Protein AF-A0A7V1HY23-F1 (afdb_monomer_lite)

Radius of gyration: 35.01 Å; chains: 1; bounding box: 94×105×74 Å

pLDDT: mean 73.76, std 28.49, range [21.28, 98.88]

Structure (mmCIF, N/CA/C/O backbone):
data_AF-A0A7V1HY23-F1
#
_entry.id   AF-A0A7V1HY23-F1
#
loop_
_atom_site.group_PDB
_atom_site.id
_atom_site.type_symbol
_atom_site.label_atom_id
_atom_site.label_alt_id
_atom_site.label_comp_id
_atom_site.label_asym_id
_atom_site.label_entity_id
_atom_site.label_seq_id
_atom_site.pdbx_PDB_ins_code
_atom_site.Cartn_x
_atom_site.Cartn_y
_atom_site.Cartn_z
_atom_site.occupancy
_atom_site.B_iso_or_equiv
_atom_site.auth_seq_id
_atom_site.auth_comp_id
_atom_site.auth_asym_id
_atom_site.auth_atom_id
_atom_site.pdbx_PDB_model_num
ATOM 1 N N . MET A 1 1 ? 61.111 60.090 -22.827 1.00 33.88 1 MET A N 1
ATOM 2 C CA . MET A 1 1 ? 59.956 60.981 -22.603 1.00 33.88 1 MET A CA 1
ATOM 3 C C . MET A 1 1 ? 58.745 60.079 -22.424 1.00 33.88 1 MET A C 1
ATOM 5 O O . MET A 1 1 ? 58.474 59.301 -23.324 1.00 33.88 1 MET A O 1
ATOM 9 N N . ASN A 1 2 ? 58.127 60.158 -21.243 1.00 29.92 2 ASN A N 1
ATOM 10 C CA . ASN A 1 2 ? 56.964 59.428 -20.710 1.00 29.92 2 ASN A CA 1
ATOM 11 C C . ASN A 1 2 ? 57.101 57.931 -20.372 1.00 29.92 2 ASN A C 1
ATOM 13 O O . ASN A 1 2 ? 57.482 57.099 -21.185 1.00 29.92 2 ASN A O 1
ATOM 17 N N . ALA A 1 3 ? 56.789 57.660 -19.101 1.00 31.98 3 ALA A N 1
ATOM 18 C CA . ALA A 1 3 ? 56.940 56.422 -18.356 1.00 31.98 3 ALA A CA 1
ATOM 19 C C . ALA A 1 3 ? 55.608 55.662 -18.249 1.00 31.98 3 ALA A C 1
ATOM 21 O O . ALA A 1 3 ? 54.539 56.268 -18.181 1.00 31.98 3 ALA A O 1
ATOM 22 N N . PHE A 1 4 ? 55.709 54.335 -18.192 1.00 30.88 4 PHE A N 1
ATOM 23 C CA . PHE A 1 4 ? 54.634 53.401 -17.864 1.00 30.88 4 PHE A CA 1
ATOM 24 C C . PHE A 1 4 ? 54.333 53.446 -16.356 1.00 30.88 4 PHE A C 1
ATOM 26 O O . PHE A 1 4 ? 55.237 53.265 -15.543 1.00 30.88 4 PHE A O 1
ATOM 33 N N . ILE A 1 5 ? 53.065 53.646 -15.987 1.00 30.52 5 ILE A N 1
ATOM 34 C CA . ILE A 1 5 ? 52.534 53.366 -14.645 1.00 30.52 5 ILE A CA 1
ATOM 35 C C . ILE A 1 5 ? 51.402 52.353 -14.811 1.00 30.52 5 ILE A C 1
ATOM 37 O O . ILE A 1 5 ? 50.357 52.665 -15.381 1.00 30.52 5 ILE A O 1
ATOM 41 N N . THR A 1 6 ? 51.613 51.149 -14.290 1.00 29.28 6 THR A N 1
ATOM 42 C CA . THR A 1 6 ? 50.603 50.097 -14.151 1.00 29.28 6 THR A CA 1
ATOM 43 C C . THR A 1 6 ? 49.795 50.370 -12.879 1.00 29.28 6 THR A C 1
ATOM 45 O O . THR A 1 6 ? 50.362 50.428 -11.789 1.00 29.28 6 THR A O 1
ATOM 48 N N . LYS A 1 7 ? 48.476 50.573 -12.994 1.00 29.62 7 LYS A N 1
ATOM 49 C CA . LYS A 1 7 ? 47.559 50.675 -11.845 1.00 29.62 7 LYS A CA 1
ATOM 50 C C . LYS A 1 7 ? 46.985 49.295 -11.517 1.00 29.62 7 LYS A C 1
ATOM 52 O O . LYS A 1 7 ? 46.205 48.765 -12.300 1.00 29.62 7 LYS A O 1
ATOM 57 N N . PHE A 1 8 ? 47.313 48.773 -10.338 1.00 25.00 8 PHE A N 1
ATOM 58 C CA . PHE A 1 8 ? 46.504 47.770 -9.642 1.00 25.00 8 PHE A CA 1
ATOM 59 C C . PHE A 1 8 ? 45.200 48.432 -9.161 1.00 25.00 8 PHE A C 1
ATOM 61 O O . PHE A 1 8 ? 45.242 49.490 -8.529 1.00 25.00 8 PHE A O 1
ATOM 68 N N . ARG A 1 9 ? 44.042 47.832 -9.458 1.00 27.30 9 ARG A N 1
ATOM 69 C CA . ARG A 1 9 ? 42.769 48.140 -8.787 1.00 27.30 9 ARG A CA 1
ATOM 70 C C . ARG A 1 9 ? 42.494 47.024 -7.782 1.00 27.30 9 ARG A C 1
ATOM 72 O O . ARG A 1 9 ? 42.278 45.889 -8.183 1.00 27.30 9 ARG A O 1
ATOM 79 N N . ILE A 1 10 ? 42.507 47.366 -6.498 1.00 26.16 10 ILE A N 1
ATOM 80 C CA . ILE A 1 10 ? 41.903 46.557 -5.436 1.00 26.16 10 ILE A CA 1
ATOM 81 C C . ILE A 1 10 ? 40.392 46.787 -5.539 1.00 26.16 10 ILE A C 1
ATOM 83 O O . ILE A 1 10 ? 39.940 47.930 -5.450 1.00 26.16 10 ILE A O 1
ATOM 87 N N . VAL A 1 11 ? 39.624 45.726 -5.781 1.00 24.58 11 VAL A N 1
ATOM 88 C CA . VAL A 1 11 ? 38.163 45.740 -5.652 1.00 24.58 11 VAL A CA 1
ATOM 89 C C . VAL A 1 11 ? 37.852 45.315 -4.221 1.00 24.58 11 VAL A C 1
ATOM 91 O O . VAL A 1 11 ? 38.018 44.153 -3.869 1.00 24.58 11 VAL A O 1
ATOM 94 N N . SER A 1 12 ? 37.453 46.267 -3.380 1.00 25.22 12 SER A N 1
ATOM 95 C CA . SER A 1 12 ? 36.828 45.969 -2.091 1.00 25.22 12 SER A CA 1
ATOM 96 C C . SER A 1 12 ? 35.385 45.543 -2.355 1.00 25.22 12 SER A C 1
ATOM 98 O O . SER A 1 12 ? 34.588 46.348 -2.835 1.00 25.22 12 SER A O 1
ATOM 100 N N . VAL A 1 13 ? 35.048 44.291 -2.057 1.00 24.92 13 VAL A N 1
ATOM 101 C CA . VAL A 1 13 ? 33.657 43.829 -2.000 1.00 24.92 13 VAL A CA 1
ATOM 102 C C . VAL A 1 13 ? 33.102 44.240 -0.635 1.00 24.92 13 VAL A C 1
ATOM 104 O O . VAL A 1 13 ? 33.561 43.756 0.395 1.00 24.92 13 VAL A O 1
ATOM 107 N N . ILE A 1 14 ? 32.158 45.182 -0.624 1.00 26.56 14 ILE A N 1
ATOM 108 C CA . ILE A 1 14 ? 31.331 45.513 0.543 1.00 26.56 14 ILE A CA 1
ATOM 109 C C . ILE A 1 14 ? 29.994 44.806 0.316 1.00 26.56 14 ILE A C 1
ATOM 111 O O . ILE A 1 14 ? 29.267 45.167 -0.607 1.00 26.56 14 ILE A O 1
ATOM 115 N N . ILE A 1 15 ? 29.689 43.793 1.126 1.00 27.94 15 ILE A N 1
ATOM 116 C CA . ILE A 1 15 ? 28.393 43.104 1.112 1.00 27.94 15 ILE A CA 1
ATOM 117 C C . ILE A 1 15 ? 27.450 43.875 2.042 1.00 27.94 15 ILE A C 1
ATOM 119 O O . ILE A 1 15 ? 27.711 43.989 3.238 1.00 27.94 15 ILE A O 1
ATOM 123 N N . PHE A 1 16 ? 26.370 44.429 1.489 1.00 26.12 16 PHE A N 1
ATOM 124 C CA . PHE A 1 16 ? 25.236 44.947 2.258 1.00 26.12 16 PHE A CA 1
ATOM 125 C C . PHE A 1 16 ? 24.207 43.825 2.422 1.00 26.12 16 PHE A C 1
ATOM 127 O O . PHE A 1 16 ? 23.681 43.337 1.425 1.00 26.12 16 PHE A O 1
ATOM 134 N N . PHE A 1 17 ? 23.876 43.456 3.659 1.00 27.30 17 PHE A N 1
ATOM 135 C CA . PHE A 1 17 ? 22.679 42.668 3.950 1.00 27.30 17 PHE A CA 1
ATOM 136 C C . PHE A 1 17 ? 21.503 43.621 4.176 1.00 27.30 17 PHE A C 1
ATOM 138 O O . PHE A 1 17 ? 21.551 44.472 5.064 1.00 27.30 17 PHE A O 1
ATOM 145 N N . THR A 1 18 ? 20.450 43.483 3.369 1.00 26.89 18 THR A N 1
ATOM 146 C CA . THR A 1 18 ? 19.154 44.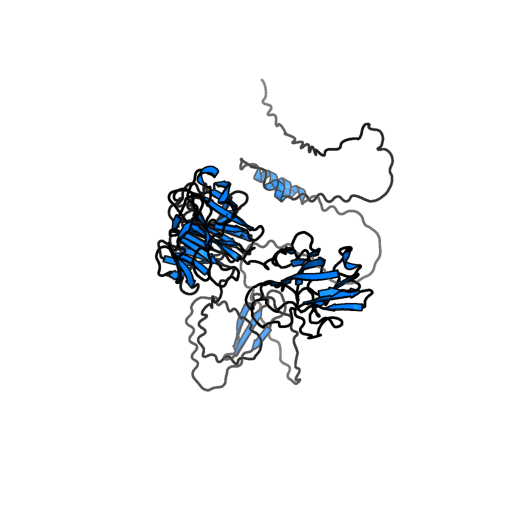120 3.632 1.00 26.89 18 THR A CA 1
ATOM 147 C C . THR A 1 18 ? 18.211 43.025 4.105 1.00 26.89 18 THR A C 1
ATOM 149 O O . THR A 1 18 ? 17.806 42.183 3.312 1.00 26.89 18 THR A O 1
ATOM 152 N N . VAL A 1 19 ? 17.889 43.015 5.397 1.00 27.89 19 VAL A N 1
ATOM 153 C CA . VAL A 1 19 ? 16.820 42.178 5.952 1.00 27.89 19 VAL A CA 1
ATOM 154 C C . VAL A 1 19 ? 15.517 42.963 5.809 1.00 27.89 19 VAL A C 1
ATOM 156 O O . VAL A 1 19 ? 15.363 44.025 6.412 1.00 27.89 19 VAL A O 1
ATOM 159 N N . LEU A 1 20 ? 14.596 42.475 4.978 1.00 31.16 20 LEU A N 1
ATOM 160 C CA . LEU A 1 20 ? 13.226 42.980 4.894 1.00 31.16 20 LEU A CA 1
ATOM 161 C C . LEU A 1 20 ? 12.360 42.190 5.882 1.00 31.16 20 LEU A C 1
ATOM 163 O O . LEU A 1 20 ? 12.022 41.042 5.626 1.00 31.16 20 LEU A O 1
ATOM 167 N N . LEU A 1 21 ? 11.985 42.821 6.995 1.00 31.86 21 LEU A N 1
ATOM 168 C CA . LEU A 1 21 ? 10.843 42.409 7.815 1.00 31.86 21 LEU A CA 1
ATOM 169 C C . LEU A 1 21 ? 9.755 43.488 7.706 1.00 31.86 21 LEU A C 1
ATOM 171 O O . LEU A 1 21 ? 10.090 44.679 7.701 1.00 31.86 21 LEU A O 1
ATOM 175 N N . PRO A 1 22 ? 8.460 43.131 7.647 1.00 32.59 22 PRO A N 1
ATOM 176 C CA . PRO A 1 22 ? 7.397 44.118 7.658 1.00 32.59 22 PRO A CA 1
ATOM 177 C C . PRO A 1 22 ? 7.158 44.577 9.102 1.00 32.59 22 PRO A C 1
ATOM 179 O O . PRO A 1 22 ? 6.553 43.874 9.903 1.00 32.59 22 PRO A O 1
ATOM 182 N N . LEU A 1 23 ? 7.622 45.779 9.441 1.00 32.34 23 LEU A N 1
ATOM 183 C CA . LEU A 1 23 ? 7.220 46.484 10.660 1.00 32.34 23 LEU A CA 1
ATOM 184 C C . LEU A 1 23 ? 6.351 47.677 10.271 1.00 32.34 23 LEU A C 1
ATOM 186 O O . LEU A 1 23 ? 6.834 48.760 9.935 1.00 32.34 23 LEU A O 1
ATOM 190 N N . SER A 1 24 ? 5.037 47.479 10.324 1.00 38.47 24 SER A N 1
ATOM 191 C CA . SER A 1 24 ? 4.089 48.582 10.383 1.00 38.47 24 SER A CA 1
ATOM 192 C C . SER A 1 24 ? 4.160 49.232 11.766 1.00 38.47 24 SER A C 1
ATOM 194 O O . SER A 1 24 ? 3.740 48.637 12.753 1.00 38.47 24 SER A O 1
ATOM 196 N N . GLY A 1 25 ? 4.633 50.480 11.812 1.00 45.66 25 GLY A N 1
ATOM 197 C CA . GLY A 1 25 ? 4.261 51.431 12.860 1.00 45.66 25 GLY A CA 1
ATOM 198 C C . GLY A 1 25 ? 5.294 51.701 13.950 1.00 45.66 25 GLY A C 1
ATOM 199 O O . GLY A 1 25 ? 5.048 51.369 15.099 1.00 45.66 25 GLY A O 1
ATOM 200 N N . ILE A 1 26 ? 6.371 52.430 13.630 1.00 35.03 26 ILE A N 1
ATOM 201 C CA . ILE A 1 26 ? 7.049 53.317 14.594 1.00 35.03 26 ILE A CA 1
ATOM 202 C C . ILE A 1 26 ? 7.473 54.593 13.856 1.00 35.03 26 ILE A C 1
ATOM 204 O O . ILE A 1 26 ? 8.339 54.579 12.984 1.00 35.03 26 ILE A O 1
ATOM 208 N N . THR A 1 27 ? 6.835 55.715 14.188 1.00 41.31 27 THR A N 1
ATOM 209 C CA . THR A 1 27 ? 7.150 57.042 13.651 1.00 41.31 27 THR A CA 1
ATOM 210 C C . THR A 1 27 ? 7.898 57.860 14.703 1.00 41.31 27 THR A C 1
ATOM 212 O O . THR A 1 27 ? 7.304 58.256 15.703 1.00 41.31 27 THR A O 1
ATOM 215 N N . SER A 1 28 ? 9.160 58.188 14.410 1.00 47.53 28 SER A N 1
ATOM 216 C CA . SER A 1 28 ? 10.050 59.165 15.075 1.00 47.53 28 SER A CA 1
ATOM 217 C C . SER A 1 28 ? 11.141 58.627 16.018 1.00 47.53 28 SER A C 1
ATOM 219 O O . SER A 1 28 ? 11.011 57.601 16.673 1.00 47.53 28 SER A O 1
ATOM 221 N N . SER A 1 29 ? 12.274 59.337 16.003 1.00 34.22 29 SER A N 1
ATOM 222 C CA . SER A 1 29 ? 13.630 58.854 16.288 1.00 34.22 29 SER A CA 1
ATOM 223 C C . SER A 1 29 ? 14.192 59.280 17.653 1.00 34.22 29 SER A C 1
ATOM 225 O O . SER A 1 29 ? 15.340 59.723 17.711 1.00 34.22 29 SER A O 1
ATOM 227 N N . ASN A 1 30 ? 13.413 59.211 18.738 1.00 41.94 30 ASN A N 1
ATOM 228 C CA . ASN A 1 30 ? 13.829 59.816 20.016 1.00 41.94 30 ASN A CA 1
ATOM 229 C C . ASN A 1 30 ? 13.883 58.923 21.269 1.00 41.94 30 ASN A C 1
ATOM 231 O O . ASN A 1 30 ? 14.260 59.451 22.308 1.00 41.94 30 ASN A O 1
ATOM 235 N N . ASP A 1 31 ? 13.676 57.604 21.199 1.00 37.88 31 ASP A N 1
ATOM 236 C CA . ASP A 1 31 ? 13.651 56.756 22.411 1.00 37.88 31 ASP A CA 1
ATOM 237 C C . ASP A 1 31 ? 14.710 55.637 22.455 1.00 37.88 31 ASP A C 1
ATOM 239 O O . ASP A 1 31 ? 14.407 54.497 22.783 1.00 37.88 31 ASP A O 1
ATOM 243 N N . ILE A 1 32 ? 15.987 55.939 22.177 1.00 37.16 32 ILE A N 1
ATOM 244 C CA . ILE A 1 32 ? 17.098 55.032 22.551 1.00 37.16 32 ILE A CA 1
ATOM 245 C C . ILE A 1 32 ? 18.258 55.828 23.156 1.00 37.16 32 ILE A C 1
ATOM 247 O O . ILE A 1 32 ? 19.352 55.935 22.605 1.00 37.16 32 ILE A O 1
ATOM 251 N N . LYS A 1 33 ? 18.004 56.425 24.320 1.00 36.59 33 LYS A N 1
ATOM 252 C CA . LYS A 1 33 ? 19.027 56.771 25.314 1.00 36.59 33 LYS A CA 1
ATOM 253 C C . LYS A 1 33 ? 18.396 56.609 26.687 1.00 36.59 33 LYS A C 1
ATOM 255 O O . LYS A 1 33 ? 17.800 57.563 27.171 1.00 36.59 33 LYS A O 1
ATOM 260 N N . ASN A 1 34 ? 18.472 55.394 27.235 1.00 37.41 34 ASN A N 1
ATOM 261 C CA . ASN A 1 34 ? 18.522 55.049 28.666 1.00 37.41 34 ASN A CA 1
ATOM 262 C C . ASN A 1 34 ? 17.956 53.637 28.888 1.00 37.41 34 ASN A C 1
ATOM 264 O O . ASN A 1 34 ? 16.755 53.481 29.071 1.00 37.41 34 ASN A O 1
ATOM 268 N N . SER A 1 35 ? 18.824 52.628 28.962 1.00 28.91 35 SER A N 1
ATOM 269 C CA . SER A 1 35 ? 18.580 51.475 29.836 1.00 28.91 35 SER A CA 1
ATOM 270 C C . SER A 1 35 ? 19.906 50.789 30.169 1.00 28.91 35 SER A C 1
ATOM 272 O O . SER A 1 35 ? 20.405 49.941 29.433 1.00 28.91 35 SER A O 1
ATOM 274 N N . GLU A 1 36 ? 20.495 51.189 31.293 1.00 36.50 36 GLU A N 1
ATOM 275 C CA . GLU A 1 36 ? 21.367 50.314 32.069 1.00 36.50 36 GLU A CA 1
ATOM 276 C C . GLU A 1 36 ? 20.462 49.277 32.745 1.00 36.50 36 GLU A C 1
ATOM 278 O O . GLU A 1 36 ? 19.667 49.648 33.608 1.00 36.50 36 GLU A O 1
ATOM 283 N N . ASN A 1 37 ? 20.515 48.018 32.296 1.00 32.28 37 ASN A N 1
ATOM 284 C CA . ASN A 1 37 ? 20.492 46.793 33.110 1.00 32.28 37 ASN A CA 1
ATOM 285 C C . ASN A 1 37 ? 20.010 45.558 32.327 1.00 32.28 37 ASN A C 1
ATOM 287 O O . ASN A 1 37 ? 19.070 45.614 31.541 1.00 32.28 37 ASN A O 1
ATOM 291 N N . SER A 1 38 ? 20.643 44.438 32.695 1.00 30.75 38 SER A N 1
ATOM 292 C CA . SER A 1 38 ? 20.228 43.029 32.600 1.00 30.75 38 SER A CA 1
ATOM 293 C C . SER A 1 38 ? 20.190 42.323 31.237 1.00 30.75 38 SER A C 1
ATOM 295 O O . SER A 1 38 ? 19.263 42.475 30.456 1.00 30.75 38 SER A O 1
ATOM 297 N N . ASN A 1 39 ? 21.178 41.435 31.058 1.00 37.41 39 ASN A N 1
ATOM 298 C CA . ASN A 1 39 ? 21.031 40.017 30.701 1.00 37.41 39 ASN A CA 1
ATOM 299 C C . ASN A 1 39 ? 19.771 39.621 29.918 1.00 37.41 39 ASN A C 1
ATOM 301 O O . ASN A 1 39 ? 18.800 39.160 30.513 1.00 37.41 39 ASN A O 1
ATOM 305 N N . THR A 1 40 ? 19.827 39.685 28.591 1.00 31.36 40 THR A N 1
ATOM 306 C CA . THR A 1 40 ? 19.200 38.712 27.675 1.00 31.36 40 THR A CA 1
ATOM 307 C C . THR A 1 40 ? 19.701 38.985 26.254 1.00 31.36 40 THR A C 1
ATOM 309 O O . THR A 1 40 ? 19.999 40.132 25.936 1.00 31.36 40 THR A O 1
ATOM 312 N N . LEU A 1 41 ? 19.769 37.938 25.420 1.00 26.47 41 LEU A N 1
ATOM 313 C CA . LEU A 1 41 ? 20.223 37.889 24.013 1.00 26.47 41 LEU A CA 1
ATOM 314 C C . LEU A 1 41 ? 21.690 37.490 23.795 1.00 26.47 41 LEU A C 1
ATOM 316 O O . LEU A 1 41 ? 22.493 38.216 23.212 1.00 26.47 41 LEU A O 1
ATOM 320 N N . LEU A 1 42 ? 22.000 36.250 24.177 1.00 26.33 42 LEU A N 1
ATOM 321 C CA . LEU A 1 42 ? 22.947 35.434 23.424 1.00 26.33 42 LEU A CA 1
ATOM 322 C C . LEU A 1 42 ? 22.179 34.838 22.228 1.00 26.33 42 LEU A C 1
ATOM 324 O O . LEU A 1 42 ? 21.662 33.731 22.317 1.00 26.33 42 LEU A O 1
ATOM 328 N N . ASN A 1 43 ? 22.034 35.591 21.133 1.00 26.14 43 ASN A N 1
ATOM 329 C CA . ASN A 1 43 ? 21.581 35.001 19.872 1.00 26.14 43 ASN A CA 1
ATOM 330 C C . ASN A 1 43 ? 22.788 34.337 19.211 1.00 26.14 43 ASN A C 1
ATOM 332 O O . ASN A 1 43 ? 23.668 35.008 18.670 1.00 26.14 43 ASN A O 1
ATOM 336 N N . ILE A 1 44 ? 22.821 33.011 19.298 1.00 26.70 44 ILE A N 1
ATOM 337 C CA . ILE A 1 44 ? 23.657 32.159 18.464 1.00 26.70 44 ILE A CA 1
ATOM 338 C C . ILE A 1 44 ? 23.144 32.333 17.032 1.00 26.70 44 ILE A C 1
ATOM 340 O O . ILE A 1 44 ? 22.041 31.912 16.698 1.00 26.70 44 ILE A O 1
ATOM 344 N N . VAL A 1 45 ? 23.928 33.004 16.192 1.00 25.34 45 VAL A N 1
ATOM 345 C CA . VAL A 1 45 ? 23.803 32.850 14.744 1.00 25.34 45 VAL A CA 1
ATOM 346 C C . VAL A 1 45 ? 24.587 31.588 14.409 1.00 25.34 45 VAL A C 1
ATOM 348 O O . VAL A 1 45 ? 25.811 31.634 14.288 1.00 25.34 45 VAL A O 1
ATOM 351 N N . THR A 1 46 ? 23.898 30.456 14.308 1.00 27.80 46 THR A N 1
ATOM 352 C CA . THR A 1 46 ? 24.456 29.284 13.634 1.00 27.80 46 THR A CA 1
ATOM 353 C C . THR A 1 46 ? 24.443 29.618 12.148 1.00 27.80 46 THR A C 1
ATOM 355 O O . THR A 1 46 ? 23.389 29.651 11.520 1.00 27.80 46 THR A O 1
ATOM 358 N N . ILE A 1 47 ? 25.599 29.990 11.601 1.00 32.56 47 ILE A N 1
ATOM 359 C CA . ILE A 1 47 ? 25.770 30.063 10.151 1.00 32.56 47 ILE A CA 1
ATOM 360 C C . ILE A 1 47 ? 25.963 28.624 9.701 1.00 32.56 47 ILE A C 1
ATOM 362 O O . ILE A 1 47 ? 27.027 28.050 9.931 1.00 32.56 47 ILE A O 1
ATOM 366 N N . ASP A 1 48 ? 24.932 28.053 9.092 1.00 32.28 48 ASP A N 1
ATOM 367 C CA . ASP A 1 48 ? 25.083 26.820 8.342 1.00 32.28 48 ASP A CA 1
ATOM 368 C C . ASP A 1 48 ? 25.965 27.109 7.117 1.00 32.28 48 ASP A C 1
ATOM 370 O O . ASP A 1 48 ? 25.595 27.848 6.199 1.00 32.28 48 ASP A O 1
ATOM 374 N N . LEU A 1 49 ? 27.197 26.607 7.159 1.00 33.44 49 LEU A N 1
ATOM 375 C CA . LEU A 1 49 ? 28.187 26.786 6.100 1.00 33.44 49 LEU A CA 1
ATOM 376 C C . LEU A 1 49 ? 27.847 25.964 4.849 1.00 33.44 49 LEU A C 1
ATOM 378 O O . LEU A 1 49 ? 28.372 26.287 3.780 1.00 33.44 49 LEU A O 1
ATOM 382 N N . ASN A 1 50 ? 26.946 24.980 4.945 1.00 35.28 50 ASN A N 1
ATOM 383 C CA . ASN A 1 50 ? 26.537 24.166 3.801 1.00 35.28 50 ASN A CA 1
ATOM 384 C C . ASN A 1 50 ? 25.663 24.977 2.829 1.00 35.28 50 ASN A C 1
ATOM 386 O O . ASN A 1 50 ? 25.901 24.956 1.621 1.00 35.28 50 ASN A O 1
ATOM 390 N N . TYR A 1 51 ? 24.789 25.851 3.343 1.00 36.44 51 TYR A N 1
ATOM 391 C CA . TYR A 1 51 ? 23.903 26.684 2.514 1.00 36.44 51 TYR A CA 1
ATOM 392 C C . TYR A 1 51 ? 24.648 27.690 1.607 1.00 36.44 51 TYR A C 1
ATOM 394 O O . TYR A 1 51 ? 24.168 28.080 0.538 1.00 36.44 51 TYR A O 1
ATOM 402 N N . VAL A 1 52 ? 25.845 28.131 2.017 1.00 35.62 52 VAL A N 1
ATOM 403 C CA . VAL A 1 52 ? 26.668 29.081 1.241 1.00 35.62 52 VAL A CA 1
ATOM 404 C C . VAL A 1 52 ? 27.441 28.383 0.117 1.00 35.62 52 VAL A C 1
ATOM 406 O O . VAL A 1 52 ? 27.778 29.030 -0.877 1.00 35.62 52 VAL A O 1
ATOM 409 N N . LEU A 1 53 ? 27.707 27.080 0.236 1.00 38.81 53 LEU A N 1
ATOM 410 C CA . LEU A 1 53 ? 28.437 26.320 -0.780 1.00 38.81 53 LEU A CA 1
ATOM 411 C C . LEU A 1 53 ? 27.537 25.860 -1.935 1.00 38.81 53 LEU A C 1
ATOM 413 O O . LEU A 1 53 ? 28.011 25.794 -3.067 1.00 38.81 53 LEU A O 1
ATOM 417 N N . GLU A 1 54 ? 26.245 25.646 -1.690 1.00 37.62 54 GLU A N 1
ATOM 418 C CA . GLU A 1 54 ? 25.313 25.119 -2.700 1.00 37.62 54 GLU A CA 1
ATOM 419 C C . GLU A 1 54 ? 24.796 26.168 -3.699 1.00 37.62 54 GLU A C 1
ATOM 421 O O . GLU A 1 54 ? 24.360 25.824 -4.793 1.00 37.62 54 GLU A O 1
ATOM 426 N N . ASN A 1 55 ? 24.909 27.466 -3.393 1.00 34.97 55 ASN A N 1
ATOM 427 C CA . ASN A 1 55 ? 24.290 28.527 -4.204 1.00 34.97 55 ASN A CA 1
ATOM 428 C C . ASN A 1 55 ? 25.274 29.420 -4.982 1.00 34.97 55 ASN A C 1
ATOM 430 O O . ASN A 1 55 ? 24.882 30.459 -5.523 1.00 34.97 55 ASN A O 1
ATOM 434 N N . VAL A 1 56 ? 26.556 29.044 -5.081 1.00 36.47 56 VAL A N 1
ATOM 435 C CA . VAL A 1 56 ? 27.550 29.809 -5.854 1.00 36.47 56 VAL A CA 1
ATOM 436 C C . VAL A 1 56 ? 28.124 28.974 -6.999 1.00 36.47 56 VAL A C 1
ATOM 438 O O . VAL A 1 56 ? 29.084 28.227 -6.847 1.00 36.47 56 VAL A O 1
ATOM 441 N N . SER A 1 57 ? 27.574 29.167 -8.200 1.00 37.66 57 SER A N 1
ATOM 442 C CA . SER A 1 57 ? 28.148 28.646 -9.448 1.00 37.66 57 SER A CA 1
ATOM 443 C C . SER A 1 57 ? 29.491 29.333 -9.751 1.00 37.66 57 SER A C 1
ATOM 445 O O . SER A 1 57 ? 29.525 30.458 -10.264 1.00 37.66 57 SER A O 1
ATOM 447 N N . PHE A 1 58 ? 30.611 28.649 -9.510 1.00 44.06 58 PHE A N 1
ATOM 448 C CA . PHE A 1 58 ? 31.941 29.117 -9.915 1.00 44.06 58 PHE A CA 1
ATOM 449 C C . PHE A 1 58 ? 32.304 28.607 -11.316 1.00 44.06 58 PHE A C 1
ATOM 451 O O . PHE A 1 58 ? 32.667 27.450 -11.498 1.00 44.06 58 PHE A O 1
ATOM 458 N N . LYS A 1 59 ? 32.262 29.495 -12.318 1.00 36.94 59 LYS A N 1
ATOM 459 C CA . LYS A 1 59 ? 32.619 29.177 -13.715 1.00 36.94 59 LYS A CA 1
ATOM 460 C C . LYS A 1 59 ? 34.107 29.325 -14.074 1.00 36.94 59 LYS A C 1
ATOM 462 O O . LYS A 1 59 ? 34.430 29.237 -15.250 1.00 36.94 59 LYS A O 1
ATOM 467 N N . ASP A 1 60 ? 35.023 29.509 -13.117 1.00 37.62 60 ASP A N 1
ATOM 468 C CA . ASP A 1 60 ? 36.455 29.669 -13.430 1.00 37.62 60 ASP A CA 1
ATOM 469 C C . ASP A 1 60 ? 37.403 29.032 -12.394 1.00 37.62 60 ASP A C 1
ATOM 471 O O . ASP A 1 60 ? 37.421 29.386 -11.215 1.00 37.62 60 ASP A O 1
ATOM 475 N N . HIS A 1 61 ? 38.267 28.128 -12.871 1.00 40.97 61 HIS A N 1
ATOM 476 C CA . HIS A 1 61 ? 39.179 27.265 -12.097 1.00 40.97 61 HIS A CA 1
ATOM 477 C C . HIS A 1 61 ? 40.347 27.968 -11.363 1.00 40.97 61 HIS A C 1
ATOM 479 O O . HIS A 1 61 ? 41.133 27.307 -10.690 1.00 40.97 61 HIS A O 1
ATOM 485 N N . ASN A 1 62 ? 40.483 29.297 -11.431 1.00 42.06 62 ASN A N 1
ATOM 486 C CA . ASN A 1 62 ? 41.651 30.014 -10.883 1.00 42.06 62 ASN A CA 1
ATOM 487 C C . ASN A 1 62 ? 41.428 30.701 -9.518 1.00 42.06 62 ASN A C 1
ATOM 489 O O . ASN A 1 62 ? 42.299 31.434 -9.053 1.00 42.06 62 ASN A O 1
ATOM 493 N N . ILE A 1 63 ? 40.289 30.477 -8.851 1.00 45.00 63 ILE A N 1
ATOM 494 C CA . ILE A 1 63 ? 39.961 31.124 -7.560 1.00 45.00 63 ILE A CA 1
ATOM 495 C C . ILE A 1 63 ? 40.225 30.203 -6.348 1.00 45.00 63 ILE A C 1
ATOM 497 O O . ILE A 1 63 ? 40.406 30.685 -5.228 1.00 45.00 63 ILE A O 1
ATOM 501 N N . TYR A 1 64 ? 40.376 28.892 -6.565 1.00 42.31 64 TYR A N 1
ATOM 502 C CA . TYR A 1 64 ? 40.475 27.891 -5.492 1.00 42.31 64 TYR A CA 1
ATOM 503 C C . TYR A 1 64 ? 41.753 28.005 -4.632 1.00 42.31 64 TYR A C 1
ATOM 505 O O . TYR A 1 64 ? 41.723 27.749 -3.429 1.00 42.31 64 TYR A O 1
ATOM 513 N N . SER A 1 65 ? 42.881 28.454 -5.201 1.00 41.09 65 SER A N 1
ATOM 514 C CA . SER A 1 65 ? 44.137 28.592 -4.442 1.00 41.09 65 SER A CA 1
ATOM 515 C C . SER A 1 65 ? 44.107 29.751 -3.441 1.00 41.09 65 SER A C 1
ATOM 517 O O . SER A 1 65 ? 44.678 29.646 -2.362 1.00 41.09 65 SER A O 1
ATOM 519 N N . SER A 1 66 ? 43.394 30.833 -3.761 1.00 46.12 66 SER A N 1
ATOM 520 C CA . SER A 1 66 ? 43.349 32.045 -2.929 1.00 46.12 66 SER A CA 1
ATOM 521 C C . SER A 1 66 ? 42.455 31.886 -1.693 1.00 46.12 66 SER A C 1
ATOM 523 O O . SER A 1 66 ? 42.659 32.567 -0.690 1.00 46.12 66 SER A O 1
ATOM 525 N N . PHE A 1 67 ? 41.480 30.972 -1.739 1.00 43.28 67 PHE A N 1
ATOM 526 C CA . PHE A 1 67 ? 40.588 30.685 -0.610 1.00 43.28 67 PHE A CA 1
ATOM 527 C C . PHE A 1 67 ? 41.239 29.760 0.427 1.00 43.28 67 PHE A C 1
ATOM 529 O O . PHE A 1 67 ? 41.069 29.955 1.631 1.00 43.28 67 PHE A O 1
ATOM 536 N N . LYS A 1 68 ? 42.071 28.816 -0.032 1.00 43.06 68 LYS A N 1
ATOM 537 C CA . LYS A 1 68 ? 42.859 27.925 0.834 1.00 43.06 68 LYS A CA 1
ATOM 538 C C . LYS A 1 68 ? 43.860 28.698 1.703 1.00 43.06 68 LYS A C 1
ATOM 540 O O . LYS A 1 68 ? 44.060 28.360 2.868 1.00 43.06 68 LYS A O 1
ATOM 545 N N . ASP A 1 69 ? 44.419 29.782 1.169 1.00 42.47 69 ASP A N 1
ATOM 546 C CA . ASP A 1 69 ? 45.329 30.662 1.909 1.00 42.47 69 ASP A CA 1
ATOM 547 C C . ASP A 1 69 ? 44.595 31.551 2.932 1.00 42.47 69 ASP A C 1
ATOM 549 O O . ASP A 1 69 ? 45.147 31.857 3.991 1.00 42.47 69 ASP A O 1
ATOM 553 N N . LEU A 1 70 ? 43.329 31.910 2.675 1.00 41.88 70 LEU A N 1
ATOM 554 C CA . LEU A 1 70 ? 42.497 32.667 3.620 1.00 41.88 70 LEU A CA 1
ATOM 555 C C . LEU A 1 70 ? 42.016 31.796 4.795 1.00 41.88 70 LEU A C 1
ATOM 557 O O . LEU A 1 70 ? 42.012 32.250 5.939 1.00 41.88 70 LEU A O 1
ATOM 561 N N . TYR A 1 71 ? 41.671 30.536 4.518 1.00 42.00 71 TYR A N 1
ATOM 562 C CA . TYR A 1 71 ? 41.262 29.549 5.522 1.00 42.00 71 TYR A CA 1
ATOM 563 C C . TYR A 1 71 ? 42.400 29.236 6.511 1.00 42.00 71 TYR A C 1
ATOM 565 O O . TYR A 1 71 ? 42.206 29.254 7.727 1.00 42.00 71 TYR A O 1
ATOM 573 N N . ASN A 1 72 ? 43.631 29.085 6.009 1.00 39.81 72 ASN A N 1
ATOM 574 C CA . ASN A 1 72 ? 44.810 28.854 6.852 1.00 39.81 72 ASN A CA 1
ATOM 575 C C . ASN A 1 72 ? 45.209 30.081 7.697 1.00 39.81 72 ASN A C 1
ATOM 577 O O . ASN A 1 72 ? 45.790 29.928 8.771 1.00 39.81 72 ASN A O 1
ATOM 581 N N . ALA A 1 73 ? 44.880 31.301 7.256 1.00 39.09 73 ALA A N 1
ATOM 582 C CA . ALA A 1 73 ? 45.152 32.523 8.015 1.00 39.09 73 ALA A CA 1
ATOM 583 C C . ALA A 1 73 ? 44.169 32.750 9.182 1.00 39.09 73 ALA A C 1
ATOM 585 O O . ALA A 1 73 ? 44.514 33.452 10.137 1.00 39.09 73 ALA A O 1
ATOM 586 N N . PHE A 1 74 ? 42.971 32.155 9.134 1.00 33.75 74 PHE A N 1
ATOM 587 C CA . PHE A 1 74 ? 41.947 32.325 10.170 1.00 33.75 74 PHE A CA 1
ATOM 588 C C . PHE A 1 74 ? 42.184 31.418 11.391 1.00 33.75 74 PHE A C 1
ATOM 590 O O . PHE A 1 74 ? 41.961 31.843 12.522 1.00 33.75 74 PHE A O 1
ATOM 597 N N . ILE A 1 75 ? 42.747 30.220 11.189 1.00 38.53 75 ILE A N 1
ATOM 598 C CA . ILE A 1 75 ? 43.027 29.259 12.274 1.00 38.53 75 ILE A CA 1
ATOM 599 C C . ILE A 1 75 ? 44.236 29.667 13.144 1.00 38.53 75 ILE A C 1
ATOM 601 O O . ILE A 1 75 ? 44.326 29.279 14.305 1.00 38.53 75 ILE A O 1
ATOM 605 N N . ILE A 1 76 ? 45.141 30.521 12.655 1.00 36.41 76 ILE A N 1
ATOM 606 C CA . ILE A 1 76 ? 46.370 30.887 13.392 1.00 36.41 76 ILE A CA 1
ATOM 607 C C . ILE A 1 76 ? 46.170 32.066 14.373 1.00 36.41 76 ILE A C 1
ATOM 609 O O . ILE A 1 76 ? 47.073 32.385 15.144 1.00 36.41 76 ILE A O 1
ATOM 613 N N . LYS A 1 77 ? 44.994 32.713 14.420 1.00 30.78 77 LYS A N 1
ATOM 614 C CA . LYS A 1 77 ? 44.802 33.948 15.211 1.00 30.78 77 LYS A CA 1
ATOM 615 C C . LYS A 1 77 ? 43.866 33.866 16.423 1.00 30.78 77 LYS A C 1
ATOM 617 O O . LYS A 1 77 ? 43.654 34.898 17.053 1.00 30.78 77 LYS A O 1
ATOM 622 N N . SER A 1 78 ? 43.342 32.692 16.784 1.00 32.00 78 SER A N 1
ATOM 623 C CA . SER A 1 78 ? 42.403 32.545 17.915 1.00 32.00 78 SER A CA 1
ATOM 624 C C . SER A 1 78 ? 42.986 31.900 19.181 1.00 32.00 78 SER A C 1
ATOM 626 O O . SER A 1 78 ? 42.236 31.589 20.101 1.00 32.00 78 SER A O 1
ATOM 628 N N . LEU A 1 79 ? 44.307 31.742 19.278 1.00 34.19 79 LEU A N 1
ATOM 629 C CA . LEU A 1 79 ? 44.981 31.340 20.517 1.00 34.19 79 LEU A CA 1
ATOM 630 C C . LEU A 1 79 ? 45.972 32.430 20.935 1.00 34.19 79 LEU A C 1
ATOM 632 O O . LEU A 1 79 ? 47.164 32.335 20.657 1.00 34.19 79 LEU A O 1
ATOM 636 N N . ASP A 1 80 ? 45.465 33.476 21.592 1.00 30.00 80 ASP A N 1
ATOM 637 C CA . ASP A 1 80 ? 46.293 34.379 22.395 1.00 30.00 80 ASP A CA 1
ATOM 638 C C . ASP A 1 80 ? 45.837 34.318 23.856 1.00 30.00 80 ASP A C 1
ATOM 640 O O . ASP A 1 80 ? 44.668 34.509 24.195 1.00 30.00 80 ASP A O 1
ATOM 644 N N . GLN A 1 81 ? 46.798 33.968 24.700 1.00 35.19 81 GLN A N 1
ATOM 645 C CA . GLN A 1 81 ? 46.666 33.596 26.093 1.00 35.19 81 GLN A CA 1
ATOM 646 C C . GLN A 1 81 ? 47.202 34.772 26.910 1.00 35.19 81 GLN A C 1
ATOM 648 O O . GLN A 1 81 ? 48.412 34.973 27.004 1.00 35.19 81 GLN A O 1
ATOM 653 N N . SER A 1 82 ? 46.326 35.561 27.533 1.00 30.53 82 SER A N 1
ATOM 654 C CA . SER A 1 82 ? 46.774 36.467 28.590 1.00 30.53 82 SER A CA 1
ATOM 655 C C . SER A 1 82 ? 45.680 36.735 29.618 1.00 30.53 82 SER A C 1
ATOM 657 O O . SER A 1 82 ? 44.537 37.015 29.270 1.00 30.53 82 SER A O 1
ATOM 659 N N . SER A 1 83 ? 46.101 36.694 30.885 1.00 31.16 83 SER A N 1
ATOM 660 C CA . SER A 1 83 ? 45.414 37.083 32.124 1.00 31.16 83 SER A CA 1
ATOM 661 C C . SER A 1 83 ? 44.630 36.001 32.880 1.00 31.16 83 SER A C 1
ATOM 663 O O . SER A 1 83 ? 43.422 35.899 32.762 1.00 31.16 83 SER A O 1
ATOM 665 N N . PHE A 1 84 ? 45.327 35.267 33.759 1.00 28.23 84 PHE A N 1
ATOM 666 C CA . PHE A 1 84 ? 44.901 35.068 35.153 1.00 28.23 84 PHE A CA 1
ATOM 667 C C . PHE A 1 84 ? 46.106 34.632 36.005 1.00 28.23 84 PHE A C 1
ATOM 669 O O . PHE A 1 84 ? 46.566 33.498 35.931 1.00 28.23 84 PHE A O 1
ATOM 676 N N . ASP A 1 85 ? 46.616 35.563 36.814 1.00 31.86 85 ASP A N 1
ATOM 677 C CA . ASP A 1 85 ? 47.534 35.310 37.927 1.00 31.86 85 ASP A CA 1
ATOM 678 C C . ASP A 1 85 ? 46.742 35.501 39.230 1.00 31.86 85 ASP A C 1
ATOM 680 O O . ASP A 1 85 ? 46.227 36.600 39.462 1.00 31.86 85 ASP A O 1
ATOM 684 N N . LYS A 1 86 ? 46.661 34.459 40.076 1.00 31.11 86 LYS A N 1
ATOM 685 C CA . LYS A 1 86 ? 46.845 34.528 41.546 1.00 31.11 86 LYS A CA 1
ATOM 686 C C . LYS A 1 86 ? 46.611 33.178 42.248 1.00 31.11 86 LYS A C 1
ATOM 688 O O . LYS A 1 86 ? 45.500 32.675 42.308 1.00 31.11 86 LYS A O 1
ATOM 693 N N . GLU A 1 87 ? 47.708 32.677 42.820 1.00 31.92 87 GLU A N 1
ATOM 694 C CA . GLU A 1 87 ? 47.872 31.920 44.076 1.00 31.92 87 GLU A CA 1
ATOM 695 C C . GLU A 1 87 ? 46.773 30.942 44.551 1.00 31.92 87 GLU A C 1
ATOM 697 O O . GLU A 1 87 ? 45.760 31.341 45.112 1.00 31.92 87 GLU A O 1
ATOM 702 N N . SER A 1 88 ? 47.099 29.645 44.613 1.00 29.72 88 SER A N 1
ATOM 703 C CA . SER A 1 88 ? 47.512 29.005 45.878 1.00 29.72 88 SER A CA 1
ATOM 704 C C . SER A 1 88 ? 48.049 27.582 45.648 1.00 29.72 88 SER A C 1
ATOM 706 O O . SER A 1 88 ? 47.644 26.866 44.741 1.00 29.72 88 SER A O 1
ATOM 708 N N . LYS A 1 89 ? 49.054 27.218 46.449 1.00 33.66 89 LYS A N 1
ATOM 709 C CA . LYS A 1 89 ? 49.836 25.976 46.390 1.00 33.66 89 LYS A CA 1
ATOM 710 C C . LYS A 1 89 ? 49.052 24.788 46.954 1.00 33.66 89 LYS A C 1
ATOM 712 O O . LYS A 1 89 ? 48.583 24.880 48.084 1.00 33.66 89 LYS A O 1
ATOM 717 N N . THR A 1 90 ? 49.084 23.638 46.283 1.00 29.45 90 THR A N 1
ATOM 718 C CA . THR A 1 90 ? 49.253 22.319 46.929 1.00 29.45 90 THR A CA 1
ATOM 719 C C . THR A 1 90 ? 49.638 21.251 45.900 1.00 29.45 90 THR A C 1
ATOM 721 O O . THR A 1 90 ? 49.272 21.319 44.734 1.00 29.45 90 THR A O 1
ATOM 724 N N . THR A 1 91 ? 50.481 20.328 46.346 1.00 30.47 91 THR A N 1
ATOM 725 C CA . THR A 1 91 ? 51.281 19.364 45.583 1.00 30.47 91 THR A CA 1
ATOM 726 C C . THR A 1 91 ? 50.512 18.069 45.310 1.00 30.47 91 THR A C 1
ATOM 728 O O . THR A 1 91 ? 50.089 17.468 46.289 1.00 30.47 91 THR A O 1
ATOM 731 N N . VAL A 1 92 ? 50.449 17.577 44.062 1.00 29.11 92 VAL A N 1
ATOM 732 C CA . VAL A 1 92 ? 50.378 16.132 43.727 1.00 29.11 92 VAL A CA 1
ATOM 733 C C . VAL A 1 92 ? 51.078 15.879 42.380 1.00 29.11 92 VAL A C 1
ATOM 735 O O . VAL A 1 92 ? 51.023 16.711 41.478 1.00 29.11 92 VAL A O 1
ATOM 738 N N . GLN A 1 93 ? 51.801 14.760 42.315 1.00 29.47 93 GLN A N 1
ATOM 739 C CA . GLN A 1 93 ? 52.588 14.247 41.195 1.00 29.47 93 GLN A CA 1
ATOM 740 C C . GLN A 1 93 ? 51.749 13.660 40.041 1.00 29.47 93 GLN A C 1
ATOM 742 O O . GLN A 1 93 ? 50.649 13.168 40.252 1.00 29.47 93 GLN A O 1
ATOM 747 N N . ASP A 1 94 ? 52.417 13.619 38.884 1.00 30.23 94 ASP A N 1
ATOM 748 C CA . ASP A 1 94 ? 52.310 12.677 37.758 1.00 30.23 94 ASP A CA 1
ATOM 749 C C . ASP A 1 94 ? 51.314 12.916 36.596 1.00 30.23 94 ASP A C 1
ATOM 751 O O . ASP A 1 94 ? 50.103 12.767 36.680 1.00 30.23 94 ASP A O 1
ATOM 755 N N . SER A 1 95 ? 51.953 13.236 35.457 1.00 30.09 95 SER A N 1
ATOM 756 C CA . SER A 1 95 ? 51.694 12.825 34.067 1.00 30.09 95 SER A CA 1
ATOM 757 C C . SER A 1 95 ? 50.290 12.967 33.469 1.00 30.09 95 SER A C 1
ATOM 759 O O . SER A 1 95 ? 49.526 12.010 33.415 1.00 30.09 95 SER A O 1
ATOM 761 N N . VAL A 1 96 ? 50.059 14.100 32.798 1.00 26.12 96 VAL A N 1
ATOM 762 C CA . VAL A 1 96 ? 49.111 14.204 31.677 1.00 26.12 96 VAL A CA 1
ATOM 763 C C . VAL A 1 96 ? 49.913 14.502 30.407 1.00 26.12 96 VAL A C 1
ATOM 765 O O . VAL A 1 96 ? 50.575 15.537 30.308 1.00 26.12 96 VAL A O 1
ATOM 768 N N . LYS A 1 97 ? 49.906 13.568 29.450 1.00 32.16 97 LYS A N 1
ATOM 769 C CA . LYS A 1 97 ? 50.351 13.809 28.066 1.00 32.16 97 LYS A CA 1
ATOM 770 C C . LYS A 1 97 ? 49.194 14.459 27.285 1.00 32.16 97 LYS A C 1
ATOM 772 O O . LYS A 1 97 ? 48.052 14.072 27.513 1.00 32.16 97 LYS A O 1
ATOM 777 N N . PRO A 1 98 ? 49.457 15.413 26.374 1.00 29.58 98 PRO A N 1
ATOM 778 C CA . PRO A 1 98 ? 48.417 16.019 25.543 1.00 29.58 98 PRO A CA 1
ATOM 779 C C . PRO A 1 98 ? 47.954 15.052 24.434 1.00 29.58 98 PRO A C 1
ATOM 781 O O . PRO A 1 98 ? 48.741 14.190 24.026 1.00 29.58 98 PRO A O 1
ATOM 784 N N . PRO A 1 99 ? 46.718 15.193 23.918 1.00 32.72 99 PRO A N 1
ATOM 785 C CA . PRO A 1 99 ? 46.227 14.359 22.829 1.00 32.72 99 PRO A CA 1
ATOM 786 C C . PRO A 1 99 ? 46.950 14.714 21.524 1.00 32.72 99 PRO A C 1
ATOM 788 O O . PRO A 1 99 ? 47.073 15.884 21.155 1.00 32.72 99 PRO A O 1
ATOM 791 N N . TYR A 1 100 ? 47.435 13.692 20.820 1.00 27.91 100 TYR A N 1
ATOM 792 C CA . TYR A 1 100 ? 47.867 13.826 19.434 1.00 27.91 100 TYR A CA 1
ATOM 793 C C . TYR A 1 100 ? 46.631 13.813 18.533 1.00 27.91 100 TYR A C 1
ATOM 795 O O . TYR A 1 100 ? 45.874 12.848 18.537 1.00 27.91 100 TYR A O 1
ATOM 803 N N . LEU A 1 101 ? 46.465 14.860 17.721 1.00 24.86 101 LEU A N 1
ATOM 804 C CA . LEU A 1 101 ? 45.700 14.768 16.480 1.00 24.86 101 LEU A CA 1
ATOM 805 C C . LEU A 1 101 ? 46.471 13.849 15.525 1.00 24.86 101 LEU A C 1
ATOM 807 O O . LEU A 1 101 ? 47.575 14.197 15.097 1.00 24.86 101 LEU A O 1
ATOM 811 N N . VAL A 1 102 ? 45.891 12.703 15.175 1.00 23.72 102 VAL A N 1
ATOM 812 C CA . VAL A 1 102 ? 46.375 11.865 14.075 1.00 23.72 102 VAL A CA 1
ATOM 813 C C . VAL A 1 102 ? 45.393 11.972 12.920 1.00 23.72 102 VAL A C 1
ATOM 815 O O . VAL A 1 102 ? 44.202 11.718 13.050 1.00 23.72 102 VAL A O 1
ATOM 818 N N . LYS A 1 103 ? 45.942 12.383 11.782 1.00 25.77 103 LYS A N 1
ATOM 819 C CA . LYS A 1 103 ? 45.313 12.378 10.469 1.00 25.77 103 LYS A CA 1
ATOM 820 C C . LYS A 1 103 ? 45.410 10.945 9.934 1.00 25.77 103 LYS A C 1
ATOM 822 O O . LYS A 1 103 ? 46.526 10.459 9.754 1.00 25.77 103 LYS A O 1
ATOM 827 N N . LEU A 1 104 ? 44.281 10.270 9.742 1.00 24.27 104 LEU A N 1
ATOM 828 C CA . LEU A 1 104 ? 44.235 8.929 9.160 1.00 24.27 104 LEU A CA 1
ATOM 829 C C . LEU A 1 104 ? 44.326 9.040 7.633 1.00 24.27 104 LEU A C 1
ATOM 831 O O . LEU A 1 104 ? 43.385 9.477 6.983 1.00 24.27 104 LEU A O 1
ATOM 835 N N . ASP A 1 105 ? 45.482 8.659 7.093 1.00 28.56 105 ASP A N 1
ATOM 836 C CA . ASP A 1 105 ? 45.652 8.224 5.706 1.00 28.56 105 ASP A CA 1
ATOM 837 C C . ASP A 1 105 ? 46.108 6.757 5.756 1.00 28.56 105 ASP A C 1
ATOM 839 O O . ASP A 1 105 ? 46.971 6.380 6.553 1.00 28.56 105 ASP A O 1
ATOM 843 N N . GLN A 1 106 ? 45.483 5.928 4.926 1.00 33.72 106 GLN A N 1
ATOM 844 C CA . GLN A 1 106 ? 45.629 4.475 4.871 1.00 33.72 106 GLN A CA 1
ATOM 845 C C . GLN A 1 106 ? 47.094 4.012 4.723 1.00 33.72 106 GLN A C 1
ATOM 847 O O . GLN A 1 106 ? 47.747 4.335 3.733 1.00 33.72 106 GLN A O 1
ATOM 852 N N . ALA A 1 107 ? 47.586 3.167 5.642 1.00 25.77 107 ALA A N 1
ATOM 853 C CA . ALA A 1 107 ? 48.661 2.201 5.368 1.00 25.77 107 ALA A CA 1
ATOM 854 C C . ALA A 1 107 ? 48.786 1.125 6.466 1.00 25.77 107 ALA A C 1
ATOM 856 O O . ALA A 1 107 ? 49.063 1.418 7.627 1.00 25.77 107 ALA A O 1
ATOM 857 N N . LYS A 1 108 ? 48.654 -0.141 6.048 1.00 27.95 108 LYS A N 1
ATOM 858 C CA . LYS A 1 108 ? 48.972 -1.373 6.789 1.00 27.95 108 LYS A CA 1
ATOM 859 C C . LYS A 1 108 ? 50.380 -1.344 7.396 1.00 27.95 108 LYS A C 1
ATOM 861 O O . LYS A 1 108 ? 51.326 -1.253 6.622 1.00 27.95 108 LYS A O 1
ATOM 866 N N . TYR A 1 109 ? 50.525 -1.603 8.700 1.00 24.80 109 TYR A N 1
ATOM 867 C CA . TYR A 1 109 ? 51.708 -2.277 9.261 1.00 24.80 109 TYR A CA 1
ATOM 868 C C . TYR A 1 109 ? 51.350 -3.124 10.491 1.00 24.80 109 TYR A C 1
ATOM 870 O O . TYR A 1 109 ? 50.708 -2.661 11.425 1.00 24.80 109 TYR A O 1
ATOM 878 N N . MET A 1 110 ? 51.813 -4.373 10.458 1.00 22.17 110 MET A N 1
ATOM 879 C CA . MET A 1 110 ? 51.751 -5.382 11.513 1.00 22.17 110 MET A CA 1
ATOM 880 C C . MET A 1 110 ? 52.968 -5.197 12.435 1.00 22.17 110 MET A C 1
ATOM 882 O O . MET A 1 110 ? 54.100 -5.180 11.947 1.00 22.17 110 MET A O 1
ATOM 886 N N . ILE A 1 111 ? 52.756 -5.043 13.745 1.00 24.45 111 ILE A N 1
ATOM 887 C CA . ILE A 1 111 ? 53.830 -5.012 14.751 1.00 24.45 111 ILE A CA 1
ATOM 888 C C . ILE A 1 111 ? 53.852 -6.369 15.460 1.00 24.45 111 ILE A C 1
ATOM 890 O O . ILE A 1 111 ? 52.922 -6.712 16.180 1.00 24.45 111 ILE A O 1
ATOM 894 N N . LEU A 1 112 ? 54.928 -7.133 15.263 1.00 25.52 112 LEU A N 1
ATOM 895 C CA . LEU A 1 112 ? 55.273 -8.294 16.086 1.00 25.52 112 LEU A CA 1
ATOM 896 C C . LEU A 1 112 ? 55.959 -7.802 17.366 1.00 25.52 112 LEU A C 1
ATOM 898 O O . LEU A 1 112 ? 57.002 -7.153 17.275 1.00 25.52 112 LEU A O 1
ATOM 902 N N . ASN A 1 113 ? 55.418 -8.145 18.537 1.00 26.53 113 ASN A N 1
ATOM 903 C CA . ASN A 1 113 ? 56.121 -8.004 19.814 1.00 26.53 113 ASN A CA 1
ATOM 904 C C . ASN A 1 113 ? 56.501 -9.381 20.377 1.00 26.53 113 ASN A C 1
ATOM 906 O O . ASN A 1 113 ? 55.689 -10.300 20.446 1.00 26.53 113 ASN A O 1
ATOM 910 N N . GLU A 1 114 ? 57.772 -9.498 20.761 1.00 25.88 114 GLU A N 1
ATOM 911 C CA . GLU A 1 114 ? 58.407 -10.683 21.336 1.00 25.88 114 GLU A CA 1
ATOM 912 C C . GLU A 1 114 ? 57.878 -10.996 22.748 1.00 25.88 114 GLU A C 1
ATOM 914 O O . GLU A 1 114 ? 57.850 -10.132 23.626 1.00 25.88 114 GLU A O 1
ATOM 919 N N . PHE A 1 115 ? 57.538 -12.263 23.004 1.00 27.61 115 PHE A N 1
ATOM 920 C CA . PHE A 1 115 ? 57.261 -12.774 24.348 1.00 27.61 115 PHE A CA 1
ATOM 921 C C . PHE A 1 115 ? 58.557 -13.016 25.137 1.00 27.61 115 PHE A C 1
ATOM 923 O O . PHE A 1 115 ? 59.456 -13.729 24.687 1.00 27.61 115 PHE A O 1
ATOM 930 N N . SER A 1 116 ? 58.604 -12.519 26.378 1.00 27.77 116 SER A N 1
ATOM 931 C CA . SER A 1 116 ? 59.554 -12.977 27.399 1.00 27.77 116 SER A CA 1
ATOM 932 C C . SER A 1 116 ? 58.851 -13.949 28.355 1.00 27.77 116 SER A C 1
ATOM 934 O O . SER A 1 116 ? 57.841 -13.616 28.970 1.00 27.77 116 SER A O 1
ATOM 936 N N . THR A 1 117 ? 59.385 -15.163 28.473 1.00 35.06 117 THR A N 1
ATOM 937 C CA . THR A 1 117 ? 58.864 -16.248 29.317 1.00 35.06 117 THR A CA 1
ATOM 938 C C . THR A 1 117 ? 59.186 -16.048 30.801 1.00 35.06 117 THR A C 1
ATOM 940 O O . THR A 1 117 ? 60.350 -15.825 31.147 1.00 35.06 117 THR A O 1
ATOM 943 N N . GLY A 1 118 ? 58.209 -16.263 31.693 1.00 26.27 118 GLY A N 1
ATOM 944 C CA . GLY A 1 118 ? 58.434 -16.199 33.141 1.00 26.27 118 GLY A CA 1
ATOM 945 C C . GLY A 1 118 ? 57.407 -16.909 34.038 1.00 26.27 118 GLY A C 1
ATOM 946 O O . GLY A 1 118 ? 56.547 -16.257 34.600 1.00 26.27 118 GLY A O 1
ATOM 947 N N . LYS A 1 119 ? 57.639 -18.212 34.267 1.00 28.22 119 LYS A N 1
ATOM 948 C CA . LYS A 1 119 ? 57.434 -19.018 35.502 1.00 28.22 119 LYS A CA 1
ATOM 949 C C . LYS A 1 119 ? 56.036 -19.271 36.124 1.00 28.22 119 LYS A C 1
ATOM 951 O O . LYS A 1 119 ? 55.358 -18.389 36.625 1.00 28.22 119 LYS A O 1
ATOM 956 N N . ASN A 1 120 ? 55.800 -20.581 36.279 1.00 32.25 120 ASN A N 1
ATOM 957 C CA . ASN A 1 120 ? 54.818 -21.329 37.079 1.00 32.25 120 ASN A CA 1
ATOM 958 C C . ASN A 1 120 ? 54.607 -20.894 38.543 1.00 32.25 120 ASN A C 1
ATOM 960 O O . ASN A 1 120 ? 55.588 -20.658 39.251 1.00 32.25 120 ASN A O 1
ATOM 964 N N . LEU A 1 121 ? 53.370 -21.076 39.032 1.00 25.95 121 LEU A N 1
ATOM 965 C CA . LEU A 1 121 ? 53.033 -21.548 40.388 1.00 25.95 121 LEU A CA 1
ATOM 966 C C . LEU A 1 121 ? 51.739 -22.397 40.355 1.00 25.95 121 LEU A C 1
ATOM 968 O O . LEU A 1 121 ? 50.822 -22.119 39.593 1.00 25.95 121 LEU A O 1
ATOM 972 N N . LEU A 1 122 ? 51.712 -23.468 41.156 1.00 26.31 122 LEU A N 1
ATOM 973 C CA . LEU A 1 122 ? 50.697 -24.532 41.202 1.00 26.31 122 LEU A CA 1
ATOM 974 C C . LEU A 1 122 ? 49.600 -24.288 42.266 1.00 26.31 122 LEU A C 1
ATOM 976 O O . LEU A 1 122 ? 49.946 -24.138 43.435 1.00 26.31 122 LEU A O 1
ATOM 980 N N . SER A 1 123 ? 48.329 -24.500 41.868 1.00 25.97 123 SER A N 1
ATOM 981 C CA . SER A 1 123 ? 47.176 -25.097 42.612 1.00 25.97 123 SER A CA 1
ATOM 982 C C . SER A 1 123 ? 46.555 -24.352 43.825 1.00 25.97 123 SER A C 1
ATOM 984 O O . SER A 1 123 ? 47.255 -23.551 44.437 1.00 25.97 123 SER A O 1
ATOM 986 N N . PRO A 1 124 ? 45.348 -24.725 44.339 1.00 36.88 124 PRO A N 1
ATOM 987 C CA . PRO A 1 124 ? 44.139 -25.335 43.734 1.00 36.88 124 PRO A CA 1
ATOM 988 C C . PRO A 1 124 ? 42.789 -24.666 44.162 1.00 36.88 124 PRO A C 1
ATOM 990 O O . PRO A 1 124 ? 42.749 -23.906 45.121 1.00 36.88 124 PRO A O 1
ATOM 993 N N . LEU A 1 125 ? 41.680 -25.111 43.537 1.00 27.36 125 LEU A N 1
ATOM 994 C CA . LEU A 1 125 ? 40.268 -25.095 44.003 1.00 27.36 125 LEU A CA 1
ATOM 995 C C . LEU A 1 125 ? 39.527 -23.746 44.141 1.00 27.36 125 LEU A C 1
ATOM 997 O O . LEU A 1 125 ? 39.812 -22.970 45.042 1.00 27.36 125 LEU A O 1
ATOM 1001 N N . CYS A 1 126 ? 38.446 -23.585 43.362 1.00 23.25 126 CYS A N 1
ATOM 1002 C CA . CYS A 1 126 ? 37.069 -23.425 43.863 1.00 23.25 126 CYS A CA 1
ATOM 1003 C C . CYS A 1 126 ? 36.060 -23.515 42.703 1.00 23.25 126 CYS A C 1
ATOM 1005 O O . CYS A 1 126 ? 36.262 -22.912 41.656 1.00 23.25 126 CYS A O 1
ATOM 1007 N N . TYR A 1 127 ? 34.983 -24.278 42.912 1.00 29.20 127 TYR A N 1
ATOM 1008 C CA . TYR A 1 127 ? 33.750 -24.172 42.131 1.00 29.20 127 TYR A CA 1
ATOM 1009 C C . TYR A 1 127 ? 33.148 -22.784 42.376 1.00 29.20 127 TYR A C 1
ATOM 1011 O O . TYR A 1 127 ? 32.958 -22.401 43.532 1.00 29.20 127 TYR A O 1
ATOM 1019 N N . GLY A 1 128 ? 32.835 -22.071 41.304 1.00 22.56 128 GLY A N 1
ATOM 1020 C CA . GLY A 1 128 ? 32.022 -20.865 41.321 1.00 22.56 128 GLY A CA 1
ATOM 1021 C C . GLY A 1 128 ? 31.291 -20.780 39.993 1.00 22.56 128 GLY A C 1
ATOM 1022 O O . GLY A 1 128 ? 31.926 -20.634 38.956 1.00 22.56 128 GLY A O 1
ATOM 1023 N N . THR A 1 129 ? 29.975 -20.948 40.029 1.00 24.36 129 THR A N 1
ATOM 1024 C CA . THR A 1 129 ? 29.073 -20.451 38.992 1.00 24.36 129 THR A CA 1
ATOM 1025 C C . THR A 1 129 ? 29.173 -18.930 38.991 1.00 24.36 129 THR A C 1
ATOM 1027 O O . THR A 1 129 ? 28.990 -18.303 40.036 1.00 24.36 129 THR A O 1
ATOM 1030 N N . VAL A 1 130 ? 29.511 -18.360 37.840 1.00 21.28 130 VAL A N 1
ATOM 1031 C CA . VAL A 1 130 ? 29.328 -16.941 37.549 1.00 21.28 130 VAL A CA 1
ATOM 1032 C C . VAL A 1 130 ? 28.120 -16.888 36.627 1.00 21.28 130 VAL A C 1
ATOM 1034 O O . VAL A 1 130 ? 28.205 -17.361 35.498 1.00 21.28 130 VAL A O 1
ATOM 1037 N N . ASP A 1 131 ? 26.998 -16.390 37.144 1.00 26.36 131 ASP A N 1
ATOM 1038 C CA . ASP A 1 131 ? 25.948 -15.831 36.296 1.00 26.36 131 ASP A CA 1
ATOM 1039 C C . ASP A 1 131 ? 26.544 -14.563 35.681 1.00 26.36 131 ASP A C 1
ATOM 1041 O O . ASP A 1 131 ? 26.881 -13.620 36.405 1.00 26.36 131 ASP A O 1
ATOM 1045 N N . VAL A 1 132 ? 26.755 -14.582 34.368 1.00 26.19 132 VAL A N 1
ATOM 1046 C CA . VAL A 1 132 ? 26.994 -13.362 33.600 1.00 26.19 132 VAL A CA 1
ATOM 1047 C C . VAL A 1 132 ? 25.619 -12.887 33.156 1.00 26.19 132 VAL A C 1
ATOM 1049 O O . VAL A 1 132 ? 24.823 -13.679 32.658 1.00 26.19 132 VAL A O 1
ATOM 1052 N N . ALA A 1 133 ? 25.336 -11.627 33.463 1.00 23.78 133 ALA A N 1
ATOM 1053 C CA . ALA A 1 133 ? 24.079 -10.961 33.186 1.00 23.78 133 ALA A CA 1
ATOM 1054 C C . ALA A 1 133 ? 23.696 -11.058 31.701 1.00 23.78 133 ALA A C 1
ATOM 1056 O O . ALA A 1 133 ? 24.555 -10.941 30.828 1.00 23.78 133 ALA A O 1
ATOM 1057 N N . GLU A 1 134 ? 22.397 -11.241 31.460 1.00 33.91 134 GLU A N 1
ATOM 1058 C CA . GLU A 1 134 ? 21.706 -10.773 30.258 1.00 33.91 134 GLU A CA 1
ATOM 1059 C C . GLU A 1 134 ? 22.028 -9.285 30.089 1.00 33.91 134 GLU A C 1
ATOM 1061 O O . GLU A 1 134 ? 21.601 -8.490 30.919 1.00 33.91 134 GLU A O 1
ATOM 1066 N N . ASP A 1 135 ? 22.876 -8.941 29.120 1.00 31.02 135 ASP A N 1
ATOM 1067 C CA . ASP A 1 135 ? 22.955 -7.616 28.480 1.00 31.02 135 ASP A CA 1
ATOM 1068 C C . ASP A 1 135 ? 24.141 -7.604 27.501 1.00 31.02 135 ASP A C 1
ATOM 1070 O O . ASP A 1 135 ? 25.170 -6.989 27.766 1.00 31.02 135 ASP A O 1
ATOM 1074 N N . VAL A 1 136 ? 24.016 -8.308 26.370 1.00 31.12 136 VAL A N 1
ATOM 1075 C CA . VAL A 1 136 ? 24.710 -7.947 25.120 1.00 31.12 136 VAL A CA 1
ATOM 1076 C C . VAL A 1 136 ? 23.829 -8.409 23.953 1.00 31.12 136 VAL A C 1
ATOM 1078 O O . VAL A 1 136 ? 23.871 -9.566 23.547 1.00 31.12 136 VAL A O 1
ATOM 1081 N N . CYS A 1 137 ? 22.992 -7.511 23.440 1.00 30.22 137 CYS A N 1
ATOM 1082 C CA . CYS A 1 137 ? 22.316 -7.649 22.148 1.00 30.22 137 CYS A CA 1
ATOM 1083 C C . CYS A 1 137 ? 22.682 -6.429 21.301 1.00 30.22 137 CYS A C 1
ATOM 1085 O O . CYS A 1 137 ? 21.848 -5.575 21.039 1.00 30.22 137 CYS A O 1
ATOM 1087 N N . GLU A 1 138 ? 23.952 -6.330 20.921 1.00 33.12 138 GLU A N 1
ATOM 1088 C CA . GLU A 1 138 ? 24.386 -5.514 19.787 1.00 33.12 138 GLU A CA 1
ATOM 1089 C C . GLU A 1 138 ? 25.385 -6.354 18.985 1.00 33.12 138 GLU A C 1
ATOM 1091 O O . GLU A 1 138 ? 26.319 -6.947 19.532 1.00 33.12 138 GLU A O 1
ATOM 1096 N N . THR A 1 139 ? 25.131 -6.482 17.686 1.00 39.06 139 THR A N 1
ATOM 1097 C CA . THR A 1 139 ? 25.941 -7.248 16.737 1.00 39.06 139 THR A CA 1
ATOM 1098 C C . THR A 1 139 ? 27.234 -6.499 16.426 1.00 39.06 139 THR A C 1
ATOM 1100 O O . THR A 1 139 ? 27.364 -5.865 15.378 1.00 39.06 139 THR A O 1
ATOM 1103 N N . ASP A 1 140 ? 28.211 -6.568 17.325 1.00 38.69 140 ASP A N 1
ATOM 1104 C CA . ASP A 1 140 ? 29.562 -6.116 17.014 1.00 38.69 140 ASP A CA 1
ATOM 1105 C C . ASP A 1 140 ? 30.342 -7.207 16.265 1.00 38.69 140 ASP A C 1
ATOM 1107 O O . ASP A 1 140 ? 30.323 -8.392 16.601 1.00 38.69 140 ASP A O 1
ATOM 1111 N N . ASN A 1 141 ? 31.048 -6.791 15.209 1.00 43.34 141 ASN A N 1
ATOM 1112 C CA . ASN A 1 141 ? 31.898 -7.642 14.374 1.00 43.34 141 ASN A CA 1
ATOM 1113 C C . ASN A 1 141 ? 33.083 -8.212 15.185 1.00 43.34 141 ASN A C 1
ATOM 1115 O O . ASN A 1 141 ? 34.197 -7.678 15.141 1.00 43.34 141 ASN A O 1
ATOM 1119 N N . ILE A 1 142 ? 32.870 -9.315 15.905 1.00 46.50 142 ILE A N 1
ATOM 1120 C CA . ILE A 1 142 ? 33.934 -10.038 16.611 1.00 46.50 142 ILE A CA 1
ATOM 1121 C C . ILE A 1 142 ? 34.858 -10.695 15.582 1.00 46.50 142 ILE A C 1
ATOM 1123 O O . ILE A 1 142 ? 34.433 -11.451 14.708 1.00 46.50 142 ILE A O 1
ATOM 1127 N N . THR A 1 143 ? 36.163 -10.448 15.701 1.00 50.56 143 THR A N 1
ATOM 1128 C CA . THR A 1 143 ? 37.173 -11.080 14.838 1.00 50.56 143 THR A CA 1
ATOM 1129 C C . THR A 1 143 ? 38.019 -12.068 15.632 1.00 50.56 143 THR A C 1
ATOM 1131 O O . THR A 1 143 ? 38.449 -11.784 16.745 1.00 50.56 143 THR A O 1
ATOM 1134 N N . GLY A 1 144 ? 38.266 -13.257 15.078 1.00 69.50 144 GLY A N 1
ATOM 1135 C CA . GLY A 1 144 ? 39.012 -14.322 15.754 1.00 69.50 144 GLY A CA 1
ATOM 1136 C C . GLY A 1 144 ? 40.324 -14.683 15.060 1.00 69.50 144 GLY A C 1
ATOM 1137 O O . GLY A 1 144 ? 40.423 -14.654 13.833 1.00 69.50 144 GLY A O 1
ATOM 1138 N N . THR A 1 145 ? 41.333 -15.091 15.835 1.00 61.16 145 THR A N 1
ATOM 1139 C CA . THR A 1 145 ? 42.539 -15.748 15.298 1.00 61.16 145 THR A CA 1
ATOM 1140 C C . THR A 1 145 ? 42.799 -17.082 15.992 1.00 61.16 145 THR A C 1
ATOM 1142 O O . THR A 1 145 ? 42.583 -17.230 17.195 1.00 61.16 145 THR A O 1
ATOM 1145 N N . TYR A 1 146 ? 43.263 -18.068 15.221 1.00 60.12 146 TYR A N 1
ATOM 1146 C CA . TYR A 1 146 ? 43.668 -19.372 15.743 1.00 60.12 146 TYR A CA 1
ATOM 1147 C C . TYR A 1 146 ? 45.179 -19.415 15.942 1.00 60.12 146 TYR A C 1
ATOM 1149 O O . TYR A 1 146 ? 45.947 -19.219 14.996 1.00 60.12 146 TYR A O 1
ATOM 1157 N N . GLU A 1 147 ? 45.610 -19.764 17.149 1.00 70.06 147 GLU A N 1
ATOM 1158 C CA . GLU A 1 147 ? 47.015 -19.984 17.470 1.00 70.06 147 GLU A CA 1
ATOM 1159 C C . GLU A 1 147 ? 47.260 -21.434 17.897 1.00 70.06 147 GLU A C 1
ATOM 1161 O O . GLU A 1 147 ? 46.578 -21.995 18.758 1.00 70.06 147 GLU A O 1
ATOM 1166 N N . ALA A 1 148 ? 48.279 -22.060 17.309 1.00 59.00 148 ALA A N 1
ATOM 1167 C CA . ALA A 1 148 ? 48.751 -23.361 17.761 1.00 59.00 148 ALA A CA 1
ATOM 1168 C C . ALA A 1 148 ? 49.581 -23.181 19.042 1.00 59.00 148 ALA A C 1
ATOM 1170 O O . ALA A 1 148 ? 50.708 -22.687 18.999 1.00 59.00 148 ALA A O 1
ATOM 1171 N N . ILE A 1 149 ? 49.052 -23.623 20.182 1.00 71.69 149 ILE A N 1
ATOM 1172 C CA . ILE A 1 149 ? 49.738 -23.538 21.487 1.00 71.69 149 ILE A CA 1
ATOM 1173 C C . ILE A 1 149 ? 50.500 -24.823 21.848 1.00 71.69 149 ILE A C 1
ATOM 1175 O O . ILE A 1 149 ? 51.120 -24.932 22.906 1.00 71.69 149 ILE A O 1
ATOM 1179 N N . GLY A 1 150 ? 50.498 -25.804 20.946 1.00 69.31 150 GLY A N 1
ATOM 1180 C CA . GLY A 1 150 ? 51.289 -27.023 21.036 1.00 69.31 150 GLY A CA 1
ATOM 1181 C C . GLY A 1 150 ? 51.034 -27.948 19.846 1.00 69.31 150 GLY A C 1
ATOM 1182 O O . GLY A 1 150 ? 50.166 -27.671 19.025 1.00 69.31 150 GLY A O 1
ATOM 1183 N N . PRO A 1 151 ? 51.745 -29.086 19.752 1.00 56.47 151 PRO A N 1
ATOM 1184 C CA . PRO A 1 151 ? 51.593 -30.038 18.647 1.00 56.47 151 PRO A CA 1
ATOM 1185 C C . PRO A 1 151 ? 50.204 -30.700 18.567 1.00 56.47 151 PRO A C 1
ATOM 1187 O O . PRO A 1 151 ? 49.958 -31.485 17.654 1.00 56.47 151 PRO A O 1
ATOM 1190 N N . SER A 1 152 ? 49.314 -30.441 19.529 1.00 55.22 152 SER A N 1
ATOM 1191 C CA . SER A 1 152 ? 47.983 -31.056 19.601 1.00 55.22 152 SER A CA 1
ATOM 1192 C C . SER A 1 152 ? 46.919 -30.161 20.247 1.00 55.22 152 SER A C 1
ATOM 1194 O O . SER A 1 152 ? 45.846 -30.660 20.554 1.00 55.22 152 SER A O 1
ATOM 1196 N N . ASN A 1 153 ? 47.200 -28.869 20.460 1.00 60.16 153 ASN A N 1
ATOM 1197 C CA . ASN A 1 153 ? 46.273 -27.941 21.115 1.00 60.16 153 ASN A CA 1
ATOM 1198 C C . ASN A 1 153 ? 46.164 -26.648 20.304 1.00 60.16 153 ASN A C 1
ATOM 1200 O O . ASN A 1 153 ? 47.185 -26.096 19.875 1.00 60.16 153 ASN A O 1
ATOM 1204 N N . TRP A 1 154 ? 44.937 -26.157 20.167 1.00 66.38 154 TRP A N 1
ATOM 1205 C CA . TRP A 1 154 ? 44.624 -24.895 19.511 1.00 66.38 154 TRP A CA 1
ATOM 1206 C C . TRP A 1 154 ? 43.978 -23.944 20.504 1.00 66.38 154 TRP A C 1
ATOM 1208 O O . TRP A 1 154 ? 43.238 -24.362 21.397 1.00 66.38 154 TRP A O 1
ATOM 1218 N N . ARG A 1 155 ? 44.282 -22.667 20.322 1.00 69.31 155 ARG A N 1
ATOM 1219 C CA . ARG A 1 155 ? 43.711 -21.559 21.063 1.00 69.31 155 ARG A CA 1
ATOM 1220 C C . ARG A 1 155 ? 42.968 -20.674 20.080 1.00 69.31 155 ARG A C 1
ATOM 1222 O O . ARG A 1 155 ? 43.565 -20.238 19.096 1.00 69.31 155 ARG A O 1
ATOM 1229 N N . LEU A 1 156 ? 41.689 -20.441 20.340 1.00 74.12 156 LEU A N 1
ATOM 1230 C CA . LEU A 1 156 ? 40.920 -19.410 19.657 1.00 74.12 156 LEU A CA 1
ATOM 1231 C C . LEU A 1 156 ? 40.963 -18.154 20.526 1.00 74.12 156 LEU A C 1
ATOM 1233 O O . LEU A 1 156 ? 40.628 -18.213 21.710 1.00 74.12 156 LEU A O 1
ATOM 1237 N N . VAL A 1 157 ? 41.434 -17.058 19.941 1.00 75.06 157 VAL A N 1
ATOM 1238 C CA . VAL A 1 157 ? 41.470 -15.738 20.571 1.00 75.06 157 VAL A CA 1
ATOM 1239 C C . VAL A 1 157 ? 40.456 -14.866 19.849 1.00 75.06 157 VAL A C 1
ATOM 1241 O O . VAL A 1 157 ? 40.603 -14.657 18.641 1.00 75.06 157 VAL A O 1
ATOM 1244 N N . LEU A 1 158 ? 39.435 -14.411 20.571 1.00 72.94 158 LEU A N 1
ATOM 1245 C CA . LEU A 1 158 ? 38.400 -13.520 20.053 1.00 72.94 158 LEU A CA 1
ATOM 1246 C C . LEU A 1 158 ? 38.733 -12.077 20.436 1.00 72.94 158 LEU A C 1
ATOM 1248 O O . LEU A 1 158 ? 39.161 -11.808 21.559 1.00 72.94 158 LEU A O 1
ATOM 1252 N N . TYR A 1 159 ? 38.568 -11.171 19.478 1.00 60.75 159 TYR A N 1
ATOM 1253 C CA . TYR A 1 159 ? 38.783 -9.742 19.643 1.00 60.75 159 TYR A CA 1
ATOM 1254 C C . TYR A 1 159 ? 37.477 -9.004 19.399 1.00 60.75 159 TYR A C 1
ATOM 1256 O O . TYR A 1 159 ? 36.931 -9.050 18.292 1.00 60.75 159 TYR A O 1
ATOM 1264 N N . ASP A 1 160 ? 37.042 -8.292 20.428 1.00 70.31 160 ASP A N 1
ATOM 1265 C CA . ASP A 1 160 ? 35.990 -7.295 20.351 1.00 70.31 160 ASP A CA 1
ATOM 1266 C C . ASP A 1 160 ? 36.639 -5.915 20.100 1.00 70.31 160 ASP A C 1
ATOM 1268 O O . ASP A 1 160 ? 37.496 -5.488 20.881 1.00 70.31 160 ASP A O 1
ATOM 1272 N N . PRO A 1 161 ? 36.311 -5.213 19.000 1.00 46.56 161 PRO A N 1
ATOM 1273 C CA . PRO A 1 161 ? 36.889 -3.906 18.702 1.00 46.56 161 PRO A CA 1
ATOM 1274 C C . PRO A 1 161 ? 36.450 -2.761 19.643 1.00 46.56 161 PRO A C 1
ATOM 1276 O O . PRO A 1 161 ? 36.984 -1.655 19.501 1.00 46.56 161 PRO A O 1
ATOM 1279 N N . GLY A 1 162 ? 35.554 -2.994 20.608 1.00 55.75 162 GLY A N 1
ATOM 1280 C CA . GLY A 1 162 ? 35.087 -2.000 21.584 1.00 55.75 162 GLY A CA 1
ATOM 1281 C C . GLY A 1 162 ? 35.661 -2.135 23.002 1.00 55.75 162 GLY A C 1
ATOM 1282 O O . GLY A 1 162 ? 35.650 -1.157 23.757 1.00 55.75 162 GLY A O 1
ATOM 1283 N N . PHE A 1 163 ? 36.214 -3.297 23.364 1.00 53.69 163 PHE A N 1
ATOM 1284 C CA . PHE A 1 163 ? 36.644 -3.608 24.733 1.00 53.69 163 PHE A CA 1
ATOM 1285 C C . PHE A 1 163 ? 38.108 -4.083 24.798 1.00 53.69 163 PHE A C 1
ATOM 1287 O O . PHE A 1 163 ? 38.604 -4.785 23.925 1.00 53.69 163 PHE A O 1
ATOM 1294 N N . ASP A 1 164 ? 38.825 -3.734 25.876 1.00 47.66 164 ASP A N 1
ATOM 1295 C CA . ASP A 1 164 ? 40.193 -4.227 26.157 1.00 47.66 164 ASP A CA 1
ATOM 1296 C C . ASP A 1 164 ? 40.211 -5.716 26.598 1.00 47.66 164 ASP A C 1
ATOM 1298 O O . ASP A 1 164 ? 41.241 -6.225 27.058 1.00 47.66 164 ASP A O 1
ATOM 1302 N N . GLU A 1 165 ? 39.077 -6.417 26.514 1.00 47.78 165 GLU A N 1
ATOM 1303 C CA . GLU A 1 165 ? 38.910 -7.782 27.007 1.00 47.78 165 GLU A CA 1
ATOM 1304 C C . GLU A 1 165 ? 39.065 -8.799 25.870 1.00 47.78 165 GLU A C 1
ATOM 1306 O O . GLU A 1 165 ? 38.546 -8.643 24.769 1.00 47.78 165 GLU A O 1
ATOM 1311 N N . VAL A 1 166 ? 39.866 -9.830 26.135 1.00 58.19 166 VAL A N 1
ATOM 1312 C CA . VAL A 1 166 ? 40.213 -10.880 25.177 1.00 58.19 166 VAL A CA 1
ATOM 1313 C C . VAL A 1 166 ? 39.705 -12.188 25.746 1.00 58.19 166 VAL A C 1
ATOM 1315 O O . VAL A 1 166 ? 40.258 -12.674 26.739 1.00 58.19 166 VAL A O 1
ATOM 1318 N N . ASP A 1 167 ? 38.706 -12.777 25.098 1.00 70.38 167 ASP A N 1
ATOM 1319 C CA . ASP A 1 167 ? 38.244 -14.107 25.466 1.00 70.38 167 ASP A CA 1
ATOM 1320 C C . ASP A 1 167 ? 39.101 -15.185 24.798 1.00 70.38 167 ASP A C 1
ATOM 1322 O O . ASP A 1 167 ? 39.405 -15.153 23.599 1.00 70.38 167 ASP A O 1
ATOM 1326 N N . VAL A 1 168 ? 39.541 -16.144 25.616 1.00 69.19 168 VAL A N 1
ATOM 1327 C CA . VAL A 1 168 ? 40.481 -17.191 25.209 1.00 69.19 168 VAL A CA 1
ATOM 1328 C C . VAL A 1 168 ? 39.891 -18.556 25.513 1.00 69.19 168 VAL A C 1
ATOM 1330 O O . VAL A 1 168 ? 39.769 -18.952 26.673 1.00 69.19 168 VAL A O 1
ATOM 1333 N N . ILE A 1 169 ? 39.608 -19.315 24.455 1.00 77.25 169 ILE A N 1
ATOM 1334 C CA . ILE A 1 169 ? 39.088 -20.679 24.562 1.00 77.25 169 ILE A CA 1
ATOM 1335 C C . ILE A 1 169 ? 40.188 -21.662 24.145 1.00 77.25 169 ILE A C 1
ATOM 1337 O O . ILE A 1 169 ? 40.603 -21.714 22.983 1.00 77.25 169 ILE A O 1
ATOM 1341 N N . ASP A 1 170 ? 40.663 -22.460 25.105 1.00 69.44 170 ASP A N 1
ATOM 1342 C CA . ASP A 1 170 ? 41.596 -23.563 24.857 1.00 69.44 170 ASP A CA 1
ATOM 1343 C C . ASP A 1 170 ? 40.796 -24.839 24.526 1.00 69.44 170 ASP A C 1
ATOM 1345 O O . ASP A 1 170 ? 40.076 -25.370 25.375 1.00 69.44 170 ASP A O 1
ATOM 1349 N N . LEU A 1 171 ? 40.927 -25.352 23.297 1.00 63.69 171 LEU A N 1
ATOM 1350 C CA . LEU A 1 171 ? 40.191 -26.535 22.833 1.00 63.69 171 LEU A CA 1
ATOM 1351 C C . LEU A 1 171 ? 41.025 -27.818 23.039 1.00 63.69 171 LEU A C 1
ATOM 1353 O O . LEU A 1 171 ? 42.089 -27.957 22.421 1.00 63.69 171 LEU A O 1
ATOM 1357 N N . PRO A 1 172 ? 40.584 -28.777 23.881 1.00 46.94 172 PRO A N 1
ATOM 1358 C CA . PRO A 1 172 ? 41.285 -30.045 24.054 1.00 46.94 172 PRO A CA 1
ATOM 1359 C C . PRO A 1 172 ? 40.995 -31.019 22.901 1.00 46.94 172 PRO A C 1
ATOM 1361 O O . PRO A 1 172 ? 39.853 -31.198 22.486 1.00 46.94 172 PRO A O 1
ATOM 1364 N N . TYR A 1 173 ? 42.038 -31.699 22.416 1.00 52.94 173 TYR A N 1
ATOM 1365 C CA . TYR A 1 173 ? 41.911 -32.783 21.439 1.00 52.94 173 TYR A CA 1
ATOM 1366 C C . TYR A 1 173 ? 41.158 -33.982 22.045 1.00 52.94 173 TYR A C 1
ATOM 1368 O O . TYR A 1 173 ? 41.514 -34.460 23.127 1.00 52.94 173 TYR A O 1
ATOM 1376 N N . GLY A 1 174 ? 40.124 -34.456 21.342 1.00 41.41 174 GLY A N 1
ATOM 1377 C CA . GLY A 1 174 ? 39.339 -35.642 21.696 1.00 41.41 174 GLY A CA 1
ATOM 1378 C C . GLY A 1 174 ? 40.178 -36.922 21.737 1.00 41.41 174 GLY A C 1
ATOM 1379 O O . GLY A 1 174 ? 41.233 -37.026 21.110 1.00 41.41 174 GLY A O 1
ATOM 1380 N N . ASP A 1 175 ? 39.734 -37.890 22.534 1.00 36.59 175 ASP A N 1
ATOM 1381 C CA . ASP A 1 175 ? 40.478 -39.113 22.802 1.00 36.59 175 ASP A CA 1
ATOM 1382 C C . ASP A 1 175 ? 40.629 -40.045 21.582 1.00 36.59 175 ASP A C 1
ATOM 1384 O O . ASP A 1 175 ? 39.984 -39.950 20.541 1.00 36.59 175 ASP A O 1
ATOM 1388 N N . SER A 1 176 ? 41.617 -40.922 21.701 1.00 41.69 176 SER A N 1
ATOM 1389 C CA . SER A 1 176 ? 42.249 -41.658 20.616 1.00 41.69 176 SER A CA 1
ATOM 1390 C C . SER A 1 176 ? 41.433 -42.854 20.113 1.00 41.69 176 SER A C 1
ATOM 1392 O O . SER A 1 176 ? 41.787 -43.989 20.433 1.00 41.69 176 SER A O 1
ATOM 1394 N N . ASN A 1 177 ? 40.405 -42.636 19.290 1.00 37.94 177 ASN A N 1
ATOM 1395 C CA . ASN A 1 177 ? 39.851 -43.676 18.412 1.00 37.94 177 ASN A CA 1
ATOM 1396 C C . ASN A 1 177 ? 39.209 -43.089 17.140 1.00 37.94 177 ASN A C 1
ATOM 1398 O O . ASN A 1 177 ? 38.026 -42.771 17.136 1.00 37.94 177 ASN A O 1
ATOM 1402 N N . GLY A 1 178 ? 39.962 -43.076 16.035 1.00 34.31 178 GLY A N 1
ATOM 1403 C CA . GLY A 1 178 ? 39.407 -42.995 14.675 1.00 34.31 178 GLY A CA 1
ATOM 1404 C C . GLY A 1 178 ? 39.938 -41.833 13.837 1.00 34.31 178 GLY A C 1
ATOM 1405 O O . GLY A 1 178 ? 39.989 -40.704 14.299 1.00 34.31 178 GLY A O 1
ATOM 1406 N N . ASP A 1 179 ? 40.370 -42.159 12.619 1.00 41.06 179 ASP A N 1
ATOM 1407 C CA . ASP A 1 179 ? 41.002 -41.320 11.592 1.00 41.06 179 ASP A CA 1
ATOM 1408 C C . ASP A 1 179 ? 40.562 -39.843 11.520 1.00 41.06 179 ASP A C 1
ATOM 1410 O O . ASP A 1 179 ? 39.482 -39.522 11.038 1.00 41.06 179 ASP A O 1
ATOM 1414 N N . PHE A 1 180 ? 41.492 -38.938 11.836 1.00 30.73 180 PHE A N 1
ATOM 1415 C CA . PHE A 1 180 ? 41.477 -37.555 11.357 1.00 30.73 180 PHE A CA 1
ATOM 1416 C C . PHE A 1 180 ? 42.771 -37.286 10.585 1.00 30.73 180 PHE A C 1
ATOM 1418 O O . PHE A 1 180 ? 43.842 -37.129 11.173 1.00 30.73 180 PHE A O 1
ATOM 1425 N N . SER A 1 181 ? 42.690 -37.214 9.256 1.00 29.19 181 SER A N 1
ATOM 1426 C CA . SER A 1 181 ? 43.751 -36.634 8.430 1.00 29.19 181 SER A CA 1
ATOM 1427 C C . SER A 1 181 ? 43.330 -35.235 7.985 1.00 29.19 181 SER A C 1
ATOM 1429 O O . SER A 1 181 ? 42.581 -35.088 7.023 1.00 29.19 181 SER A O 1
ATOM 1431 N N . PHE A 1 182 ? 43.828 -34.203 8.666 1.00 29.55 182 PHE A N 1
ATOM 1432 C CA . PHE A 1 182 ? 43.781 -32.832 8.160 1.00 29.55 182 PHE A CA 1
ATOM 1433 C C . PHE A 1 182 ? 44.826 -32.700 7.045 1.00 29.55 182 PHE A C 1
ATOM 1435 O O . PHE A 1 182 ? 46.028 -32.750 7.307 1.00 29.55 182 PHE A O 1
ATOM 1442 N N . ASN A 1 183 ? 44.387 -32.557 5.795 1.00 28.72 183 ASN A N 1
ATOM 1443 C CA . ASN A 1 183 ? 45.261 -32.196 4.679 1.00 28.72 183 ASN A CA 1
ATOM 1444 C C . ASN A 1 183 ? 44.805 -30.843 4.116 1.00 28.72 183 ASN A C 1
ATOM 1446 O O . ASN A 1 183 ? 43.961 -30.821 3.220 1.00 28.72 183 ASN A O 1
ATOM 1450 N N . PRO A 1 184 ? 45.307 -29.712 4.640 1.00 32.53 184 PRO A N 1
ATOM 1451 C CA . PRO A 1 184 ? 44.943 -28.412 4.107 1.00 32.53 184 PRO A CA 1
ATOM 1452 C C . PRO A 1 184 ? 45.633 -28.224 2.751 1.00 32.53 184 PRO A C 1
ATOM 1454 O O . PRO A 1 184 ? 46.857 -28.116 2.664 1.00 32.53 184 PRO A O 1
ATOM 1457 N N . GLN A 1 185 ? 44.848 -28.193 1.674 1.00 29.14 185 GLN A N 1
ATOM 1458 C CA . GLN A 1 185 ? 45.281 -27.536 0.444 1.00 29.14 185 GLN A CA 1
ATOM 1459 C C . GLN A 1 185 ? 45.081 -26.023 0.625 1.00 29.14 185 GLN A C 1
ATOM 1461 O O . GLN A 1 185 ? 44.037 -25.614 1.133 1.00 29.14 185 GLN A O 1
ATOM 1466 N N . PRO A 1 186 ? 46.051 -25.179 0.242 1.00 31.09 186 PRO A N 1
ATOM 1467 C CA . PRO A 1 186 ? 45.928 -23.740 0.405 1.00 31.09 186 PRO A CA 1
ATOM 1468 C C . PRO A 1 186 ? 44.975 -23.180 -0.656 1.00 31.09 186 PRO A C 1
ATOM 1470 O O . PRO A 1 186 ? 45.322 -23.124 -1.835 1.00 31.09 186 PRO A O 1
ATOM 1473 N N . ILE A 1 187 ? 43.792 -22.736 -0.235 1.00 33.62 187 ILE A N 1
ATOM 1474 C CA . ILE A 1 187 ? 42.929 -21.852 -1.022 1.00 33.62 187 ILE A CA 1
ATOM 1475 C C . ILE A 1 187 ? 42.557 -20.666 -0.127 1.00 33.62 187 ILE A C 1
ATOM 1477 O O . ILE A 1 187 ? 42.020 -20.873 0.951 1.00 33.62 187 ILE A O 1
ATOM 1481 N N . GLY A 1 188 ? 42.910 -19.460 -0.589 1.00 32.56 188 GLY A N 1
ATOM 1482 C CA . GLY A 1 188 ? 42.279 -18.165 -0.289 1.00 32.56 188 GLY A CA 1
ATOM 1483 C C . GLY A 1 188 ? 41.992 -17.796 1.168 1.00 32.56 188 GLY A C 1
ATOM 1484 O O . GLY A 1 188 ? 41.074 -18.313 1.785 1.00 32.56 188 GLY A O 1
ATOM 1485 N N . ASN A 1 189 ? 42.717 -16.803 1.683 1.00 33.88 189 ASN A N 1
ATOM 1486 C CA . ASN A 1 189 ? 42.445 -16.188 2.981 1.00 33.88 189 ASN A CA 1
ATOM 1487 C C . ASN A 1 189 ? 41.160 -15.347 2.919 1.00 33.88 189 ASN A C 1
ATOM 1489 O O . ASN A 1 189 ? 41.166 -14.327 2.230 1.00 33.88 189 ASN A O 1
ATOM 1493 N N . ASN A 1 190 ? 40.110 -15.791 3.616 1.00 28.80 190 ASN A N 1
ATOM 1494 C CA . ASN A 1 190 ? 39.173 -15.031 4.464 1.00 28.80 190 ASN A CA 1
ATOM 1495 C C . ASN A 1 190 ? 37.877 -15.849 4.601 1.00 28.80 190 ASN A C 1
ATOM 1497 O O . ASN A 1 190 ? 37.216 -16.113 3.603 1.00 28.80 190 ASN A O 1
ATOM 1501 N N . TYR A 1 191 ? 37.525 -16.243 5.824 1.00 32.88 191 TYR A N 1
ATOM 1502 C CA . TYR A 1 191 ? 36.212 -16.802 6.146 1.00 32.88 191 TYR A CA 1
ATOM 1503 C C . TYR A 1 191 ? 35.466 -15.761 6.981 1.00 32.88 191 TYR A C 1
ATOM 1505 O O . TYR A 1 191 ? 36.036 -15.239 7.939 1.00 32.88 191 TYR A O 1
ATOM 1513 N N . HIS A 1 192 ? 34.232 -15.449 6.592 1.00 32.19 192 HIS A N 1
ATOM 1514 C CA . HIS A 1 192 ? 33.264 -14.739 7.422 1.00 32.19 192 HIS A CA 1
ATOM 1515 C C . HIS A 1 192 ? 32.422 -15.814 8.122 1.00 32.19 192 HIS A C 1
ATOM 1517 O O . HIS A 1 192 ? 32.010 -16.776 7.472 1.00 32.19 192 HIS A O 1
ATOM 1523 N N . VAL A 1 193 ? 32.258 -15.714 9.438 1.00 30.89 193 VAL A N 1
ATOM 1524 C CA . VAL A 1 193 ? 31.404 -16.612 10.222 1.00 30.89 193 VAL A CA 1
ATOM 1525 C C . VAL A 1 193 ? 30.450 -15.715 10.985 1.00 30.89 193 VAL A C 1
ATOM 1527 O O . VAL A 1 193 ? 30.884 -14.993 11.876 1.00 30.89 193 VAL A O 1
ATOM 1530 N N . GLU A 1 194 ? 29.182 -15.761 10.607 1.00 32.84 194 GLU A N 1
ATOM 1531 C CA . GLU A 1 194 ? 28.091 -15.119 11.325 1.00 32.84 194 GLU A CA 1
ATOM 1532 C C . GLU A 1 194 ? 27.437 -16.179 12.218 1.00 32.84 194 GLU A C 1
ATOM 1534 O O . GLU A 1 194 ? 27.171 -17.300 11.775 1.00 32.84 194 GLU A O 1
ATOM 1539 N N . LEU A 1 195 ? 27.263 -15.868 13.500 1.00 32.81 195 LEU A N 1
ATOM 1540 C CA . LEU A 1 195 ? 26.565 -16.726 14.450 1.00 32.81 195 LEU A CA 1
ATOM 1541 C C . LEU A 1 195 ? 25.247 -16.037 14.790 1.00 32.81 195 LEU A C 1
ATOM 1543 O O . LEU A 1 195 ? 25.250 -15.081 15.558 1.00 32.81 195 LEU A O 1
ATOM 1547 N N . GLN A 1 196 ? 24.137 -16.523 14.236 1.00 30.77 196 GLN A N 1
ATOM 1548 C CA . GLN A 1 196 ? 22.813 -16.173 14.746 1.00 30.77 196 GLN A CA 1
ATOM 1549 C C . GLN A 1 196 ? 22.547 -16.963 16.028 1.00 30.77 196 GLN A C 1
ATOM 1551 O O . GLN A 1 196 ? 22.735 -18.185 16.072 1.00 30.77 196 GLN A O 1
ATOM 1556 N N . SER A 1 197 ? 22.162 -16.257 17.089 1.00 34.03 197 SER A N 1
ATOM 1557 C CA . SER A 1 197 ? 21.684 -16.868 18.323 1.00 34.03 197 SER A CA 1
ATOM 1558 C C . SER A 1 197 ? 20.164 -16.917 18.307 1.00 34.03 197 SER A C 1
ATOM 1560 O O . SER A 1 197 ? 19.524 -15.882 18.473 1.00 34.03 197 SER A O 1
ATOM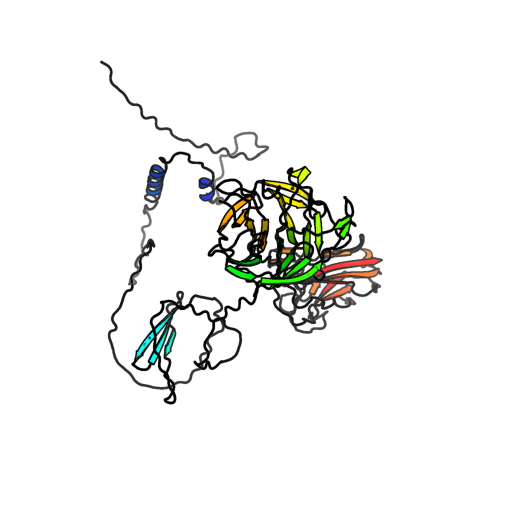 1562 N N . ASP A 1 198 ? 19.612 -18.119 18.196 1.00 34.94 198 ASP A N 1
ATOM 1563 C CA . ASP A 1 198 ? 18.209 -18.359 18.514 1.00 34.94 198 ASP A CA 1
ATOM 1564 C C . ASP A 1 198 ? 18.114 -18.941 19.929 1.00 34.94 198 ASP A C 1
ATOM 1566 O O . ASP A 1 198 ? 18.964 -19.727 20.371 1.00 34.94 198 ASP A O 1
ATOM 1570 N N . ASP A 1 199 ? 17.076 -18.524 20.642 1.00 41.03 199 ASP A N 1
ATOM 1571 C CA . ASP A 1 199 ? 16.864 -18.767 22.060 1.00 41.03 199 ASP A CA 1
ATOM 1572 C C . ASP A 1 199 ? 16.896 -20.251 22.487 1.00 41.03 199 ASP A C 1
ATOM 1574 O O . ASP A 1 199 ? 16.261 -21.135 21.915 1.00 41.03 199 ASP A O 1
ATOM 1578 N N . ILE A 1 200 ? 17.581 -20.472 23.617 1.00 38.97 200 ILE A N 1
ATOM 1579 C CA . ILE A 1 200 ? 17.476 -21.601 24.557 1.00 38.97 200 ILE A CA 1
ATOM 1580 C C . ILE A 1 200 ? 17.860 -23.000 24.024 1.00 38.97 200 ILE A C 1
ATOM 1582 O O . ILE A 1 200 ? 17.048 -23.788 23.543 1.00 38.97 200 ILE A O 1
ATOM 1586 N N . GLY A 1 201 ? 19.078 -23.424 24.388 1.00 36.19 201 GLY A N 1
ATOM 1587 C CA . GLY A 1 201 ? 19.355 -24.823 24.740 1.00 36.19 201 GLY A CA 1
ATOM 1588 C C . GLY A 1 201 ? 20.585 -25.437 24.075 1.00 36.19 201 GLY A C 1
ATOM 1589 O O . GLY A 1 201 ? 20.624 -25.663 22.875 1.00 36.19 201 GLY A O 1
ATOM 1590 N N . CYS A 1 202 ? 21.576 -25.778 24.902 1.00 31.42 202 CYS A N 1
ATOM 1591 C CA . CYS A 1 202 ? 22.844 -26.417 24.553 1.00 31.42 202 CYS A CA 1
ATOM 1592 C C . CYS A 1 202 ? 22.772 -27.466 23.423 1.00 31.42 202 CYS A C 1
ATOM 1594 O O . CYS A 1 202 ? 22.250 -28.567 23.627 1.00 31.42 202 CYS A O 1
ATOM 1596 N N . TRP A 1 203 ? 23.462 -27.206 22.310 1.00 30.17 203 TRP A N 1
ATOM 1597 C CA . TRP A 1 203 ? 23.792 -28.229 21.316 1.00 30.17 203 TRP A CA 1
ATOM 1598 C C . TRP A 1 203 ? 25.258 -28.660 21.432 1.00 30.17 203 TRP A C 1
ATOM 1600 O O . TRP A 1 203 ? 26.181 -27.850 21.408 1.00 30.17 203 TRP A O 1
ATOM 1610 N N . ASN A 1 204 ? 25.481 -29.974 21.534 1.00 33.75 204 ASN A N 1
ATOM 1611 C CA . ASN A 1 204 ? 26.787 -30.578 21.274 1.00 33.75 204 ASN A CA 1
ATOM 1612 C C . ASN A 1 204 ? 26.967 -30.685 19.754 1.00 33.75 204 ASN A C 1
ATOM 1614 O O . ASN A 1 204 ? 26.434 -31.613 19.143 1.00 33.75 204 ASN A O 1
ATOM 1618 N N . LEU A 1 205 ? 27.729 -29.772 19.153 1.00 31.08 205 LEU A N 1
ATOM 1619 C CA . LEU A 1 205 ? 28.175 -29.893 17.764 1.00 31.08 205 LEU A CA 1
ATOM 1620 C C . LEU A 1 205 ? 29.140 -31.083 17.627 1.00 31.08 205 LEU A C 1
ATOM 1622 O O . LEU A 1 205 ? 30.196 -31.128 18.262 1.00 31.08 205 LEU A O 1
ATOM 1626 N N . LYS A 1 206 ? 28.782 -32.065 16.792 1.00 32.28 206 LYS A N 1
ATOM 1627 C CA . LYS A 1 206 ? 29.715 -33.092 16.309 1.00 32.28 206 LYS A CA 1
ATOM 1628 C C . LYS A 1 206 ? 30.329 -32.599 15.000 1.00 32.28 206 LYS A C 1
ATOM 1630 O O . LYS A 1 206 ? 29.610 -32.233 14.084 1.00 32.28 206 LYS A O 1
ATOM 1635 N N . ALA A 1 207 ? 31.656 -32.617 14.909 1.00 39.53 207 ALA A N 1
ATOM 1636 C CA . ALA A 1 207 ? 32.442 -32.043 13.811 1.00 39.53 207 ALA A CA 1
ATOM 1637 C C . ALA A 1 207 ? 32.397 -32.832 12.476 1.00 39.53 207 ALA A C 1
ATOM 1639 O O . ALA A 1 207 ? 33.383 -32.844 11.742 1.00 39.53 207 ALA A O 1
ATOM 1640 N N . GLU A 1 208 ? 31.292 -33.514 12.166 1.00 37.75 208 GLU A N 1
ATOM 1641 C CA . GLU A 1 208 ? 31.134 -34.297 10.927 1.00 37.75 208 GLU A CA 1
ATOM 1642 C C . GLU A 1 208 ? 30.108 -33.697 9.953 1.00 37.75 208 GLU A C 1
ATOM 1644 O O . GLU A 1 208 ? 30.025 -34.144 8.808 1.00 37.75 208 GLU A O 1
ATOM 1649 N N . ASP A 1 209 ? 29.381 -32.652 10.351 1.00 36.88 209 ASP A N 1
ATOM 1650 C CA . ASP A 1 209 ? 28.420 -32.001 9.468 1.00 36.88 209 ASP A CA 1
ATOM 1651 C C . ASP A 1 209 ? 29.140 -30.973 8.587 1.00 36.88 209 ASP A C 1
ATOM 1653 O O . ASP A 1 209 ? 29.613 -29.929 9.040 1.00 36.88 209 ASP A O 1
ATOM 1657 N N . TYR A 1 210 ? 29.255 -31.298 7.298 1.00 34.84 210 TYR A N 1
ATOM 1658 C CA . TYR A 1 210 ? 29.565 -30.329 6.254 1.00 34.84 210 TYR A CA 1
ATOM 1659 C C . TYR A 1 210 ? 28.512 -29.217 6.313 1.00 34.84 210 TYR A C 1
ATOM 1661 O O . TYR A 1 210 ? 27.386 -29.392 5.850 1.00 34.84 210 TYR A O 1
ATOM 1669 N N . PHE A 1 211 ? 28.888 -28.083 6.898 1.00 38.56 211 PHE A N 1
ATOM 1670 C CA . PHE A 1 211 ? 28.079 -26.874 6.936 1.00 38.56 211 PHE A CA 1
ATOM 1671 C C . PHE A 1 211 ? 28.060 -26.283 5.521 1.00 38.56 211 PHE A C 1
ATOM 1673 O O . PHE A 1 211 ? 28.910 -25.478 5.143 1.00 38.56 211 PHE A O 1
ATOM 1680 N N . ASN A 1 212 ? 27.128 -26.744 4.686 1.00 30.53 212 ASN A N 1
ATOM 1681 C CA . ASN A 1 212 ? 26.682 -25.913 3.581 1.00 30.53 212 ASN A CA 1
ATOM 1682 C C . ASN A 1 212 ? 25.978 -24.731 4.242 1.00 30.53 212 ASN A C 1
ATOM 1684 O O . ASN A 1 212 ? 24.869 -24.891 4.746 1.00 30.53 212 ASN A O 1
ATOM 1688 N N . ILE A 1 213 ? 26.635 -23.570 4.255 1.00 38.34 213 ILE A N 1
ATOM 1689 C CA . ILE A 1 213 ? 25.947 -22.290 4.406 1.00 38.34 213 ILE A CA 1
ATOM 1690 C C . ILE A 1 213 ? 25.083 -22.168 3.150 1.00 38.34 213 ILE A C 1
ATOM 1692 O O . ILE A 1 213 ? 25.492 -21.623 2.128 1.00 38.34 213 ILE A O 1
ATOM 1696 N N . VAL A 1 214 ? 23.921 -22.812 3.182 1.00 36.88 214 VAL A N 1
ATOM 1697 C CA . VAL A 1 214 ? 22.796 -22.373 2.378 1.00 36.88 214 VAL A CA 1
ATOM 1698 C C . VAL A 1 214 ? 22.426 -21.061 3.044 1.00 36.88 214 VAL A C 1
ATOM 1700 O O . VAL A 1 214 ? 21.954 -21.067 4.176 1.00 36.88 214 VAL A O 1
ATOM 1703 N N . SER A 1 215 ? 22.786 -19.948 2.405 1.00 43.66 215 SER A N 1
ATOM 1704 C CA . SER A 1 215 ? 22.217 -18.651 2.744 1.00 43.66 215 SER A CA 1
ATOM 1705 C C . SER A 1 215 ? 20.709 -18.833 2.630 1.00 43.66 215 SER A C 1
ATOM 1707 O O . SER A 1 215 ? 20.165 -19.006 1.541 1.00 43.66 215 SER A O 1
ATOM 1709 N N . CYS A 1 216 ? 20.065 -18.963 3.781 1.00 39.22 216 CYS A N 1
ATOM 1710 C CA . CYS A 1 216 ? 18.627 -18.970 3.894 1.00 39.22 216 CYS A CA 1
ATOM 1711 C C . CYS A 1 216 ? 18.185 -17.524 3.676 1.00 39.22 216 CYS A C 1
ATOM 1713 O O . CYS A 1 216 ? 17.942 -16.817 4.648 1.00 39.22 216 CYS A O 1
ATOM 1715 N N . ILE A 1 217 ? 18.100 -17.073 2.422 1.00 46.94 217 ILE A N 1
ATOM 1716 C CA . ILE A 1 217 ? 17.276 -15.905 2.081 1.00 46.94 217 ILE A CA 1
ATOM 1717 C C . ILE A 1 217 ? 15.823 -16.375 2.246 1.00 46.94 217 ILE A C 1
ATOM 1719 O O . ILE A 1 217 ? 15.141 -16.717 1.290 1.00 46.94 217 ILE A O 1
ATOM 1723 N N . ASN A 1 218 ? 15.392 -16.574 3.493 1.00 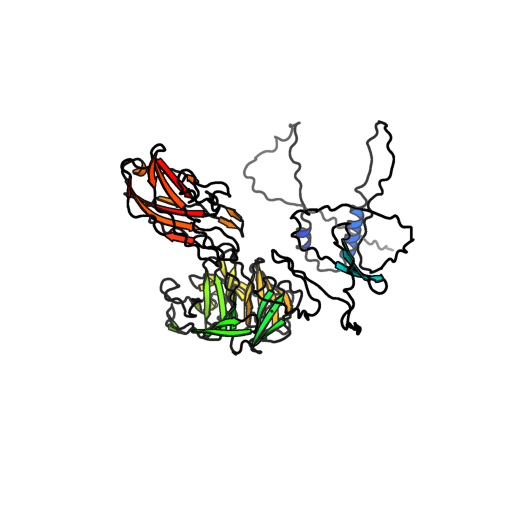50.59 218 ASN A N 1
ATOM 1724 C CA . ASN A 1 218 ? 14.080 -17.145 3.810 1.00 50.59 218 ASN A CA 1
ATOM 1725 C C . ASN A 1 218 ? 12.994 -16.070 3.944 1.00 50.59 218 ASN A C 1
ATOM 1727 O O . ASN A 1 218 ? 11.838 -16.419 4.172 1.00 50.59 218 ASN A O 1
ATOM 1731 N N . HIS A 1 219 ? 13.346 -14.798 3.776 1.00 54.28 219 HIS A N 1
ATOM 1732 C CA . HIS A 1 219 ? 12.422 -13.675 3.753 1.00 54.28 219 HIS A CA 1
ATOM 1733 C C . HIS A 1 219 ? 12.922 -12.657 2.726 1.00 54.28 219 HIS A C 1
ATOM 1735 O O . HIS A 1 219 ? 14.141 -12.588 2.524 1.00 54.28 219 HIS A O 1
ATOM 1741 N N . PRO A 1 220 ? 12.042 -11.882 2.072 1.00 64.44 220 PRO A N 1
ATOM 1742 C CA . PRO A 1 220 ? 12.488 -10.665 1.434 1.00 64.44 220 PRO A CA 1
ATOM 1743 C C . PRO A 1 220 ? 13.095 -9.780 2.507 1.00 64.44 220 PRO A C 1
ATOM 1745 O O . PRO A 1 220 ? 12.470 -9.413 3.500 1.00 64.44 220 PRO A O 1
ATOM 1748 N N . ASP A 1 221 ? 14.383 -9.578 2.348 1.00 75.56 221 ASP A N 1
ATOM 1749 C CA . ASP A 1 221 ? 15.159 -8.765 3.245 1.00 75.56 221 ASP A CA 1
ATOM 1750 C C . ASP A 1 221 ? 15.039 -7.339 2.716 1.00 75.56 221 ASP A C 1
ATOM 1752 O O . ASP A 1 221 ? 15.336 -7.068 1.549 1.00 75.56 221 ASP A O 1
ATOM 1756 N N . CYS A 1 222 ? 14.542 -6.452 3.570 1.00 84.50 222 CYS A N 1
ATOM 1757 C CA . CYS A 1 222 ? 14.331 -5.050 3.247 1.00 84.50 222 CYS A CA 1
ATOM 1758 C C . CYS A 1 222 ? 15.654 -4.274 3.096 1.00 84.50 222 CYS A C 1
ATOM 1760 O O . CYS A 1 222 ? 15.670 -3.061 2.914 1.00 84.50 222 CYS A O 1
ATOM 1762 N N . ASP A 1 223 ? 16.789 -4.972 3.083 1.00 90.38 223 ASP A N 1
ATOM 1763 C CA . ASP A 1 223 ? 18.054 -4.481 2.547 1.00 90.38 223 ASP A CA 1
ATOM 1764 C C . ASP A 1 223 ? 18.168 -4.593 1.011 1.00 90.38 223 ASP A C 1
ATOM 1766 O O . ASP A 1 223 ? 19.146 -4.106 0.424 1.00 90.38 223 ASP A O 1
ATOM 1770 N N . TYR A 1 224 ? 17.186 -5.190 0.325 1.00 94.31 224 TYR A N 1
ATOM 1771 C CA . TYR A 1 224 ? 17.224 -5.417 -1.121 1.00 94.31 224 TYR A CA 1
ATOM 1772 C C . TYR A 1 224 ? 16.033 -4.835 -1.887 1.00 94.31 224 TYR A C 1
ATOM 1774 O O . TYR A 1 224 ? 14.907 -4.749 -1.410 1.00 94.31 224 TYR A O 1
ATOM 1782 N N . LEU A 1 225 ? 16.311 -4.507 -3.147 1.00 97.06 225 LEU A N 1
ATOM 1783 C CA . LEU A 1 225 ? 15.333 -4.247 -4.195 1.00 97.06 225 LEU A CA 1
ATOM 1784 C C . LEU A 1 225 ? 15.184 -5.505 -5.046 1.00 97.06 225 LEU A C 1
ATOM 1786 O O . LEU A 1 225 ? 16.186 -6.148 -5.370 1.00 97.06 225 LEU A O 1
ATOM 1790 N N . TYR A 1 226 ? 13.962 -5.816 -5.457 1.00 97.56 226 TYR A N 1
ATOM 1791 C CA . TYR A 1 226 ? 13.650 -6.896 -6.389 1.00 97.56 226 TYR A CA 1
ATOM 1792 C C . TYR A 1 226 ? 13.304 -6.312 -7.747 1.00 97.56 226 TYR A C 1
ATOM 1794 O O . TYR A 1 226 ? 12.713 -5.243 -7.825 1.00 97.56 226 TYR A O 1
ATOM 1802 N N . THR A 1 227 ? 13.690 -6.993 -8.818 1.00 97.81 227 THR A N 1
ATOM 1803 C CA . THR A 1 227 ? 13.437 -6.535 -10.188 1.00 97.81 227 THR A CA 1
ATOM 1804 C C . THR A 1 227 ? 13.272 -7.724 -11.117 1.00 97.81 227 THR A C 1
ATOM 1806 O O . THR A 1 227 ? 13.831 -8.798 -10.866 1.00 97.81 227 THR A O 1
ATOM 1809 N N . VAL A 1 228 ? 12.511 -7.540 -12.185 1.00 98.19 228 VAL A N 1
ATOM 1810 C CA . VAL A 1 228 ? 12.337 -8.531 -13.247 1.00 98.19 228 VAL A CA 1
ATOM 1811 C C . VAL A 1 228 ? 13.015 -8.049 -14.515 1.00 98.19 228 VAL A C 1
ATOM 1813 O O . VAL A 1 228 ? 13.108 -6.852 -14.754 1.00 98.19 228 VAL A O 1
ATOM 1816 N N . SER A 1 229 ? 13.537 -8.991 -15.288 1.00 97.62 229 SER A N 1
ATOM 1817 C CA . SER A 1 229 ? 14.013 -8.751 -16.643 1.00 97.62 229 SER A CA 1
ATOM 1818 C C . SER A 1 229 ? 13.145 -9.552 -17.599 1.00 97.62 229 SER A C 1
ATOM 1820 O O . SER A 1 229 ? 13.152 -10.788 -17.519 1.00 97.62 229 SER A O 1
ATOM 1822 N N . ASP A 1 230 ? 12.425 -8.852 -18.469 1.00 93.19 230 ASP A N 1
ATOM 1823 C CA . ASP A 1 230 ? 11.466 -9.440 -19.403 1.00 93.19 230 ASP A CA 1
ATOM 1824 C C . ASP A 1 230 ? 12.180 -10.157 -20.551 1.00 93.19 230 ASP A C 1
ATOM 1826 O O . ASP A 1 230 ? 12.036 -11.360 -20.758 1.00 93.19 230 ASP A O 1
ATOM 1830 N N . SER A 1 231 ? 13.142 -9.488 -21.190 1.00 92.81 231 SER A N 1
ATOM 1831 C CA . SER A 1 231 ? 13.899 -10.079 -22.306 1.00 92.81 231 SER A CA 1
ATOM 1832 C C . SER A 1 231 ? 14.611 -11.412 -21.977 1.00 92.81 231 SER A C 1
ATOM 1834 O O . SER A 1 231 ? 14.965 -12.163 -22.897 1.00 92.81 231 SER A O 1
ATOM 1836 N N . ASP A 1 232 ? 14.839 -11.721 -20.695 1.00 96.94 232 ASP A N 1
ATOM 1837 C CA . ASP A 1 232 ? 15.470 -12.958 -20.225 1.00 96.94 232 ASP A CA 1
ATOM 1838 C C . ASP A 1 232 ? 14.574 -13.831 -19.311 1.00 96.94 232 ASP A C 1
ATOM 1840 O O . ASP A 1 232 ? 14.969 -14.963 -18.981 1.00 96.94 232 ASP A O 1
ATOM 1844 N N . ASN A 1 233 ? 13.384 -13.356 -18.927 1.00 97.44 233 ASN A N 1
ATOM 1845 C CA . ASN A 1 233 ? 12.422 -14.028 -18.042 1.00 97.44 233 ASN A CA 1
ATOM 1846 C C . ASN A 1 233 ? 13.013 -14.404 -16.684 1.00 97.44 233 ASN A C 1
ATOM 1848 O O . ASN A 1 233 ? 13.030 -15.580 -16.272 1.00 97.44 233 ASN A O 1
ATOM 1852 N N . LYS A 1 234 ? 13.579 -13.396 -16.006 1.00 98.06 234 LYS A N 1
ATOM 1853 C CA . LYS A 1 234 ? 14.354 -13.550 -14.767 1.00 98.06 234 LYS A CA 1
ATOM 1854 C C . LYS A 1 234 ? 13.855 -12.659 -13.649 1.00 98.06 234 LYS A C 1
ATOM 1856 O O . LYS A 1 234 ? 13.670 -11.470 -13.847 1.00 98.06 234 LYS A O 1
ATOM 1861 N N . LEU A 1 235 ? 13.782 -13.231 -12.449 1.00 98.12 235 LEU A N 1
ATOM 1862 C CA . LEU A 1 235 ? 13.712 -12.478 -11.203 1.00 98.12 235 LEU A CA 1
ATOM 1863 C C . LEU A 1 235 ? 15.129 -12.267 -10.655 1.00 98.12 235 LEU A C 1
ATOM 1865 O O . LEU A 1 235 ? 15.952 -13.194 -10.625 1.00 98.12 235 LEU A O 1
ATOM 1869 N N . LEU A 1 236 ? 15.401 -11.051 -10.197 1.00 97.81 236 LEU A N 1
ATOM 1870 C CA . LEU A 1 236 ? 16.664 -10.629 -9.614 1.00 97.81 236 LEU A CA 1
ATOM 1871 C C . LEU A 1 236 ? 16.435 -9.849 -8.319 1.00 97.81 236 LEU A C 1
ATOM 1873 O O . LEU A 1 236 ? 15.333 -9.390 -8.029 1.00 97.81 236 LEU A O 1
ATOM 1877 N N . TYR A 1 237 ? 17.518 -9.663 -7.572 1.00 96.69 237 TYR A N 1
ATOM 1878 C CA . TYR 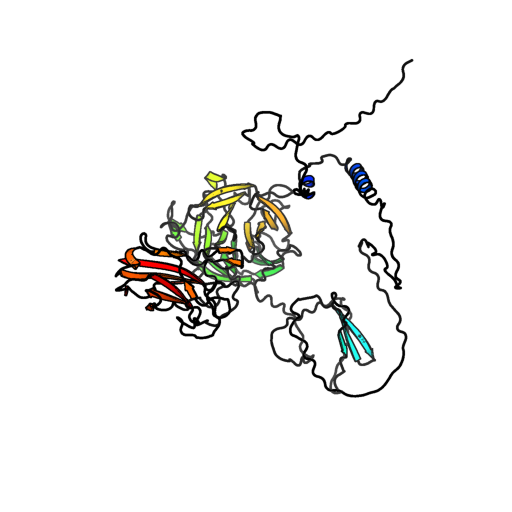A 1 237 ? 17.575 -8.759 -6.431 1.00 96.69 237 TYR A CA 1
ATOM 1879 C C . TYR A 1 237 ? 18.882 -7.957 -6.424 1.00 96.69 237 TYR A C 1
ATOM 1881 O O . TYR A 1 237 ? 19.882 -8.392 -7.000 1.00 96.69 237 TYR A O 1
ATOM 1889 N N . MET A 1 238 ? 18.907 -6.797 -5.773 1.00 96.69 238 MET A N 1
ATOM 1890 C CA . MET A 1 238 ? 20.116 -5.991 -5.580 1.00 96.69 238 MET A CA 1
ATOM 1891 C C . MET A 1 238 ? 20.094 -5.241 -4.246 1.00 96.69 238 MET A C 1
ATOM 1893 O O . MET A 1 238 ? 19.013 -4.857 -3.810 1.00 96.69 238 MET A O 1
ATOM 1897 N N . PRO A 1 239 ? 21.244 -4.999 -3.589 1.00 96.25 239 PRO A N 1
ATOM 1898 C CA . PRO A 1 239 ? 21.273 -4.195 -2.369 1.00 96.25 239 PRO A CA 1
ATOM 1899 C C . PRO A 1 239 ? 20.731 -2.786 -2.622 1.00 96.25 239 PRO A C 1
ATOM 1901 O O . PRO A 1 239 ? 21.180 -2.109 -3.557 1.00 96.25 239 PRO A O 1
ATOM 1904 N N . LYS A 1 240 ? 19.807 -2.322 -1.777 1.00 95.19 240 LYS A N 1
ATOM 1905 C CA . LYS A 1 240 ? 19.193 -0.990 -1.918 1.00 95.19 240 LYS A CA 1
ATOM 1906 C C . LYS A 1 240 ? 20.188 0.156 -1.725 1.00 95.19 240 LYS A C 1
ATOM 1908 O O . LYS A 1 240 ? 20.008 1.240 -2.269 1.00 95.19 240 LYS A O 1
ATOM 1913 N N . ASP A 1 241 ? 21.291 -0.103 -1.022 1.00 94.50 241 ASP A N 1
ATOM 1914 C CA . ASP A 1 241 ? 22.393 0.844 -0.828 1.00 94.50 241 ASP A CA 1
ATOM 1915 C C . ASP A 1 241 ? 23.319 0.977 -2.057 1.00 94.50 241 ASP A C 1
ATOM 1917 O O . ASP A 1 241 ? 24.235 1.807 -2.073 1.00 94.50 241 ASP A O 1
ATOM 1921 N N . GLY A 1 242 ? 23.102 0.158 -3.094 1.00 95.19 242 GLY A N 1
ATOM 1922 C CA . GLY A 1 242 ? 23.890 0.155 -4.324 1.00 95.19 242 GLY A CA 1
ATOM 1923 C C . GLY A 1 242 ? 25.313 -0.379 -4.150 1.00 95.19 242 GLY A C 1
ATOM 1924 O O . GLY A 1 242 ? 26.162 -0.153 -5.022 1.00 95.19 242 GLY A O 1
ATOM 1925 N N . SER A 1 243 ? 25.607 -1.083 -3.053 1.00 94.81 243 SER A N 1
ATOM 1926 C CA . SER A 1 243 ? 26.925 -1.673 -2.781 1.00 94.81 243 SER A CA 1
ATOM 1927 C C . SER A 1 243 ? 27.332 -2.749 -3.795 1.00 94.81 243 SER A C 1
ATOM 1929 O O . SER A 1 243 ? 28.529 -2.954 -4.031 1.00 94.81 243 SER A O 1
ATOM 1931 N N . ALA A 1 244 ? 26.356 -3.389 -4.441 1.00 94.88 244 ALA A N 1
ATOM 1932 C CA . ALA A 1 244 ? 26.550 -4.348 -5.519 1.00 94.88 244 ALA A CA 1
ATOM 1933 C C . ALA A 1 244 ? 25.477 -4.199 -6.612 1.00 94.88 244 ALA A C 1
ATOM 1935 O O . ALA A 1 244 ? 24.447 -3.559 -6.412 1.00 94.88 244 ALA A O 1
ATOM 1936 N N . GLY A 1 245 ? 25.745 -4.790 -7.778 1.00 92.62 245 GLY A N 1
ATOM 1937 C CA . GLY A 1 245 ? 24.758 -4.906 -8.850 1.00 92.62 245 GLY A CA 1
ATOM 1938 C C . GLY A 1 245 ? 23.747 -6.018 -8.586 1.00 92.62 245 GLY A C 1
ATOM 1939 O O . GLY A 1 245 ? 23.836 -6.731 -7.585 1.00 92.62 245 GLY A O 1
ATOM 1940 N N . ALA A 1 246 ? 22.813 -6.177 -9.522 1.00 95.69 246 ALA A N 1
ATOM 1941 C CA . ALA A 1 246 ? 21.800 -7.222 -9.458 1.00 95.69 246 ALA A CA 1
ATOM 1942 C C . ALA A 1 246 ? 22.410 -8.628 -9.374 1.00 95.69 246 ALA A C 1
ATOM 1944 O O . ALA A 1 246 ? 23.511 -8.877 -9.860 1.00 95.69 246 ALA A O 1
ATOM 1945 N N . SER A 1 247 ? 21.679 -9.541 -8.750 1.00 96.38 247 SER A N 1
ATOM 1946 C CA . SER A 1 247 ? 21.974 -10.965 -8.633 1.00 96.38 247 SER A CA 1
ATOM 1947 C C . SER A 1 247 ? 20.735 -11.756 -9.038 1.00 96.38 247 SER A C 1
ATOM 1949 O O . SER A 1 247 ? 19.620 -11.411 -8.659 1.00 96.38 247 SER A O 1
ATOM 1951 N N . GLU A 1 248 ? 20.922 -12.803 -9.838 1.00 97.19 248 GLU A N 1
ATOM 1952 C CA . GLU A 1 248 ? 19.818 -13.651 -10.296 1.00 97.19 248 GLU A CA 1
ATOM 1953 C C . GLU A 1 248 ? 19.271 -14.512 -9.154 1.00 97.19 248 GLU A C 1
ATOM 1955 O O . GLU A 1 248 ? 20.038 -15.157 -8.436 1.00 97.19 248 GLU A O 1
ATOM 1960 N N . ILE A 1 249 ? 17.943 -14.571 -9.056 1.00 96.69 249 ILE A N 1
ATOM 1961 C CA . ILE A 1 249 ? 17.211 -15.540 -8.235 1.00 96.69 249 ILE A CA 1
ATOM 1962 C C . ILE A 1 249 ? 16.888 -16.773 -9.080 1.00 96.69 249 ILE A C 1
ATOM 1964 O O . ILE A 1 249 ? 17.242 -17.899 -8.728 1.00 96.69 249 ILE A O 1
ATOM 1968 N N . GLY A 1 250 ? 16.243 -16.563 -10.227 1.00 97.75 250 GLY A N 1
ATOM 1969 C CA . GLY A 1 250 ? 15.898 -17.639 -11.144 1.00 97.75 250 GLY A CA 1
ATOM 1970 C C . GLY A 1 250 ? 14.926 -17.199 -12.229 1.00 97.75 250 GLY A C 1
ATOM 1971 O O . GLY A 1 250 ? 14.740 -16.009 -12.464 1.00 97.75 250 GLY A O 1
ATOM 1972 N N . SER A 1 251 ? 14.358 -18.169 -12.943 1.00 98.06 251 SER A N 1
ATOM 1973 C CA . SER A 1 251 ? 13.454 -17.892 -14.063 1.00 98.06 251 SER A CA 1
ATOM 1974 C C . SER A 1 251 ? 12.017 -17.723 -13.590 1.00 98.06 251 SER A C 1
ATOM 1976 O O . SER A 1 251 ? 11.568 -18.509 -12.759 1.00 98.06 251 SER A O 1
ATOM 1978 N N . THR A 1 252 ? 11.308 -16.756 -14.171 1.00 98.44 252 THR A N 1
ATOM 1979 C CA . THR A 1 252 ? 9.869 -16.527 -13.962 1.00 98.44 252 THR A CA 1
ATOM 1980 C C . THR A 1 252 ? 9.029 -17.673 -14.519 1.00 98.44 252 THR A C 1
ATOM 1982 O O . THR A 1 252 ? 8.018 -18.049 -13.934 1.00 98.44 252 THR A O 1
ATOM 1985 N N . GLY A 1 253 ? 9.480 -18.305 -15.607 1.00 98.00 253 GLY A N 1
ATOM 1986 C CA . GLY A 1 253 ? 8.752 -19.386 -16.280 1.00 98.00 253 GLY A CA 1
ATOM 1987 C C . GLY A 1 253 ? 7.600 -18.908 -17.172 1.00 98.00 253 GLY A C 1
ATOM 1988 O O . GLY A 1 253 ? 6.928 -19.749 -17.773 1.00 98.00 253 GLY A O 1
ATOM 1989 N N . VAL A 1 254 ? 7.422 -17.593 -17.269 1.00 98.06 254 VAL A N 1
ATOM 1990 C CA . VAL A 1 254 ? 6.495 -16.862 -18.140 1.00 98.06 254 VAL A CA 1
ATOM 1991 C C . VAL A 1 254 ? 7.260 -15.736 -18.837 1.00 98.06 254 VAL A C 1
ATOM 1993 O O . VAL A 1 254 ? 8.398 -15.467 -18.443 1.00 98.06 254 VAL A O 1
ATOM 1996 N N . ASP A 1 255 ? 6.678 -15.170 -19.891 1.00 96.25 255 ASP A N 1
ATOM 1997 C CA . ASP A 1 255 ? 7.401 -14.363 -20.878 1.00 96.25 255 ASP A CA 1
ATOM 1998 C C . ASP A 1 255 ? 7.023 -12.875 -20.892 1.00 96.25 255 ASP A C 1
ATOM 2000 O O . ASP A 1 255 ? 7.640 -12.174 -21.675 1.00 96.25 255 ASP A O 1
ATOM 2004 N N . ASP A 1 256 ? 6.026 -12.429 -20.114 1.00 96.00 256 ASP A N 1
ATOM 2005 C CA . ASP A 1 256 ? 5.455 -11.079 -20.241 1.00 96.00 256 ASP A CA 1
ATOM 2006 C C . ASP A 1 256 ? 5.194 -10.455 -18.842 1.00 96.00 256 ASP A C 1
ATOM 2008 O O . ASP A 1 256 ? 4.103 -9.949 -18.559 1.00 96.00 256 ASP A O 1
ATOM 2012 N N . ILE A 1 257 ? 6.166 -10.557 -17.914 1.00 98.12 257 ILE A N 1
ATOM 2013 C CA . ILE A 1 257 ? 6.043 -9.926 -16.581 1.00 98.12 257 ILE A CA 1
ATOM 2014 C C . ILE A 1 257 ? 6.442 -8.456 -16.680 1.00 98.12 257 ILE A C 1
ATOM 2016 O O . ILE A 1 257 ? 7.631 -8.140 -16.651 1.00 98.12 257 ILE A O 1
ATOM 2020 N N . GLU A 1 258 ? 5.438 -7.587 -16.683 1.00 97.06 258 GLU A N 1
ATOM 2021 C CA . GLU A 1 258 ? 5.603 -6.134 -16.814 1.00 97.06 258 GLU A CA 1
ATOM 2022 C C . GLU A 1 258 ? 5.662 -5.440 -15.443 1.00 97.06 258 GLU A C 1
ATOM 2024 O O . GLU A 1 258 ? 6.439 -4.520 -15.229 1.00 97.06 258 GLU A O 1
ATOM 2029 N N . ALA A 1 259 ? 4.920 -5.951 -14.452 1.00 98.25 259 ALA A N 1
ATOM 2030 C CA . ALA A 1 259 ? 4.764 -5.298 -13.152 1.00 98.25 259 ALA A CA 1
ATOM 2031 C C . ALA A 1 259 ? 5.055 -6.245 -11.985 1.00 98.25 259 ALA A C 1
ATOM 2033 O O . ALA A 1 259 ? 4.624 -7.404 -11.998 1.00 98.25 259 ALA A O 1
ATOM 2034 N N . ILE A 1 260 ? 5.675 -5.743 -10.909 1.00 98.38 260 ILE A N 1
ATOM 2035 C CA . ILE A 1 260 ? 5.781 -6.462 -9.628 1.00 98.38 260 ILE A CA 1
ATOM 2036 C C . ILE A 1 260 ? 5.488 -5.544 -8.443 1.00 98.38 260 ILE A C 1
ATOM 2038 O O . ILE A 1 260 ? 5.842 -4.372 -8.446 1.00 98.38 260 ILE A O 1
ATOM 2042 N N . VAL A 1 261 ? 4.903 -6.097 -7.381 1.00 97.81 261 VAL A N 1
ATOM 2043 C CA . VAL A 1 261 ? 4.655 -5.363 -6.133 1.00 97.81 261 VAL A CA 1
ATOM 2044 C C . VAL A 1 261 ? 4.832 -6.272 -4.917 1.00 97.81 261 VAL A C 1
ATOM 2046 O O . VAL A 1 261 ? 4.449 -7.442 -4.938 1.00 97.81 261 VAL A O 1
ATOM 2049 N N . MET A 1 262 ? 5.403 -5.746 -3.836 1.00 95.56 262 MET A N 1
ATOM 2050 C CA . MET A 1 262 ? 5.503 -6.441 -2.556 1.00 95.56 262 MET A CA 1
ATOM 2051 C C . MET A 1 262 ? 4.211 -6.221 -1.764 1.00 95.56 262 MET A C 1
ATOM 2053 O O . MET A 1 262 ? 3.685 -5.109 -1.721 1.00 95.56 262 MET A O 1
ATOM 2057 N N . SER A 1 263 ? 3.685 -7.270 -1.135 1.00 93.62 263 SER A N 1
ATOM 2058 C CA . SER A 1 263 ? 2.610 -7.128 -0.155 1.00 93.62 263 SER A CA 1
ATOM 2059 C C . SER A 1 263 ? 3.046 -6.249 1.013 1.00 93.62 263 SER A C 1
ATOM 2061 O O . SER A 1 263 ? 4.226 -6.190 1.344 1.00 93.62 263 SER A O 1
ATOM 2063 N N . LEU A 1 264 ? 2.083 -5.597 1.666 1.00 87.38 264 LEU A N 1
ATOM 2064 C CA . LEU A 1 264 ? 2.373 -4.684 2.777 1.00 87.38 264 LEU A CA 1
ATOM 2065 C C . LEU A 1 264 ? 3.026 -5.370 3.984 1.00 87.38 264 LEU A C 1
ATOM 2067 O O . LEU A 1 264 ? 3.793 -4.743 4.690 1.00 87.38 264 LEU A O 1
ATOM 2071 N N . ASP A 1 265 ? 2.780 -6.667 4.186 1.00 81.38 265 ASP A N 1
ATOM 2072 C CA . ASP A 1 265 ? 3.461 -7.451 5.224 1.00 81.38 265 ASP A CA 1
ATOM 2073 C C . ASP A 1 265 ? 4.862 -7.928 4.808 1.00 81.38 265 ASP A C 1
ATOM 2075 O O . ASP A 1 265 ? 5.499 -8.696 5.531 1.00 81.38 265 ASP A O 1
ATOM 2079 N N . GLY A 1 266 ? 5.305 -7.559 3.604 1.00 86.81 266 GLY A N 1
ATOM 2080 C CA . GLY A 1 266 ? 6.564 -7.994 3.029 1.00 86.81 266 GLY A CA 1
ATOM 2081 C C . GLY A 1 266 ? 6.628 -9.495 2.751 1.00 86.81 266 GLY A C 1
ATOM 2082 O O . GLY A 1 266 ? 7.722 -10.007 2.625 1.00 86.81 266 GLY A O 1
ATOM 2083 N N . LYS A 1 267 ? 5.528 -10.260 2.695 1.00 86.38 267 LYS A N 1
ATOM 2084 C CA . LYS A 1 267 ? 5.590 -11.737 2.559 1.00 86.38 267 LYS A CA 1
ATOM 2085 C C . LYS A 1 267 ? 5.179 -12.288 1.201 1.00 86.38 267 LYS A C 1
ATOM 2087 O O . LYS A 1 267 ? 5.185 -13.503 1.007 1.00 86.38 267 LYS A O 1
ATOM 2092 N N . THR A 1 268 ? 4.768 -11.457 0.261 1.00 93.06 268 THR A N 1
ATOM 2093 C CA . THR A 1 268 ? 4.324 -11.926 -1.050 1.00 93.06 268 THR A CA 1
ATOM 2094 C C . THR A 1 268 ? 4.784 -10.961 -2.120 1.00 93.06 268 THR A C 1
ATOM 2096 O O . THR A 1 268 ? 4.404 -9.797 -2.113 1.00 93.06 268 THR A O 1
ATOM 2099 N N . LEU A 1 269 ? 5.566 -11.465 -3.072 1.00 96.75 269 LEU A N 1
ATOM 2100 C CA . LEU A 1 269 ? 5.888 -10.737 -4.289 1.00 96.75 269 LEU A CA 1
ATOM 2101 C C . LEU A 1 269 ? 4.820 -11.060 -5.337 1.00 96.75 269 LEU A C 1
ATOM 2103 O O . LEU A 1 269 ? 4.782 -12.174 -5.861 1.00 96.75 269 LEU A O 1
ATOM 2107 N N . TYR A 1 270 ? 3.924 -10.116 -5.593 1.00 98.44 270 TYR A N 1
ATOM 2108 C CA . TYR A 1 270 ? 2.921 -10.208 -6.647 1.00 98.44 270 TYR A CA 1
ATOM 2109 C C . TYR A 1 270 ? 3.486 -9.726 -7.978 1.00 98.44 270 TYR A C 1
ATOM 2111 O O . TYR A 1 270 ? 4.426 -8.931 -8.001 1.00 98.44 270 TYR A O 1
ATOM 2119 N N . ALA A 1 271 ? 2.897 -10.200 -9.072 1.00 98.56 271 ALA A N 1
ATOM 2120 C CA . ALA A 1 271 ? 3.267 -9.790 -10.417 1.00 98.56 271 ALA A CA 1
ATOM 2121 C C . ALA A 1 271 ? 2.075 -9.813 -11.383 1.00 98.56 271 ALA A C 1
ATOM 2123 O O . ALA A 1 271 ? 1.116 -10.567 -11.168 1.00 98.56 271 ALA A O 1
ATOM 2124 N N . ALA A 1 272 ? 2.169 -9.006 -12.438 1.00 98.62 272 ALA A N 1
ATOM 2125 C CA . ALA A 1 272 ? 1.295 -9.047 -13.605 1.00 98.62 272 ALA A CA 1
ATOM 2126 C C . ALA A 1 272 ? 2.047 -9.689 -14.778 1.00 98.62 272 ALA A C 1
ATOM 2128 O O . ALA A 1 272 ? 3.139 -9.244 -15.107 1.00 98.62 272 ALA A O 1
ATOM 2129 N N . ASP A 1 273 ? 1.467 -10.742 -15.355 1.00 98.19 273 ASP A N 1
ATOM 2130 C CA . ASP A 1 273 ? 1.909 -11.421 -16.582 1.00 98.19 273 ASP A CA 1
ATOM 2131 C C . ASP A 1 273 ? 0.820 -11.206 -17.641 1.00 98.19 273 ASP A C 1
ATOM 2133 O O . ASP A 1 273 ? -0.173 -11.948 -17.660 1.00 98.19 273 ASP A O 1
ATOM 2137 N N . ALA A 1 274 ? 0.938 -10.133 -18.429 1.00 96.12 274 ALA A N 1
ATOM 2138 C CA . ALA A 1 274 ? -0.122 -9.629 -19.312 1.00 96.12 274 ALA A CA 1
ATOM 2139 C C . ALA A 1 274 ? -1.505 -9.557 -18.611 1.00 96.12 274 ALA A C 1
ATOM 2141 O O . ALA A 1 274 ? -1.692 -8.794 -17.662 1.00 96.12 274 ALA A O 1
ATOM 2142 N N . GLU A 1 275 ? -2.486 -10.380 -19.014 1.00 97.62 275 GLU A N 1
ATOM 2143 C CA . GLU A 1 275 ? -3.826 -10.420 -18.405 1.00 97.62 275 GLU A CA 1
ATOM 2144 C C . GLU A 1 275 ? -3.922 -11.158 -17.051 1.00 97.62 275 GLU A C 1
ATOM 2146 O O . GLU A 1 275 ? -5.005 -11.218 -16.448 1.00 97.62 275 GLU A O 1
ATOM 2151 N N . THR A 1 276 ? -2.829 -11.773 -16.591 1.00 98.62 276 THR A N 1
ATOM 2152 C CA . THR A 1 276 ? -2.823 -12.712 -15.464 1.00 98.62 276 THR A CA 1
ATOM 2153 C C . THR A 1 276 ? -2.131 -12.126 -14.240 1.00 98.62 276 THR A C 1
ATOM 2155 O O . THR A 1 276 ? -0.943 -11.821 -14.252 1.00 98.62 276 THR A O 1
ATOM 2158 N N . PHE A 1 277 ? -2.840 -12.086 -13.114 1.00 98.75 277 PHE A N 1
ATOM 2159 C CA . PHE A 1 277 ? -2.250 -11.783 -11.816 1.00 98.75 277 PHE A CA 1
ATOM 2160 C C . PHE A 1 277 ? -1.695 -13.047 -11.157 1.00 98.75 277 PHE A C 1
ATOM 2162 O O . PHE A 1 277 ? -2.343 -14.104 -11.160 1.00 98.75 277 PHE A O 1
ATOM 2169 N N . GLY A 1 278 ? -0.535 -12.947 -10.512 1.00 98.69 278 GLY A N 1
ATOM 2170 C CA . GLY A 1 278 ? 0.071 -14.064 -9.792 1.00 98.69 278 GLY A CA 1
ATOM 2171 C C . GLY A 1 278 ? 1.110 -13.646 -8.762 1.00 98.69 278 GLY A C 1
ATOM 2172 O O . GLY A 1 278 ? 1.186 -12.488 -8.358 1.00 98.69 278 GLY A O 1
ATOM 2173 N N . THR A 1 279 ? 1.897 -14.617 -8.307 1.00 98.62 279 THR A N 1
ATOM 2174 C CA . THR A 1 279 ? 3.012 -14.404 -7.376 1.00 98.62 279 THR A CA 1
ATOM 2175 C C . THR A 1 279 ? 4.312 -14.944 -7.936 1.00 98.62 279 THR A C 1
ATOM 2177 O O . THR A 1 279 ? 4.323 -15.953 -8.639 1.00 98.62 279 THR A O 1
ATOM 2180 N N . LEU A 1 280 ? 5.420 -14.301 -7.584 1.00 98.31 280 LEU A N 1
ATOM 2181 C CA . LEU A 1 280 ? 6.770 -14.754 -7.879 1.00 98.31 280 LEU A CA 1
ATOM 2182 C C . LEU A 1 280 ? 7.393 -15.376 -6.633 1.00 98.31 280 LEU A C 1
ATOM 2184 O O . LEU A 1 280 ? 7.382 -14.814 -5.536 1.00 98.31 280 LEU A O 1
ATOM 2188 N N . ASN A 1 281 ? 7.984 -16.553 -6.799 1.00 96.06 281 ASN A N 1
ATOM 2189 C CA . ASN A 1 281 ? 8.711 -17.207 -5.726 1.00 96.06 281 ASN A CA 1
ATOM 2190 C C . ASN A 1 281 ? 10.126 -16.619 -5.593 1.00 96.06 281 ASN A C 1
ATOM 2192 O O . ASN A 1 281 ? 11.003 -16.910 -6.399 1.00 96.06 281 ASN A O 1
ATOM 2196 N N . TRP A 1 282 ? 10.404 -15.883 -4.523 1.00 88.81 282 TRP A N 1
ATOM 2197 C CA . TRP A 1 282 ? 11.709 -15.246 -4.267 1.00 88.81 282 TRP A CA 1
ATOM 2198 C C . TRP A 1 282 ? 12.909 -16.194 -4.105 1.00 88.81 282 TRP A C 1
ATOM 2200 O O . TRP A 1 282 ? 14.044 -15.736 -4.088 1.00 88.81 282 TRP A O 1
ATOM 2210 N N . ASN A 1 283 ? 12.699 -17.510 -3.984 1.00 90.25 283 ASN A N 1
ATOM 2211 C CA . ASN A 1 283 ? 13.792 -18.487 -3.919 1.00 90.25 283 ASN A CA 1
ATOM 2212 C C . ASN A 1 283 ? 14.139 -19.080 -5.288 1.00 90.25 283 ASN A C 1
ATOM 2214 O O . ASN A 1 283 ? 15.208 -19.663 -5.457 1.00 90.25 283 ASN A O 1
ATOM 2218 N N . THR A 1 284 ? 13.214 -19.018 -6.246 1.00 96.31 284 THR A N 1
ATOM 2219 C CA . THR A 1 284 ? 13.323 -19.758 -7.515 1.00 96.31 284 THR A CA 1
ATOM 2220 C C . THR A 1 284 ? 13.027 -18.914 -8.750 1.00 96.31 284 THR A C 1
ATOM 2222 O O . THR A 1 284 ? 13.374 -19.326 -9.854 1.00 96.31 284 THR A O 1
ATOM 2225 N N . GLY A 1 285 ? 12.403 -17.753 -8.570 1.00 97.00 285 GLY A N 1
ATOM 2226 C CA . GLY A 1 285 ? 11.844 -16.903 -9.611 1.00 97.00 285 GLY A CA 1
ATOM 2227 C C . GLY A 1 285 ? 10.461 -17.334 -10.100 1.00 97.00 285 GLY A C 1
ATOM 2228 O O . GLY A 1 285 ? 9.783 -16.504 -10.678 1.00 97.00 285 GLY A O 1
ATOM 2229 N N . GLU A 1 286 ? 10.020 -18.575 -9.863 1.00 98.38 286 GLU A N 1
ATOM 2230 C CA . GLU A 1 286 ? 8.851 -19.163 -10.539 1.00 98.38 286 GLU A CA 1
ATOM 2231 C C . GLU A 1 286 ? 7.549 -18.381 -10.282 1.00 98.38 286 GLU A C 1
ATOM 2233 O O . GLU A 1 286 ? 7.177 -18.145 -9.128 1.00 98.38 286 GLU A O 1
ATOM 2238 N N . PHE A 1 287 ? 6.848 -18.030 -11.363 1.00 98.75 287 PHE A N 1
ATOM 2239 C CA . PHE A 1 287 ? 5.531 -17.402 -11.347 1.00 98.75 287 PHE A CA 1
ATOM 2240 C C . PHE A 1 287 ? 4.426 -18.435 -11.104 1.00 98.75 287 PHE A C 1
ATOM 2242 O O . PHE A 1 287 ? 4.381 -19.500 -11.726 1.00 98.75 287 PHE A O 1
ATOM 2249 N N . THR A 1 288 ? 3.502 -18.114 -10.202 1.00 98.62 288 THR A N 1
ATOM 2250 C CA . THR A 1 288 ? 2.303 -18.906 -9.920 1.00 98.62 288 THR A CA 1
ATOM 2251 C C . THR A 1 288 ? 1.057 -18.052 -10.155 1.00 98.62 288 THR A C 1
ATOM 2253 O O . THR A 1 288 ? 0.835 -17.102 -9.403 1.00 98.62 288 THR A O 1
ATOM 2256 N N . PRO A 1 289 ? 0.204 -18.392 -11.138 1.00 98.62 289 PRO A N 1
ATOM 2257 C CA . PRO A 1 289 ? -0.992 -17.610 -11.423 1.00 98.62 289 PRO A CA 1
ATOM 2258 C C . PRO A 1 289 ? -2.023 -17.730 -10.293 1.00 98.62 289 PRO A C 1
ATOM 2260 O O . PRO A 1 289 ? -2.276 -18.824 -9.773 1.00 98.62 289 PRO A O 1
ATOM 2263 N N . ILE A 1 290 ? -2.655 -16.606 -9.961 1.00 98.69 290 ILE A N 1
ATOM 2264 C CA . ILE A 1 290 ? -3.807 -16.504 -9.058 1.00 98.69 290 ILE A CA 1
ATOM 2265 C C . ILE A 1 290 ? -5.100 -16.423 -9.879 1.00 98.69 290 ILE A C 1
ATOM 2267 O O . ILE A 1 290 ? -6.037 -17.185 -9.620 1.00 98.69 290 ILE A O 1
ATOM 2271 N N . GLY A 1 291 ? -5.149 -15.539 -10.879 1.00 98.38 291 GLY A N 1
ATOM 2272 C CA . GLY A 1 291 ? -6.312 -15.364 -11.748 1.00 98.38 291 GLY A CA 1
ATOM 2273 C C . GLY A 1 291 ? -6.215 -14.135 -12.648 1.00 98.38 291 GLY A C 1
ATOM 2274 O O . GLY A 1 291 ? -5.367 -13.275 -12.440 1.00 98.38 291 GLY A O 1
ATOM 2275 N N . ASP A 1 292 ? -7.099 -14.063 -13.637 1.00 98.56 292 ASP A N 1
ATOM 2276 C CA . ASP A 1 292 ? -7.116 -12.978 -14.622 1.00 98.56 292 ASP A CA 1
ATOM 2277 C C . ASP A 1 292 ? -7.727 -11.694 -14.032 1.00 98.56 292 ASP A C 1
ATOM 2279 O O . ASP A 1 292 ? -8.675 -11.758 -13.232 1.00 98.56 292 ASP A O 1
ATOM 2283 N N . PHE A 1 293 ? -7.263 -10.527 -14.489 1.00 98.69 293 PHE A N 1
ATOM 2284 C CA . PHE A 1 293 ? -7.780 -9.231 -14.030 1.00 98.69 293 PHE A CA 1
ATOM 2285 C C . PHE A 1 293 ? -9.248 -9.015 -14.409 1.00 98.69 293 PHE A C 1
ATOM 2287 O O . PHE A 1 293 ? -10.046 -8.590 -13.574 1.00 98.69 293 PHE A O 1
ATOM 2294 N N . GLY A 1 294 ? -9.645 -9.363 -15.638 1.00 98.44 294 GLY A N 1
ATOM 2295 C CA . GLY A 1 294 ? -11.036 -9.357 -16.102 1.00 98.44 294 GLY A CA 1
ATOM 2296 C C . GLY A 1 294 ? -11.421 -8.163 -16.986 1.00 98.44 294 GLY A C 1
ATOM 2297 O O . GLY A 1 294 ? -10.604 -7.602 -17.703 1.00 98.44 294 GLY A O 1
ATOM 2298 N N . THR A 1 295 ? -12.712 -7.812 -17.002 1.00 98.75 295 THR A N 1
ATOM 2299 C CA . THR A 1 295 ? -13.258 -6.733 -17.850 1.00 98.75 295 THR A CA 1
ATOM 2300 C C . THR A 1 295 ? -14.123 -5.792 -17.018 1.00 98.75 295 THR A C 1
ATOM 2302 O O . THR A 1 295 ? -15.162 -6.215 -16.499 1.00 98.75 295 THR A O 1
ATOM 2305 N N . GLY A 1 296 ? -13.733 -4.521 -16.944 1.00 98.56 296 GLY A N 1
ATOM 2306 C CA . GLY A 1 296 ? -14.440 -3.469 -16.214 1.00 98.56 296 GLY A CA 1
ATOM 2307 C C . GLY A 1 296 ? -15.148 -2.470 -17.131 1.00 98.56 296 GLY A C 1
ATOM 2308 O O . GLY A 1 296 ? -14.867 -2.369 -18.324 1.00 98.56 296 GLY A O 1
ATOM 2309 N N . ASN A 1 297 ? -16.089 -1.707 -16.581 1.00 98.62 297 ASN A N 1
ATOM 2310 C CA . ASN A 1 297 ? -16.789 -0.617 -17.245 1.00 98.62 297 ASN A CA 1
ATOM 2311 C C . ASN A 1 297 ? -16.565 0.725 -16.532 1.00 98.62 297 ASN A C 1
ATOM 2313 O O . ASN A 1 297 ? -16.793 0.865 -15.329 1.00 98.62 297 ASN A O 1
ATOM 2317 N N . GLY A 1 298 ? -16.217 1.748 -17.308 1.00 98.31 298 GLY A N 1
ATOM 2318 C CA . GLY A 1 298 ? -15.948 3.093 -16.809 1.00 98.31 298 GLY A CA 1
ATOM 2319 C C . GLY A 1 298 ? -16.425 4.185 -17.761 1.00 98.31 298 GLY A C 1
ATOM 2320 O O . GLY A 1 298 ? -17.407 4.030 -18.493 1.00 98.31 298 GLY A O 1
ATOM 2321 N N . SER A 1 299 ? -15.745 5.332 -17.737 1.00 97.88 299 SER A N 1
ATOM 2322 C CA . SER A 1 299 ? -16.165 6.545 -18.457 1.00 97.88 299 SER A CA 1
ATOM 2323 C C . SER A 1 299 ? -16.142 6.411 -19.987 1.00 97.88 299 SER A C 1
ATOM 2325 O O . SER A 1 299 ? -16.843 7.157 -20.676 1.00 97.88 299 SER A O 1
ATOM 2327 N N . ILE A 1 300 ? -15.381 5.454 -20.515 1.00 98.12 300 ILE A N 1
ATOM 2328 C CA . ILE A 1 300 ? -15.194 5.214 -21.953 1.00 98.12 300 ILE A CA 1
ATOM 2329 C C . ILE A 1 300 ? -15.762 3.866 -22.424 1.00 98.12 300 ILE A C 1
ATOM 2331 O O . ILE A 1 300 ? -15.751 3.585 -23.621 1.00 98.12 300 ILE A O 1
ATOM 2335 N N . GLY A 1 301 ? -16.387 3.102 -21.524 1.00 98.38 301 GLY A N 1
ATOM 2336 C CA . GLY A 1 301 ? -17.078 1.851 -21.832 1.00 98.38 301 GLY A CA 1
ATOM 2337 C C . GLY A 1 301 ? -16.428 0.634 -21.185 1.00 98.38 301 GLY A C 1
ATOM 2338 O O . GLY A 1 301 ? -15.778 0.751 -20.150 1.00 98.38 301 GLY A O 1
ATOM 2339 N N . TRP A 1 302 ? -16.660 -0.531 -21.787 1.00 98.50 302 TRP A N 1
ATOM 2340 C CA . TRP A 1 302 ? -16.079 -1.796 -21.344 1.00 98.50 302 TRP A CA 1
ATOM 2341 C C . TRP A 1 302 ? -14.657 -1.929 -21.870 1.00 98.50 302 TRP A C 1
ATOM 2343 O O . TRP A 1 302 ? -14.467 -1.811 -23.079 1.00 98.50 302 TRP A O 1
ATOM 2353 N N . GLU A 1 303 ? -13.722 -2.223 -20.977 1.00 98.62 303 GLU A N 1
ATOM 2354 C CA . GLU A 1 303 ? -12.302 -2.430 -21.267 1.00 98.62 303 GLU A CA 1
ATOM 2355 C C . GLU A 1 303 ? -11.862 -3.741 -20.607 1.00 98.62 303 GLU A C 1
ATOM 2357 O O . GLU A 1 303 ? -12.353 -4.093 -19.528 1.00 98.62 303 GLU A O 1
ATOM 2362 N N . THR A 1 304 ? -11.031 -4.508 -21.309 1.00 98.56 304 THR A N 1
ATOM 2363 C CA . THR A 1 304 ? -10.401 -5.718 -20.758 1.00 98.56 304 THR A CA 1
ATOM 2364 C C . THR A 1 304 ? -9.059 -5.292 -20.205 1.00 98.56 304 THR A C 1
ATOM 2366 O O . THR A 1 304 ? -8.389 -4.531 -20.882 1.00 98.56 304 THR A O 1
ATOM 2369 N N . PHE A 1 305 ? -8.730 -5.743 -18.999 1.00 98.62 305 PHE A N 1
ATOM 2370 C CA . PHE A 1 305 ? -7.446 -5.457 -18.379 1.00 98.62 305 PHE A CA 1
ATOM 2371 C C . PHE A 1 305 ? -6.469 -6.565 -18.785 1.00 98.62 305 PHE A C 1
ATOM 2373 O O . PHE A 1 305 ? -6.455 -7.626 -18.152 1.00 98.62 305 PHE A O 1
ATOM 2380 N N . ASP A 1 306 ? -5.799 -6.386 -19.921 1.00 98.00 306 ASP A N 1
ATOM 2381 C CA . ASP A 1 306 ? -4.928 -7.390 -20.550 1.00 98.00 306 ASP A CA 1
ATOM 2382 C C . ASP A 1 306 ? -3.492 -6.915 -20.819 1.00 98.00 306 ASP A C 1
ATOM 2384 O O . ASP A 1 306 ? -2.697 -7.701 -21.330 1.00 98.00 306 ASP A O 1
ATOM 2388 N N . ASP A 1 307 ? -3.152 -5.684 -20.425 1.00 97.44 307 ASP A N 1
ATOM 2389 C CA . ASP A 1 307 ? -1.816 -5.090 -20.571 1.00 97.44 307 ASP A CA 1
ATOM 2390 C C . ASP A 1 307 ? -1.487 -4.284 -19.299 1.00 97.44 307 ASP A C 1
ATOM 2392 O O . ASP A 1 307 ? -1.589 -3.060 -19.276 1.00 97.44 307 ASP A O 1
ATOM 2396 N N . VAL A 1 308 ? -1.254 -4.978 -18.176 1.00 98.25 308 VAL A N 1
ATOM 2397 C CA . VAL A 1 308 ? -1.068 -4.338 -16.861 1.00 98.25 308 VAL A CA 1
ATOM 2398 C C . VAL A 1 308 ? 0.409 -4.104 -16.567 1.00 98.25 308 VAL A C 1
ATOM 2400 O O . VAL A 1 308 ? 1.111 -5.052 -16.221 1.00 98.25 308 VAL A O 1
ATOM 2403 N N . ASP A 1 309 ? 0.835 -2.843 -16.601 1.00 96.81 309 ASP A N 1
ATOM 2404 C CA . ASP A 1 309 ? 2.257 -2.484 -16.472 1.00 96.81 309 ASP A CA 1
ATOM 2405 C C . ASP A 1 309 ? 2.659 -2.021 -15.079 1.00 96.81 309 ASP A C 1
ATOM 2407 O O . ASP A 1 309 ? 3.786 -2.217 -14.645 1.00 96.81 309 ASP A O 1
ATOM 2411 N N . GLY A 1 310 ? 1.718 -1.432 -14.342 1.00 97.88 310 GLY A N 1
ATOM 2412 C CA . GLY A 1 310 ? 1.981 -0.909 -13.011 1.00 97.88 310 GLY A CA 1
ATOM 2413 C C . GLY A 1 310 ? 1.200 -1.656 -11.950 1.00 97.88 310 GLY A C 1
ATOM 2414 O O . GLY A 1 310 ? 0.013 -1.947 -12.122 1.00 97.88 310 GLY A O 1
ATOM 2415 N N . LEU A 1 311 ? 1.838 -1.909 -10.807 1.00 98.62 311 LEU A N 1
ATOM 2416 C CA . LEU A 1 311 ? 1.197 -2.470 -9.618 1.00 98.62 311 LEU A CA 1
ATOM 2417 C C . LEU A 1 311 ? 1.662 -1.736 -8.366 1.00 98.62 311 LEU A C 1
ATOM 2419 O O . LEU A 1 311 ? 2.850 -1.618 -8.094 1.00 98.62 311 LEU A O 1
ATOM 2423 N N . THR A 1 312 ? 0.721 -1.309 -7.524 1.00 98.12 312 THR A N 1
ATOM 2424 C CA . THR A 1 312 ? 1.092 -0.684 -6.250 1.00 98.12 312 THR A CA 1
ATOM 2425 C C . THR A 1 312 ? 0.042 -0.881 -5.169 1.00 98.12 312 THR A C 1
ATOM 2427 O O . THR A 1 312 ? -1.160 -0.737 -5.410 1.00 98.12 312 THR A O 1
ATOM 2430 N N . PHE A 1 313 ? 0.488 -1.198 -3.954 1.00 97.31 313 PHE A N 1
ATOM 2431 C CA . PHE A 1 313 ? -0.370 -1.113 -2.780 1.00 97.31 313 PHE A CA 1
ATOM 2432 C C . PHE A 1 313 ? -0.427 0.323 -2.279 1.00 97.31 313 PHE A C 1
ATOM 2434 O O . PHE A 1 313 ? 0.571 1.036 -2.241 1.00 97.31 313 PHE A O 1
ATOM 2441 N N . ASP A 1 314 ? -1.606 0.726 -1.828 1.00 95.69 314 ASP A N 1
ATOM 2442 C CA . ASP A 1 314 ? -1.751 1.884 -0.967 1.00 95.69 314 ASP A CA 1
ATOM 2443 C C . ASP A 1 314 ? -1.481 1.466 0.484 1.00 95.69 314 ASP A C 1
ATOM 2445 O O . ASP A 1 314 ? -2.351 0.833 1.089 1.00 95.69 314 ASP A O 1
ATOM 2449 N N . PRO A 1 315 ? -0.323 1.821 1.065 1.00 87.38 315 PRO A N 1
ATOM 2450 C CA . PRO A 1 315 ? 0.040 1.405 2.419 1.00 87.38 315 PRO A CA 1
ATOM 2451 C C . PRO A 1 315 ? -0.930 1.943 3.477 1.00 87.38 315 PRO A C 1
ATOM 2453 O O . PRO A 1 315 ? -1.076 1.346 4.535 1.00 87.38 315 PRO A O 1
ATOM 2456 N N . SER A 1 316 ? -1.663 3.023 3.179 1.00 82.44 316 SER A N 1
ATOM 2457 C CA . SER A 1 316 ? -2.642 3.594 4.110 1.00 82.44 316 SER A CA 1
ATOM 2458 C C . SER A 1 316 ? -4.000 2.887 4.108 1.00 82.44 316 SER A C 1
ATOM 2460 O O . SER A 1 316 ? -4.773 3.054 5.049 1.00 82.44 316 SER A O 1
ATOM 2462 N N . THR A 1 317 ? -4.326 2.134 3.051 1.00 85.25 317 THR A N 1
ATOM 2463 C CA . THR A 1 317 ? -5.654 1.509 2.892 1.00 85.25 317 THR A CA 1
ATOM 2464 C C . THR A 1 317 ? -5.622 0.017 2.577 1.00 85.25 317 THR A C 1
ATOM 2466 O O . THR A 1 317 ? -6.678 -0.613 2.553 1.00 85.25 317 THR A O 1
ATOM 2469 N N . GLY A 1 318 ? -4.453 -0.561 2.288 1.00 86.62 318 GLY A N 1
ATOM 2470 C CA . GLY A 1 318 ? -4.322 -1.957 1.863 1.00 86.62 318 GLY A CA 1
ATOM 2471 C C . GLY A 1 318 ? -4.858 -2.244 0.456 1.00 86.62 318 GLY A C 1
ATOM 2472 O O . GLY A 1 318 ? -4.886 -3.398 0.030 1.00 86.62 318 GLY A O 1
ATOM 2473 N N . ILE A 1 319 ? -5.301 -1.222 -0.282 1.00 95.88 319 ILE A N 1
ATOM 2474 C CA . ILE A 1 319 ? -5.870 -1.395 -1.621 1.00 95.88 319 ILE A CA 1
ATOM 2475 C C . ILE A 1 319 ? -4.741 -1.598 -2.632 1.00 95.88 319 ILE A C 1
ATOM 2477 O O . ILE A 1 319 ? -3.862 -0.748 -2.756 1.00 95.88 319 ILE A O 1
ATOM 2481 N N . LEU A 1 320 ? -4.812 -2.690 -3.395 1.00 98.44 320 LEU A N 1
ATOM 2482 C CA . LEU A 1 320 ? -3.952 -2.926 -4.551 1.00 98.44 320 LEU A CA 1
ATOM 2483 C C . LEU A 1 320 ? -4.534 -2.236 -5.789 1.00 98.44 320 LEU A C 1
ATOM 2485 O O . LEU A 1 320 ? -5.693 -2.463 -6.150 1.00 98.44 320 LEU A O 1
ATOM 2489 N N . TYR A 1 321 ? -3.718 -1.417 -6.440 1.00 98.88 321 TYR A N 1
ATOM 2490 C CA . TYR A 1 321 ? -4.018 -0.757 -7.704 1.00 98.88 321 TYR A CA 1
ATOM 2491 C C . TYR A 1 321 ? -3.188 -1.355 -8.838 1.00 98.88 321 TYR A C 1
ATOM 2493 O O . TYR A 1 321 ? -2.072 -1.817 -8.600 1.00 98.88 321 TYR A O 1
ATOM 2501 N N . GLY A 1 322 ? -3.721 -1.281 -10.058 1.00 98.56 322 GLY A N 1
ATOM 2502 C CA . GLY A 1 322 ? -2.957 -1.508 -11.282 1.00 98.56 322 GLY A CA 1
ATOM 2503 C C . GLY A 1 322 ? -3.245 -0.460 -12.357 1.00 98.56 322 GLY A C 1
ATOM 2504 O O . GLY A 1 322 ? -4.332 0.140 -12.351 1.00 98.56 322 GLY A O 1
ATOM 2505 N N . SER A 1 323 ? -2.276 -0.232 -13.248 1.00 98.56 323 SER A N 1
ATOM 2506 C CA . SER A 1 323 ? -2.461 0.512 -14.501 1.00 98.56 323 SER A CA 1
ATOM 2507 C C . SER A 1 323 ? -2.614 -0.452 -15.670 1.00 98.56 323 SER A C 1
ATOM 2509 O O . SER A 1 323 ? -1.839 -1.387 -15.782 1.00 98.56 323 SER A O 1
ATOM 2511 N N . ASP A 1 324 ? -3.619 -0.239 -16.516 1.00 98.50 324 ASP A N 1
ATOM 2512 C CA . ASP A 1 324 ? -3.829 -1.001 -17.754 1.00 98.50 324 ASP A CA 1
ATOM 2513 C C . ASP A 1 324 ? -3.553 -0.105 -18.967 1.00 98.50 324 ASP A C 1
ATOM 2515 O O . ASP A 1 324 ? -4.203 0.945 -19.127 1.00 98.50 324 ASP A O 1
ATOM 2519 N N . ARG A 1 325 ? -2.582 -0.525 -19.781 1.00 97.19 325 ARG A N 1
ATOM 2520 C CA . ARG A 1 325 ? -2.061 0.191 -20.940 1.00 97.19 325 ARG A CA 1
ATOM 2521 C C . ARG A 1 325 ? -2.983 0.079 -22.132 1.00 97.19 325 ARG A C 1
ATOM 2523 O O . ARG A 1 325 ? -3.537 -0.976 -22.445 1.00 97.19 325 ARG A O 1
ATOM 2530 N N . ARG A 1 326 ? -3.173 1.193 -22.847 1.00 94.94 326 ARG A N 1
ATOM 2531 C CA . ARG A 1 326 ? -4.066 1.225 -24.015 1.00 94.94 326 ARG A CA 1
ATOM 2532 C C . ARG A 1 326 ? -3.515 2.057 -25.164 1.00 94.94 326 ARG A C 1
ATOM 2534 O O . ARG A 1 326 ? -2.482 2.696 -25.105 1.00 94.94 326 ARG A O 1
ATOM 2541 N N . GLY A 1 327 ? -4.253 2.082 -26.279 1.00 91.38 327 GLY A N 1
ATOM 2542 C CA . GLY A 1 327 ? -3.947 2.933 -27.444 1.00 91.38 327 GLY A CA 1
ATOM 2543 C C . GLY A 1 327 ? -4.251 4.432 -27.247 1.00 91.38 327 GLY A C 1
ATOM 2544 O O . GLY A 1 327 ? -4.779 5.066 -28.171 1.00 91.38 327 GLY A O 1
ATOM 2545 N N . GLY A 1 328 ? -4.020 4.951 -26.044 1.00 94.81 328 GLY A N 1
ATOM 2546 C CA . GLY A 1 328 ? -4.336 6.276 -25.501 1.00 94.81 328 GLY A CA 1
ATOM 2547 C C . GLY A 1 328 ? -4.402 6.182 -23.968 1.00 94.81 328 GLY A C 1
ATOM 2548 O O . GLY A 1 328 ? -4.341 5.071 -23.476 1.00 94.81 328 GLY A O 1
ATOM 2549 N N . ASP A 1 329 ? -4.635 7.295 -23.254 1.00 97.81 329 ASP A N 1
ATOM 2550 C CA . ASP A 1 329 ? -4.603 7.372 -21.773 1.00 97.81 329 ASP A CA 1
ATOM 2551 C C . ASP A 1 329 ? -4.979 6.071 -21.031 1.00 97.81 329 ASP A C 1
ATOM 2553 O O . ASP A 1 329 ? -6.115 5.577 -21.150 1.00 97.81 329 ASP A O 1
ATOM 2557 N N . ASP A 1 330 ? -4.046 5.590 -20.219 1.00 98.38 330 ASP A N 1
ATOM 2558 C CA . ASP A 1 330 ? -4.162 4.355 -19.447 1.00 98.38 330 ASP A CA 1
ATOM 2559 C C . ASP A 1 330 ? -5.245 4.404 -18.368 1.00 98.38 330 ASP A C 1
ATOM 2561 O O . ASP A 1 330 ? -5.824 5.453 -18.044 1.00 98.38 330 ASP A O 1
ATOM 2565 N N . LEU A 1 331 ? -5.584 3.234 -17.833 1.00 98.75 331 LEU A N 1
ATOM 2566 C CA . LEU A 1 331 ? -6.635 3.080 -16.832 1.00 98.75 331 LEU A CA 1
ATOM 2567 C C . LEU A 1 331 ? -6.045 2.760 -15.475 1.00 98.75 331 LEU A C 1
ATOM 2569 O O . LEU A 1 331 ? -5.208 1.886 -15.368 1.00 98.75 331 LEU A O 1
ATOM 2573 N N . LEU A 1 332 ? -6.568 3.388 -14.428 1.00 98.88 332 LEU A N 1
ATOM 2574 C CA . LEU A 1 332 ? -6.327 2.975 -13.053 1.00 98.88 332 LEU A CA 1
ATOM 2575 C C . LEU A 1 332 ? -7.515 2.148 -12.561 1.00 98.88 332 LEU A C 1
ATOM 2577 O O . LEU A 1 332 ? -8.664 2.610 -12.618 1.00 98.88 332 LEU A O 1
ATOM 2581 N N . PHE A 1 333 ? -7.241 0.961 -12.028 1.00 98.88 333 PHE A N 1
ATOM 2582 C CA . PHE A 1 333 ? -8.246 0.081 -11.437 1.00 98.88 333 PHE A CA 1
ATOM 2583 C C . PHE A 1 333 ? -7.764 -0.534 -10.115 1.00 98.88 333 PHE A C 1
ATOM 2585 O O . PHE A 1 333 ? -6.593 -0.432 -9.760 1.00 98.88 333 PHE A O 1
ATOM 2592 N N . GLN A 1 334 ? -8.687 -1.116 -9.343 1.00 98.75 334 GLN A N 1
ATOM 2593 C CA . GLN A 1 334 ? -8.374 -1.823 -8.095 1.00 98.75 334 GLN A CA 1
ATOM 2594 C C . GLN A 1 334 ? -8.411 -3.333 -8.318 1.00 98.75 334 GLN A C 1
ATOM 2596 O O . GLN A 1 334 ? -9.289 -3.820 -9.032 1.00 98.75 334 GLN A O 1
ATOM 2601 N N . ILE A 1 335 ? -7.521 -4.067 -7.655 1.00 98.81 335 ILE A N 1
ATOM 2602 C CA . ILE A 1 335 ? -7.354 -5.520 -7.775 1.00 98.81 335 ILE A CA 1
ATOM 2603 C C . ILE A 1 335 ? -7.637 -6.173 -6.420 1.00 98.81 335 ILE A C 1
ATOM 2605 O O . ILE A 1 335 ? -7.203 -5.692 -5.376 1.00 98.81 335 ILE A O 1
ATOM 2609 N N . ASN A 1 336 ? -8.354 -7.297 -6.418 1.00 97.62 336 ASN A N 1
ATOM 2610 C CA . ASN A 1 336 ? -8.446 -8.152 -5.239 1.00 97.62 336 ASN A CA 1
ATOM 2611 C C . ASN A 1 336 ? -7.272 -9.150 -5.241 1.00 97.62 336 ASN A C 1
ATOM 2613 O O . ASN A 1 336 ? -7.310 -10.106 -6.027 1.00 97.62 336 ASN A O 1
ATOM 2617 N N . PRO A 1 337 ? -6.276 -9.005 -4.345 1.00 96.75 337 PRO A N 1
ATOM 2618 C CA . PRO A 1 337 ? -5.059 -9.818 -4.378 1.00 96.75 337 PRO A CA 1
ATOM 2619 C C . PRO A 1 337 ? -5.318 -11.314 -4.137 1.00 96.75 337 PRO A C 1
ATOM 2621 O O . PRO A 1 337 ? -4.542 -12.154 -4.576 1.00 96.75 337 PRO A O 1
ATOM 2624 N N . ASN A 1 338 ? -6.441 -11.682 -3.509 1.00 95.31 338 ASN A N 1
ATOM 2625 C CA . ASN A 1 338 ? -6.793 -13.088 -3.282 1.00 95.31 338 ASN A CA 1
ATOM 2626 C C . ASN A 1 338 ? -7.320 -13.792 -4.538 1.00 95.31 338 ASN A C 1
ATOM 2628 O O . ASN A 1 338 ? -7.357 -15.022 -4.589 1.00 95.31 338 ASN A O 1
ATOM 2632 N N . THR A 1 339 ? -7.812 -13.030 -5.517 1.00 97.31 339 THR A N 1
ATOM 2633 C CA . THR A 1 339 ? -8.479 -13.581 -6.706 1.00 97.31 339 THR A CA 1
ATOM 2634 C C . THR A 1 339 ? -7.863 -13.140 -8.025 1.00 97.31 339 THR A C 1
ATOM 2636 O O . THR A 1 339 ? -8.218 -13.715 -9.048 1.00 97.31 339 THR A O 1
ATOM 2639 N N . GLY A 1 340 ? -7.025 -12.103 -8.028 1.00 98.00 340 GLY A N 1
ATOM 2640 C CA . GLY A 1 340 ? -6.504 -11.455 -9.237 1.00 98.00 340 GLY A CA 1
ATOM 2641 C C . GLY A 1 340 ? -7.513 -10.562 -9.965 1.00 98.00 340 GLY A C 1
ATOM 2642 O O . GLY A 1 340 ? -7.124 -9.621 -10.639 1.00 98.00 340 GLY A O 1
ATOM 2643 N N . ALA A 1 341 ? -8.814 -10.790 -9.778 1.00 98.50 341 ALA A N 1
ATOM 2644 C CA . ALA A 1 341 ? -9.858 -10.011 -10.433 1.00 98.50 341 ALA A CA 1
ATOM 2645 C C . ALA A 1 341 ? -9.917 -8.543 -9.972 1.00 98.50 341 ALA A C 1
ATOM 2647 O O . ALA A 1 341 ? -9.704 -8.234 -8.793 1.00 98.50 341 ALA A O 1
ATOM 2648 N N . PHE A 1 342 ? -10.327 -7.658 -10.886 1.00 98.62 342 PHE A N 1
ATOM 2649 C CA . PHE A 1 342 ? -10.650 -6.269 -10.572 1.00 98.62 342 PHE A CA 1
ATOM 2650 C C . PHE A 1 342 ? -11.789 -6.159 -9.542 1.00 98.62 342 PHE A C 1
ATOM 2652 O O . PHE A 1 342 ? -12.644 -7.046 -9.429 1.00 98.62 342 PHE A O 1
ATOM 2659 N N . VAL A 1 343 ? -11.843 -5.040 -8.818 1.00 98.12 343 VAL A N 1
ATOM 2660 C CA . VAL A 1 343 ? -12.901 -4.727 -7.845 1.00 98.12 343 VAL A CA 1
ATOM 2661 C C . VAL A 1 343 ? -14.017 -3.904 -8.510 1.00 98.12 343 VAL A C 1
ATOM 2663 O O . VAL A 1 343 ? -13.799 -2.740 -8.854 1.00 98.12 343 VAL A O 1
ATOM 2666 N N . PRO A 1 344 ? -15.242 -4.446 -8.679 1.00 98.19 344 PRO A N 1
ATOM 2667 C CA . PRO A 1 344 ? -16.315 -3.718 -9.350 1.00 98.19 344 PRO A CA 1
ATOM 2668 C C . PRO A 1 344 ? -16.807 -2.492 -8.573 1.00 98.19 344 PRO A C 1
ATOM 2670 O O . PRO A 1 344 ? -17.065 -2.558 -7.371 1.00 98.19 344 PRO A O 1
ATOM 2673 N N . GLY A 1 345 ? -17.029 -1.386 -9.282 1.00 97.44 345 GLY A N 1
ATOM 2674 C CA . GLY A 1 345 ? -17.568 -0.143 -8.738 1.00 97.44 345 GLY A CA 1
ATOM 2675 C C . GLY A 1 345 ? -16.606 0.649 -7.847 1.00 97.44 345 GLY A C 1
ATOM 2676 O O . GLY A 1 345 ? -17.073 1.573 -7.172 1.00 97.44 345 GLY A O 1
ATOM 2677 N N . ALA A 1 346 ? -15.311 0.315 -7.860 1.00 97.38 346 ALA A N 1
ATOM 2678 C CA . ALA A 1 346 ? -14.260 0.920 -7.039 1.00 97.38 346 ALA A CA 1
ATOM 2679 C C . ALA A 1 346 ? -14.227 2.462 -7.085 1.00 97.38 346 ALA A C 1
ATOM 2681 O O . ALA A 1 346 ? -13.954 3.113 -6.079 1.00 97.38 346 ALA A O 1
ATOM 2682 N N . PHE A 1 347 ? -14.595 3.072 -8.215 1.00 97.69 347 PHE A N 1
ATOM 2683 C CA . PHE A 1 347 ? -14.511 4.518 -8.428 1.00 97.69 347 PHE A CA 1
ATOM 2684 C C . PHE A 1 347 ? -15.898 5.143 -8.544 1.00 97.69 347 PHE A C 1
ATOM 2686 O O . PHE A 1 347 ? -16.349 5.556 -9.617 1.00 97.69 347 PHE A O 1
ATOM 2693 N N . SER A 1 348 ? -16.610 5.210 -7.416 1.00 95.12 348 SER A N 1
ATOM 2694 C CA . SER A 1 348 ? -17.967 5.780 -7.343 1.00 95.12 348 SER A CA 1
ATOM 2695 C C . SER A 1 348 ? -18.958 5.118 -8.318 1.00 95.12 348 SER A C 1
ATOM 2697 O O . SER A 1 348 ? -19.799 5.787 -8.926 1.00 95.12 348 SER A O 1
ATOM 2699 N N . GLY A 1 349 ? -18.862 3.792 -8.460 1.00 95.25 349 GLY A N 1
ATOM 2700 C CA . GLY A 1 349 ? -19.716 2.982 -9.331 1.00 95.25 349 GLY A CA 1
ATOM 2701 C C . GLY A 1 349 ? -19.139 2.680 -10.716 1.00 95.25 349 GLY A C 1
ATOM 2702 O O . GLY A 1 349 ? -19.727 1.862 -11.419 1.00 95.25 349 GLY A O 1
ATOM 2703 N N . ASN A 1 350 ? -18.011 3.289 -11.094 1.00 98.44 350 ASN A N 1
ATOM 2704 C CA . ASN A 1 350 ? -17.191 2.820 -12.214 1.00 98.44 350 ASN A CA 1
ATOM 2705 C C . ASN A 1 350 ? -16.159 1.800 -11.721 1.00 98.44 350 ASN A C 1
ATOM 2707 O O . ASN A 1 350 ? -15.715 1.876 -10.576 1.00 98.44 350 ASN A O 1
ATOM 2711 N N . ASP A 1 351 ? -15.755 0.891 -12.601 1.00 98.69 351 ASP A N 1
ATOM 2712 C CA . ASP A 1 351 ? -14.754 -0.138 -12.298 1.00 98.69 351 ASP A CA 1
ATOM 2713 C C . ASP A 1 351 ? -13.314 0.392 -12.423 1.00 98.69 351 ASP A C 1
ATOM 2715 O O . ASP A 1 351 ? -12.416 -0.107 -11.756 1.00 98.69 351 ASP A O 1
ATOM 2719 N N . TYR A 1 352 ? -13.113 1.443 -13.225 1.00 98.81 352 TYR A N 1
ATOM 2720 C CA . TYR A 1 352 ? -11.832 2.126 -13.423 1.00 98.81 352 TYR A CA 1
ATOM 2721 C C . TYR A 1 352 ? -12.015 3.643 -13.598 1.00 98.81 352 TYR A C 1
ATOM 2723 O O . TYR A 1 352 ? -13.119 4.134 -13.892 1.00 98.81 352 TYR A O 1
ATOM 2731 N N . VAL A 1 353 ? -10.910 4.383 -13.491 1.00 98.75 353 VAL A N 1
ATOM 2732 C CA . VAL A 1 353 ? -10.773 5.776 -13.955 1.00 98.75 353 VAL A CA 1
ATOM 2733 C C . VAL A 1 353 ? -9.676 5.883 -15.010 1.00 98.75 353 VAL A C 1
ATOM 2735 O O . VAL A 1 353 ? -8.784 5.052 -15.065 1.00 98.75 353 VAL A O 1
ATOM 2738 N N . VAL A 1 354 ? -9.762 6.890 -15.878 1.00 98.69 354 VAL A N 1
ATOM 2739 C CA . VAL A 1 354 ? -8.736 7.157 -16.901 1.00 98.69 354 VAL A CA 1
ATOM 2740 C C . VAL A 1 354 ? -7.652 8.032 -16.280 1.00 98.69 354 VAL A C 1
ATOM 2742 O O . VAL A 1 354 ? -7.985 9.090 -15.738 1.00 98.69 354 VAL A O 1
ATOM 2745 N N . ILE A 1 355 ? -6.389 7.628 -16.384 1.00 98.62 355 ILE A N 1
ATOM 2746 C CA . ILE A 1 355 ? -5.231 8.420 -15.969 1.00 98.62 355 ILE A CA 1
ATOM 2747 C C . ILE A 1 355 ? -5.004 9.488 -17.040 1.00 98.62 355 ILE A C 1
ATOM 2749 O O . ILE A 1 355 ? -4.527 9.214 -18.130 1.00 98.62 355 ILE A O 1
ATOM 2753 N N . ALA A 1 356 ? -5.413 10.725 -16.764 1.00 97.88 356 ALA A N 1
ATOM 2754 C CA . ALA A 1 356 ? -5.529 11.784 -17.766 1.00 97.88 356 ALA A CA 1
ATOM 2755 C C . ALA A 1 356 ? -4.170 12.420 -18.149 1.00 97.88 356 ALA A C 1
ATOM 2757 O O . ALA A 1 356 ? -3.977 13.636 -18.003 1.00 97.88 356 ALA A O 1
ATOM 2758 N N . THR A 1 357 ? -3.227 11.612 -18.632 1.00 96.75 357 THR A N 1
ATOM 2759 C CA . THR A 1 357 ? -1.862 11.991 -19.022 1.00 96.75 357 THR A CA 1
ATOM 2760 C C . THR A 1 357 ? -1.839 12.846 -20.290 1.00 96.75 357 THR A C 1
ATOM 2762 O O . THR A 1 357 ? -1.244 13.931 -20.271 1.00 96.75 357 THR A O 1
ATOM 2765 N N . THR A 1 358 ? -2.573 12.495 -21.354 1.00 96.88 358 THR A N 1
ATOM 2766 C CA . THR A 1 358 ? -2.579 13.264 -22.615 1.00 96.88 358 THR A CA 1
ATOM 2767 C C . THR A 1 358 ? -2.953 14.735 -22.417 1.00 96.88 358 THR A C 1
ATOM 2769 O O . THR A 1 358 ? -2.234 15.617 -22.903 1.00 96.88 358 THR A O 1
ATOM 2772 N N . PRO A 1 359 ? -4.055 15.088 -21.723 1.00 95.38 359 PRO A N 1
ATOM 2773 C CA . PRO A 1 359 ? -4.387 16.492 -21.510 1.00 95.38 359 PRO A CA 1
ATOM 2774 C C . PRO A 1 359 ? -3.421 17.214 -20.557 1.00 95.38 359 PRO A C 1
ATOM 2776 O O . PRO A 1 359 ? -3.333 18.444 -20.634 1.00 95.38 359 PRO A O 1
ATOM 2779 N N . ALA A 1 360 ? -2.726 16.494 -19.670 1.00 94.75 360 ALA A N 1
ATOM 2780 C CA . ALA A 1 360 ? -1.821 17.077 -18.681 1.00 94.75 360 ALA A CA 1
ATOM 2781 C C . ALA A 1 360 ? -0.404 17.305 -19.231 1.00 94.75 360 ALA A C 1
ATOM 2783 O O . ALA A 1 360 ? 0.153 18.394 -19.069 1.00 94.75 360 ALA A O 1
ATOM 2784 N N . VAL A 1 361 ? 0.162 16.299 -19.898 1.00 96.38 361 VAL A N 1
ATOM 2785 C CA . VAL A 1 361 ? 1.563 16.263 -20.343 1.00 96.38 361 VAL A CA 1
ATOM 2786 C C . VAL A 1 361 ? 1.747 15.940 -21.828 1.00 96.38 361 VAL A C 1
ATOM 2788 O O . VAL A 1 361 ? 2.835 16.169 -22.355 1.00 96.38 361 VAL A O 1
ATOM 2791 N N . GLY A 1 362 ? 0.691 15.519 -22.533 1.00 96.50 362 GLY A N 1
ATOM 2792 C CA . GLY A 1 362 ? 0.748 15.194 -23.965 1.00 96.50 362 GLY A CA 1
ATOM 2793 C C . GLY A 1 362 ? 1.397 13.845 -24.275 1.00 96.50 362 GLY A C 1
ATOM 2794 O O . GLY A 1 362 ? 1.957 13.701 -25.359 1.00 96.50 362 GLY A O 1
ATOM 2795 N N . LEU A 1 363 ? 1.341 12.932 -23.310 1.00 96.19 363 LEU A N 1
ATOM 2796 C CA . LEU A 1 363 ? 1.854 11.562 -23.306 1.00 96.19 363 LEU A CA 1
ATOM 2797 C C . LEU A 1 363 ? 0.693 10.666 -22.872 1.00 96.19 363 LEU A C 1
ATOM 2799 O O . LEU A 1 363 ? -0.136 11.160 -22.108 1.00 96.19 363 LEU A O 1
ATOM 2803 N N . ASP A 1 364 ? 0.596 9.448 -23.380 1.00 94.56 364 ASP A N 1
ATOM 2804 C CA . ASP A 1 364 ? -0.530 8.536 -23.157 1.00 94.56 364 ASP A CA 1
ATOM 2805 C C . ASP A 1 364 ? -0.177 7.298 -22.329 1.00 94.56 364 ASP A C 1
ATOM 2807 O O . ASP A 1 364 ? -1.075 6.805 -21.649 1.00 94.56 364 ASP A O 1
ATOM 2811 N N . ASP A 1 365 ? 1.095 6.900 -22.307 1.00 95.44 365 ASP A N 1
ATOM 2812 C CA . ASP A 1 365 ? 1.561 5.649 -21.701 1.00 95.44 365 ASP A CA 1
ATOM 2813 C C . ASP A 1 365 ? 2.040 5.898 -20.255 1.00 95.44 365 ASP A C 1
ATOM 2815 O O . ASP A 1 365 ? 2.729 6.895 -20.003 1.00 95.44 365 ASP A O 1
ATOM 2819 N N . VAL A 1 366 ? 1.649 5.039 -19.309 1.00 97.19 366 VAL A N 1
ATOM 2820 C CA . VAL A 1 366 ? 2.033 5.024 -17.886 1.00 97.19 366 VAL A CA 1
ATOM 2821 C C . VAL A 1 366 ? 2.611 3.652 -17.543 1.00 97.19 366 VAL A C 1
ATOM 2823 O O . VAL A 1 366 ? 1.857 2.715 -17.295 1.00 97.19 366 VAL A O 1
ATOM 2826 N N . ASP A 1 367 ? 3.937 3.560 -17.474 1.00 95.31 367 ASP A N 1
ATOM 2827 C CA . ASP A 1 367 ? 4.629 2.273 -17.307 1.00 95.31 367 ASP A CA 1
ATOM 2828 C C . ASP A 1 367 ? 4.532 1.728 -15.875 1.00 95.31 367 ASP A C 1
ATOM 2830 O O . ASP A 1 367 ? 4.331 0.541 -15.697 1.00 95.31 367 ASP A O 1
ATOM 2834 N N . ASP A 1 368 ? 4.573 2.570 -14.834 1.00 97.12 368 ASP A N 1
ATOM 2835 C CA . ASP A 1 368 ? 4.417 2.084 -13.454 1.00 97.12 368 ASP A CA 1
ATOM 2836 C C . ASP A 1 368 ? 3.711 3.082 -12.530 1.00 97.12 368 ASP A C 1
ATOM 2838 O O . ASP A 1 368 ? 3.474 4.257 -12.850 1.00 97.12 368 ASP A O 1
ATOM 2842 N N . LEU A 1 369 ? 3.361 2.588 -11.343 1.00 98.31 369 LEU A N 1
ATOM 2843 C CA . LEU A 1 369 ? 2.665 3.273 -10.271 1.00 98.31 369 LEU A CA 1
ATOM 2844 C C . LEU A 1 369 ? 3.378 3.052 -8.937 1.00 98.31 369 LEU A C 1
ATOM 2846 O O . LEU A 1 369 ? 3.821 1.963 -8.603 1.00 98.31 369 LEU A O 1
ATOM 2850 N N . ALA A 1 370 ? 3.363 4.067 -8.080 1.00 98.06 370 ALA A N 1
ATOM 2851 C CA . ALA A 1 370 ? 3.818 3.920 -6.702 1.00 98.06 370 ALA A CA 1
ATOM 2852 C C . ALA A 1 370 ? 3.117 4.898 -5.784 1.00 98.06 370 ALA A C 1
ATOM 2854 O O . ALA A 1 370 ? 2.818 6.027 -6.175 1.00 98.06 370 ALA A O 1
ATOM 2855 N N . ILE A 1 371 ? 2.884 4.490 -4.543 1.00 97.75 371 ILE A N 1
ATOM 2856 C CA . ILE A 1 371 ? 2.263 5.336 -3.531 1.00 97.75 371 ILE A CA 1
ATOM 2857 C C . ILE A 1 371 ? 3.283 5.643 -2.441 1.00 97.75 371 ILE A C 1
ATOM 2859 O O . ILE A 1 371 ? 3.890 4.738 -1.879 1.00 97.75 371 ILE A O 1
ATOM 2863 N N . ASP A 1 372 ? 3.463 6.932 -2.156 1.00 95.12 372 ASP A N 1
ATOM 2864 C CA . ASP A 1 372 ? 4.320 7.390 -1.063 1.00 95.12 372 ASP A CA 1
ATOM 2865 C C . ASP A 1 372 ? 3.683 6.991 0.276 1.00 95.12 372 ASP A C 1
ATOM 2867 O O . ASP A 1 372 ? 2.571 7.450 0.571 1.00 95.12 372 ASP A O 1
ATOM 2871 N N . PRO A 1 373 ? 4.344 6.151 1.093 1.00 89.31 373 PRO A N 1
ATOM 2872 C CA . PRO A 1 373 ? 3.785 5.705 2.363 1.00 89.31 373 PRO A CA 1
ATOM 2873 C C . PRO A 1 373 ? 3.575 6.840 3.364 1.00 89.31 373 PRO A C 1
ATOM 2875 O O . PRO A 1 373 ? 2.726 6.725 4.243 1.00 89.31 373 PRO A O 1
ATOM 2878 N N . SER A 1 374 ? 4.286 7.961 3.215 1.00 84.12 374 SER A N 1
ATOM 2879 C CA . SER A 1 374 ? 4.208 9.072 4.165 1.00 84.12 374 SER A CA 1
ATOM 2880 C C . SER A 1 374 ? 2.976 9.965 3.990 1.00 84.12 374 SER A C 1
ATOM 2882 O O . SER A 1 374 ? 2.549 10.614 4.948 1.00 84.12 374 SER A O 1
ATOM 2884 N N . ASP A 1 375 ? 2.402 10.038 2.783 1.00 87.19 375 ASP A N 1
ATOM 2885 C CA . ASP A 1 375 ? 1.264 10.925 2.493 1.00 87.19 375 ASP A CA 1
ATOM 2886 C C . ASP A 1 375 ? 0.158 10.307 1.616 1.00 87.19 375 ASP A C 1
ATOM 2888 O O . ASP A 1 375 ? -0.870 10.950 1.371 1.00 87.19 375 ASP A O 1
ATOM 2892 N N . GLY A 1 376 ? 0.335 9.065 1.157 1.00 91.12 376 GLY A N 1
ATOM 2893 C CA . GLY A 1 376 ? -0.618 8.344 0.320 1.00 91.12 376 GLY A CA 1
ATOM 2894 C C . GLY A 1 376 ? -0.729 8.875 -1.116 1.00 91.12 376 GLY A C 1
ATOM 2895 O O . GLY A 1 376 ? -1.652 8.474 -1.841 1.00 91.12 376 GLY A O 1
ATOM 2896 N N . GLN A 1 377 ? 0.154 9.777 -1.558 1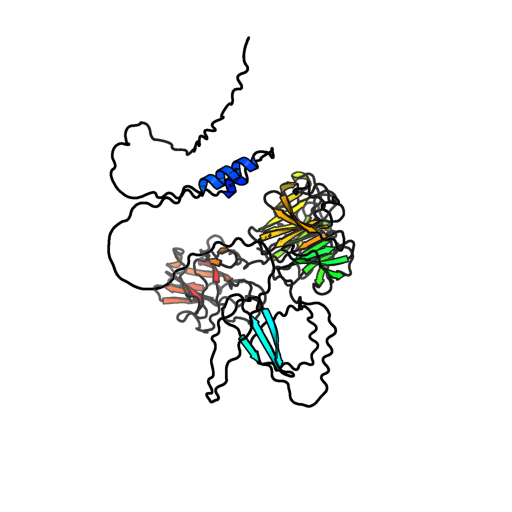.00 97.31 377 GLN A N 1
ATOM 2897 C CA . GLN A 1 377 ? 0.166 10.292 -2.926 1.00 97.31 377 GLN A CA 1
ATOM 2898 C C . GLN A 1 377 ? 0.633 9.215 -3.910 1.00 97.31 377 GLN A C 1
ATOM 2900 O O . GLN A 1 377 ? 1.737 8.696 -3.791 1.00 97.31 377 GLN A O 1
ATOM 2905 N N . MET A 1 378 ? -0.173 8.959 -4.944 1.00 98.69 378 MET A N 1
ATOM 2906 C CA . MET A 1 378 ? 0.221 8.119 -6.078 1.00 98.69 378 MET A CA 1
ATOM 2907 C C . MET A 1 378 ? 1.057 8.903 -7.093 1.00 98.69 378 MET A C 1
ATOM 2909 O O . MET A 1 378 ? 0.704 10.030 -7.466 1.00 98.69 378 MET A O 1
ATOM 2913 N N . TYR A 1 379 ? 2.128 8.287 -7.562 1.00 98.81 379 TYR A N 1
ATOM 2914 C CA . TYR A 1 379 ? 3.011 8.748 -8.620 1.00 98.81 379 TYR A CA 1
ATOM 2915 C C . TYR A 1 379 ? 2.926 7.793 -9.815 1.00 98.81 379 TYR A C 1
ATOM 2917 O O . TYR A 1 379 ? 2.609 6.622 -9.635 1.00 98.81 379 TYR A O 1
ATOM 2925 N N . GLY A 1 380 ? 3.172 8.331 -11.008 1.00 98.19 380 GLY A N 1
ATOM 2926 C CA . GLY A 1 380 ? 3.196 7.619 -12.290 1.00 98.19 380 GLY A CA 1
ATOM 2927 C C . GLY A 1 380 ? 4.443 7.999 -13.101 1.00 98.19 380 GLY A C 1
ATOM 2928 O O . GLY A 1 380 ? 4.888 9.154 -12.989 1.00 98.19 380 GLY A O 1
ATOM 2929 N N . SER A 1 381 ? 4.974 7.084 -13.913 1.00 97.44 381 SER A N 1
ATOM 2930 C CA . SER A 1 381 ? 5.753 7.428 -15.114 1.00 97.44 381 SER A CA 1
ATOM 2931 C C . SER A 1 381 ? 4.771 7.824 -16.202 1.00 97.44 381 SER A C 1
ATOM 2933 O O . SER A 1 381 ? 3.598 7.467 -16.165 1.00 97.44 381 SER A O 1
ATOM 2935 N N . ALA A 1 382 ? 5.200 8.671 -17.120 1.00 97.62 382 ALA A N 1
ATOM 2936 C CA . ALA A 1 382 ? 4.367 9.045 -18.244 1.00 97.62 382 ALA A CA 1
ATOM 2937 C C . ALA A 1 382 ? 5.267 9.283 -19.439 1.00 97.62 382 ALA A C 1
ATOM 2939 O O . ALA A 1 382 ? 6.104 10.199 -19.414 1.00 97.62 382 ALA A O 1
ATOM 2940 N N . ASN A 1 383 ? 5.074 8.491 -20.485 1.00 95.44 383 ASN A N 1
ATOM 2941 C CA . ASN A 1 383 ? 5.951 8.465 -21.638 1.00 95.44 383 ASN A CA 1
ATOM 2942 C C . ASN A 1 383 ? 5.173 8.219 -22.945 1.00 95.44 383 ASN A C 1
ATOM 2944 O O . ASN A 1 383 ? 3.946 8.294 -23.007 1.00 95.44 383 ASN A O 1
ATOM 2948 N N . SER A 1 384 ? 5.909 8.116 -24.046 1.00 92.06 384 SER A N 1
ATOM 2949 C CA . SER A 1 384 ? 5.376 7.655 -25.323 1.00 92.06 384 SER A CA 1
ATOM 2950 C C . SER A 1 384 ? 6.389 6.704 -25.951 1.00 92.06 384 SER A C 1
ATOM 2952 O O . SER A 1 384 ? 7.355 7.151 -26.589 1.00 92.06 384 SER A O 1
ATOM 2954 N N . GLY A 1 385 ? 6.187 5.405 -25.722 1.00 86.25 385 GLY A N 1
ATOM 2955 C CA . GLY A 1 385 ? 7.098 4.324 -26.104 1.00 86.25 385 GLY A CA 1
ATOM 2956 C C . GLY A 1 385 ? 8.514 4.503 -25.551 1.00 86.25 385 GLY A C 1
ATOM 2957 O O . GLY A 1 385 ? 9.457 4.647 -26.341 1.00 86.25 385 GLY A O 1
ATOM 2958 N N . GLY A 1 386 ? 8.642 4.620 -24.226 1.00 87.62 386 GLY A N 1
ATOM 2959 C CA . GLY A 1 386 ? 9.920 4.770 -23.515 1.00 87.62 386 GLY A CA 1
ATOM 2960 C C . GLY A 1 386 ? 10.567 6.149 -23.683 1.00 87.62 386 GLY A C 1
ATOM 2961 O O . GLY A 1 386 ? 11.638 6.442 -23.149 1.00 87.62 386 GLY A O 1
ATOM 2962 N N . GLN A 1 387 ? 9.948 7.050 -24.454 1.00 91.75 387 GLN A N 1
ATOM 2963 C CA . GLN A 1 387 ? 10.457 8.396 -24.676 1.00 91.75 387 GLN A CA 1
ATOM 2964 C C . GLN A 1 387 ? 9.633 9.436 -23.956 1.00 91.75 387 GLN A C 1
ATOM 2966 O O . GLN A 1 387 ? 8.415 9.415 -23.859 1.00 91.75 387 GLN A O 1
ATOM 2971 N N . TYR A 1 388 ? 10.342 10.488 -23.623 1.00 94.56 388 TYR A N 1
ATOM 2972 C CA . TYR A 1 388 ? 9.800 11.688 -23.049 1.00 94.56 388 TYR A CA 1
ATOM 2973 C C . TYR A 1 388 ? 9.462 11.637 -21.553 1.00 94.56 388 TYR A C 1
ATOM 2975 O O . TYR A 1 388 ? 8.853 12.587 -21.061 1.00 94.56 388 TYR A O 1
ATOM 2983 N N . GLU A 1 389 ? 10.017 10.658 -20.851 1.00 96.44 389 GLU A N 1
ATOM 2984 C CA . GLU A 1 389 ? 9.705 10.233 -19.486 1.00 96.44 389 GLU A CA 1
ATOM 2985 C C . GLU A 1 389 ? 9.407 11.348 -18.475 1.00 96.44 389 GLU A C 1
ATOM 2987 O O . GLU A 1 389 ? 10.227 12.241 -18.219 1.00 96.44 389 GLU A O 1
ATOM 2992 N N . ARG A 1 390 ? 8.225 11.331 -17.866 1.00 98.25 390 ARG A N 1
ATOM 2993 C CA . ARG A 1 390 ? 7.818 12.348 -16.893 1.00 98.25 390 ARG A CA 1
ATOM 2994 C C . ARG A 1 390 ? 7.327 11.708 -15.622 1.00 98.25 390 ARG A C 1
ATOM 2996 O O . ARG A 1 390 ? 6.436 10.879 -15.641 1.00 98.25 390 ARG A O 1
ATOM 3003 N N . LEU A 1 391 ? 7.800 12.243 -14.505 1.00 98.62 391 LEU A N 1
ATOM 3004 C CA . LEU A 1 391 ? 7.189 11.931 -13.229 1.00 98.62 391 LEU A CA 1
ATOM 3005 C C . LEU A 1 391 ? 5.913 12.760 -13.064 1.00 98.62 391 LEU A C 1
ATOM 3007 O O . LEU A 1 391 ? 5.921 13.993 -13.216 1.00 98.62 391 LEU A O 1
ATOM 3011 N N . ILE A 1 392 ? 4.824 12.089 -12.715 1.00 98.75 392 ILE A N 1
ATOM 3012 C CA . ILE A 1 392 ? 3.518 12.703 -12.501 1.00 98.75 392 ILE A CA 1
ATOM 3013 C C . ILE A 1 392 ? 2.936 12.327 -11.138 1.00 98.75 392 ILE A C 1
ATOM 3015 O O . ILE A 1 392 ? 3.299 11.318 -10.548 1.00 98.75 392 ILE A O 1
ATOM 3019 N N . LYS A 1 393 ? 2.015 13.153 -10.635 1.00 98.69 393 LYS A N 1
ATOM 3020 C CA . LYS A 1 393 ? 1.112 12.806 -9.530 1.00 98.69 393 LYS A CA 1
ATOM 3021 C C . LYS A 1 393 ? -0.245 12.416 -10.084 1.00 98.69 393 LYS A C 1
ATOM 3023 O O . LYS A 1 393 ? -0.764 13.133 -10.944 1.00 98.69 393 LYS A O 1
ATOM 3028 N N . ILE A 1 394 ? -0.838 11.371 -9.524 1.00 98.81 394 ILE A N 1
ATOM 3029 C CA . ILE A 1 394 ? -2.154 10.866 -9.907 1.00 98.81 394 ILE A CA 1
ATOM 3030 C C . ILE A 1 394 ? -3.107 11.009 -8.716 1.00 98.81 394 ILE A C 1
ATOM 3032 O O . ILE A 1 394 ? -2.818 10.588 -7.595 1.00 98.81 394 ILE A O 1
ATOM 3036 N N . ASP A 1 395 ? -4.261 11.631 -8.938 1.00 98.50 395 ASP A N 1
ATOM 3037 C CA . ASP A 1 395 ? -5.380 11.555 -8.001 1.00 98.50 395 ASP A CA 1
ATOM 3038 C C . ASP A 1 395 ? -6.060 10.190 -8.164 1.00 98.50 395 ASP A C 1
ATOM 3040 O O . ASP A 1 395 ? -6.750 9.953 -9.157 1.00 98.50 395 ASP A O 1
ATOM 3044 N N . LYS A 1 396 ? -5.878 9.305 -7.178 1.00 97.38 396 LYS A N 1
ATOM 3045 C CA . LYS A 1 396 ? -6.370 7.917 -7.206 1.00 97.38 396 LYS A CA 1
ATOM 3046 C C . LYS A 1 396 ? -7.876 7.813 -7.458 1.00 97.38 396 LYS A C 1
ATOM 3048 O O . LYS A 1 396 ? -8.329 6.861 -8.068 1.00 97.38 396 LYS A O 1
ATOM 3053 N N . ASN A 1 397 ? -8.669 8.794 -7.027 1.00 96.62 397 ASN A N 1
ATOM 3054 C CA . ASN A 1 397 ? -10.128 8.732 -7.137 1.00 96.62 397 ASN A CA 1
ATOM 3055 C C . ASN A 1 397 ? -10.649 9.173 -8.507 1.00 96.62 397 ASN A C 1
ATOM 3057 O O . ASN A 1 397 ? -11.772 8.829 -8.881 1.00 96.62 397 ASN A O 1
ATOM 3061 N N . THR A 1 398 ? -9.887 10.002 -9.219 1.00 98.00 398 THR A N 1
ATOM 3062 C CA . THR A 1 398 ? -10.356 10.669 -10.441 1.00 98.00 398 THR A CA 1
ATOM 3063 C C . THR A 1 398 ? -9.490 10.404 -11.665 1.00 98.00 398 THR A C 1
ATOM 3065 O O . THR A 1 398 ? -9.937 10.708 -12.769 1.00 98.00 398 THR A O 1
ATOM 3068 N N . GLY A 1 399 ? -8.272 9.890 -11.480 1.00 98.38 399 GLY A N 1
ATOM 3069 C CA . GLY A 1 399 ? -7.251 9.771 -12.521 1.00 98.38 399 GLY A CA 1
ATOM 3070 C C . GLY A 1 399 ? -6.678 11.121 -12.972 1.00 98.38 399 GLY A C 1
ATOM 3071 O O . GLY A 1 399 ? -5.996 11.202 -13.990 1.00 98.38 399 GLY A O 1
ATOM 3072 N N . SER A 1 400 ? -6.955 12.216 -12.252 1.00 98.56 400 SER A N 1
ATOM 3073 C CA . SER A 1 400 ? -6.429 13.539 -12.612 1.00 98.56 400 SER A CA 1
ATOM 3074 C C . SER A 1 400 ? -4.916 13.594 -12.414 1.00 98.56 400 SER A C 1
ATOM 3076 O O . SER A 1 400 ? -4.416 13.218 -11.356 1.00 98.56 400 SER A O 1
ATOM 3078 N N . VAL A 1 401 ? -4.205 14.140 -13.400 1.00 98.69 401 VAL A N 1
ATOM 3079 C CA . VAL A 1 401 ? -2.739 14.167 -13.422 1.00 98.69 401 VAL A CA 1
ATOM 3080 C C . VAL A 1 401 ? -2.184 15.564 -13.135 1.00 98.69 401 VAL A C 1
ATOM 3082 O O . VAL A 1 401 ? -2.666 16.566 -13.670 1.00 98.69 401 VAL A O 1
ATOM 3085 N N . THR A 1 402 ? -1.132 15.633 -12.316 1.00 98.56 402 THR A N 1
ATOM 3086 C CA . THR A 1 402 ? -0.282 16.824 -12.154 1.00 98.56 402 THR A CA 1
ATOM 3087 C C . THR A 1 402 ? 1.157 16.507 -12.551 1.00 98.56 402 THR A C 1
ATOM 3089 O O . THR A 1 402 ? 1.796 15.648 -11.956 1.00 98.56 402 THR A O 1
ATOM 3092 N N . ASP A 1 403 ? 1.680 17.246 -13.526 1.00 98.44 403 ASP A N 1
ATOM 3093 C CA . ASP A 1 403 ? 3.062 17.139 -14.002 1.00 98.44 403 ASP A CA 1
ATOM 3094 C C . ASP A 1 403 ? 4.068 17.638 -12.953 1.00 98.44 403 ASP A C 1
ATOM 3096 O O . ASP A 1 403 ? 3.991 18.796 -12.524 1.00 98.44 403 ASP A O 1
ATOM 3100 N N . ILE A 1 404 ? 5.021 16.788 -12.559 1.00 98.44 404 ILE A N 1
ATOM 3101 C CA . ILE A 1 404 ? 6.148 17.191 -11.706 1.00 98.44 404 ILE A CA 1
ATOM 3102 C C . ILE A 1 404 ? 7.287 17.711 -12.579 1.00 98.44 404 ILE A C 1
ATOM 3104 O O . ILE A 1 404 ? 7.847 18.780 -12.317 1.00 98.44 404 ILE A O 1
ATOM 3108 N N . GLY A 1 405 ? 7.620 16.975 -13.637 1.00 98.00 405 GLY A N 1
ATOM 3109 C CA . GLY A 1 405 ? 8.678 17.347 -14.559 1.00 98.00 405 GLY A CA 1
ATOM 3110 C C . GLY A 1 405 ? 9.193 16.177 -15.384 1.00 98.00 405 GLY A C 1
ATOM 3111 O O . GLY A 1 405 ? 8.887 15.018 -15.124 1.00 98.00 405 GLY A O 1
ATOM 3112 N N . ARG A 1 406 ? 10.020 16.510 -16.377 1.00 97.69 406 ARG A N 1
ATOM 3113 C CA . ARG A 1 406 ? 10.850 15.532 -17.082 1.00 97.69 406 ARG A CA 1
ATOM 3114 C C . ARG A 1 406 ? 11.820 14.896 -16.087 1.00 97.69 406 ARG A C 1
ATOM 3116 O O . ARG A 1 406 ? 12.509 15.637 -15.385 1.00 97.69 406 ARG A O 1
ATOM 3123 N N . LEU A 1 407 ? 11.892 13.569 -16.072 1.00 98.06 407 LEU A N 1
ATOM 3124 C CA . LEU A 1 407 ? 12.936 12.835 -15.374 1.00 98.06 407 LEU A CA 1
ATOM 3125 C C . LEU A 1 407 ? 14.320 13.143 -15.968 1.00 98.06 407 LEU A C 1
ATOM 3127 O O . LEU A 1 407 ? 14.548 13.090 -17.178 1.00 98.06 407 LEU A O 1
ATOM 3131 N N . GLN A 1 408 ? 15.248 13.549 -15.104 1.00 97.69 408 GLN A N 1
ATOM 3132 C CA . GLN A 1 408 ? 16.587 13.997 -15.493 1.00 97.69 408 GLN A CA 1
ATOM 3133 C C . GLN A 1 408 ? 17.649 13.454 -14.555 1.00 97.69 408 GLN A C 1
ATOM 3135 O O . GLN A 1 408 ? 17.412 13.251 -13.374 1.00 97.69 408 GLN A O 1
ATOM 3140 N N . TYR A 1 409 ? 18.870 13.329 -15.056 1.00 97.69 409 TYR A N 1
ATOM 3141 C CA . TYR A 1 409 ? 20.055 13.025 -14.263 1.00 97.69 409 TYR A CA 1
ATOM 3142 C C . TYR A 1 409 ? 21.213 13.939 -14.687 1.00 97.69 409 TYR A C 1
ATOM 3144 O O . TYR A 1 409 ? 21.102 14.751 -15.608 1.00 97.69 409 TYR A O 1
ATOM 3152 N N . SER A 1 410 ? 22.374 13.824 -14.037 1.00 96.69 410 SER A N 1
ATOM 3153 C CA . SER A 1 410 ? 23.529 14.693 -14.343 1.00 96.69 410 SER A CA 1
ATOM 3154 C C . SER A 1 410 ? 24.010 14.636 -15.805 1.00 96.69 410 SER A C 1
ATOM 3156 O O . SER A 1 410 ? 24.668 15.572 -16.268 1.00 96.69 410 SER A O 1
ATOM 3158 N N . GLY A 1 411 ? 23.708 13.549 -16.524 1.00 94.31 411 GLY A N 1
ATOM 3159 C CA . GLY A 1 411 ? 24.102 13.343 -17.917 1.00 94.31 411 GLY A CA 1
ATOM 3160 C C . GLY A 1 411 ? 23.070 13.781 -18.960 1.00 94.31 411 GLY A C 1
ATOM 3161 O O . GLY A 1 411 ? 23.431 13.830 -20.136 1.00 94.31 411 GLY A O 1
ATOM 3162 N N . GLY A 1 412 ? 21.845 14.143 -18.564 1.00 96.19 412 GLY A N 1
ATOM 3163 C CA . GLY A 1 412 ? 20.780 14.528 -19.489 1.00 96.19 412 GLY A CA 1
ATOM 3164 C C . GLY A 1 412 ? 19.398 14.077 -19.031 1.00 96.19 412 GLY A C 1
ATOM 3165 O O . GLY A 1 412 ? 19.126 14.003 -17.834 1.00 96.19 412 GLY A O 1
ATOM 3166 N N . ASP A 1 413 ? 18.538 13.802 -20.003 1.00 96.62 413 ASP A N 1
ATOM 3167 C CA . ASP A 1 413 ? 17.214 13.242 -19.762 1.00 96.62 413 ASP A CA 1
ATOM 3168 C C . ASP A 1 413 ? 17.345 11.751 -19.415 1.00 96.62 413 ASP A C 1
ATOM 3170 O O . ASP A 1 413 ? 18.194 11.050 -19.974 1.00 96.62 413 ASP A O 1
ATOM 3174 N N . LEU A 1 414 ? 16.551 11.310 -18.444 1.00 96.88 414 LEU A N 1
ATOM 3175 C CA . LEU A 1 414 ? 16.298 9.899 -18.189 1.00 96.88 414 LEU A CA 1
ATOM 3176 C C . LEU A 1 414 ? 15.073 9.537 -19.032 1.00 96.88 414 LEU A C 1
ATOM 3178 O O . LEU A 1 414 ? 14.114 10.302 -19.054 1.00 96.88 414 LEU A O 1
ATOM 3182 N N . ASP A 1 415 ? 15.169 8.456 -19.785 1.00 95.88 415 ASP A N 1
ATOM 3183 C CA . ASP A 1 415 ? 14.124 7.913 -20.650 1.00 95.88 415 ASP A CA 1
ATOM 3184 C C . ASP A 1 415 ? 14.070 6.408 -20.379 1.00 95.88 415 ASP A C 1
ATOM 3186 O O . ASP A 1 415 ? 15.082 5.870 -19.900 1.00 95.88 415 ASP A O 1
ATOM 3190 N N . ASP A 1 416 ? 12.945 5.779 -20.723 1.00 94.94 416 ASP A N 1
ATOM 3191 C CA . ASP A 1 416 ? 12.724 4.332 -20.602 1.00 94.94 416 ASP A CA 1
ATOM 3192 C C . ASP A 1 416 ? 12.702 3.886 -19.137 1.00 94.94 416 ASP A C 1
ATOM 3194 O O . ASP A 1 416 ? 13.475 3.018 -18.733 1.00 94.94 416 ASP A O 1
ATOM 3198 N N . LEU A 1 417 ? 11.948 4.612 -18.300 1.00 96.62 417 LEU A N 1
ATOM 3199 C CA . LEU A 1 417 ? 11.744 4.231 -16.905 1.00 96.62 417 LEU A CA 1
ATOM 3200 C C . LEU A 1 417 ? 10.548 3.284 -16.856 1.00 96.62 417 LEU A C 1
ATOM 3202 O O . LEU A 1 417 ? 9.420 3.754 -16.914 1.00 96.62 417 LEU A O 1
ATOM 3206 N N . GLU A 1 418 ? 10.826 1.996 -16.712 1.00 96.31 418 GLU A N 1
ATOM 3207 C CA . GLU A 1 418 ? 9.782 0.970 -16.764 1.00 96.31 418 GLU A CA 1
ATOM 3208 C C . GLU A 1 418 ? 9.134 0.759 -15.403 1.00 96.31 418 GLU A C 1
ATOM 3210 O O . GLU A 1 418 ? 7.928 0.625 -15.321 1.00 96.31 418 GLU A O 1
ATOM 3215 N N . GLY A 1 419 ? 9.928 0.805 -14.326 1.00 96.06 419 GLY A N 1
ATOM 3216 C CA . GLY A 1 419 ? 9.465 0.453 -12.989 1.00 96.06 419 GLY A CA 1
ATOM 3217 C C . GLY A 1 419 ? 9.912 1.426 -11.914 1.00 96.06 419 GLY A C 1
ATOM 3218 O O . GLY A 1 419 ? 11.016 1.981 -11.986 1.00 96.06 419 GLY A O 1
ATOM 3219 N N . PHE A 1 420 ? 9.112 1.605 -10.866 1.00 96.50 420 PHE A N 1
ATOM 3220 C CA . PHE A 1 420 ? 9.527 2.285 -9.646 1.00 96.50 420 PHE A CA 1
ATOM 3221 C C . PHE A 1 420 ? 8.686 1.929 -8.417 1.00 96.50 420 PHE A C 1
ATOM 3223 O O . PHE A 1 420 ? 7.496 1.661 -8.471 1.00 96.50 420 PHE A O 1
ATOM 3230 N N . SER A 1 421 ? 9.302 2.051 -7.244 1.00 97.25 421 SER A N 1
ATOM 3231 C CA . SER A 1 421 ? 8.638 1.828 -5.961 1.00 97.25 421 SER A CA 1
ATOM 3232 C C . SER A 1 421 ? 9.248 2.695 -4.871 1.00 97.25 421 SER A C 1
ATOM 3234 O O . SER A 1 421 ? 10.429 3.055 -4.908 1.00 97.25 421 SER A O 1
ATOM 3236 N N . PHE A 1 422 ? 8.446 3.004 -3.854 1.00 96.69 422 PHE A N 1
ATOM 3237 C CA . PHE A 1 422 ? 8.985 3.441 -2.570 1.00 96.69 422 PHE A CA 1
ATOM 3238 C C . PHE A 1 422 ? 9.593 2.263 -1.808 1.00 96.69 422 PHE A C 1
ATOM 3240 O O . PHE A 1 422 ? 9.317 1.099 -2.107 1.00 96.69 422 PHE A O 1
ATOM 3247 N N . HIS A 1 423 ? 10.431 2.593 -0.832 1.00 93.75 423 HIS A N 1
ATOM 3248 C CA . HIS A 1 423 ? 10.993 1.664 0.137 1.00 93.75 423 HIS A CA 1
ATOM 3249 C C . HIS A 1 423 ? 10.755 2.191 1.563 1.00 93.75 423 HIS A C 1
ATOM 3251 O O . HIS A 1 423 ? 10.531 3.389 1.748 1.00 93.75 423 HIS A O 1
ATOM 3257 N N . ASP A 1 424 ? 10.878 1.325 2.568 1.00 87.31 424 ASP A N 1
ATOM 3258 C CA . ASP A 1 424 ? 10.802 1.637 4.004 1.00 87.31 424 ASP A CA 1
ATOM 3259 C C . ASP A 1 424 ? 11.770 2.742 4.470 1.00 87.31 424 ASP A C 1
ATOM 3261 O O . ASP A 1 424 ? 11.530 3.415 5.466 1.00 87.31 424 ASP A O 1
ATOM 3265 N N . ASP A 1 425 ? 12.838 3.008 3.714 1.00 87.69 425 ASP A N 1
ATOM 3266 C CA . ASP A 1 425 ? 13.805 4.063 4.011 1.00 87.69 425 ASP A CA 1
ATOM 3267 C C . ASP A 1 425 ? 13.368 5.440 3.477 1.00 87.69 425 ASP A C 1
ATOM 3269 O O . ASP A 1 425 ? 14.113 6.424 3.573 1.00 87.69 425 ASP A O 1
ATOM 3273 N N . GLY A 1 426 ? 12.166 5.511 2.899 1.00 88.44 426 GLY A N 1
ATOM 3274 C CA . GLY A 1 426 ? 11.564 6.705 2.318 1.00 88.44 426 GLY A CA 1
ATOM 3275 C C . GLY A 1 426 ? 12.163 7.125 0.974 1.00 88.44 426 GLY A C 1
ATOM 3276 O O . GLY A 1 426 ? 11.762 8.159 0.429 1.00 88.44 426 GLY A O 1
ATOM 3277 N N . ASN A 1 427 ? 13.123 6.376 0.420 1.00 95.50 427 ASN A N 1
ATOM 3278 C CA . ASN A 1 427 ? 13.616 6.636 -0.926 1.00 95.50 427 ASN A CA 1
ATOM 3279 C C . ASN A 1 427 ? 12.670 6.060 -1.978 1.00 95.50 427 ASN A C 1
ATOM 3281 O O . ASN A 1 427 ? 11.936 5.097 -1.764 1.00 95.50 427 ASN A O 1
ATOM 3285 N N . PHE A 1 428 ? 12.733 6.682 -3.149 1.00 97.88 428 PHE A N 1
ATOM 3286 C CA . PHE A 1 428 ? 11.964 6.305 -4.316 1.00 97.88 428 PHE A CA 1
ATOM 3287 C C . PHE A 1 428 ? 12.923 5.751 -5.365 1.00 97.88 428 PHE A C 1
ATOM 3289 O O . PHE A 1 428 ? 13.802 6.473 -5.847 1.00 97.88 428 PHE A O 1
ATOM 3296 N N . TYR A 1 429 ? 12.803 4.462 -5.654 1.00 98.56 429 TYR A N 1
ATOM 3297 C CA . TYR A 1 429 ? 13.708 3.719 -6.523 1.00 98.56 429 TYR A CA 1
ATOM 3298 C C . TYR A 1 429 ? 13.062 3.484 -7.880 1.00 98.56 429 TYR A C 1
ATOM 3300 O O . TYR A 1 429 ? 11.856 3.306 -7.937 1.00 98.56 429 TYR A O 1
ATOM 3308 N N . GLY A 1 430 ? 13.853 3.461 -8.953 1.00 98.12 430 GLY A N 1
ATOM 3309 C CA . GLY A 1 430 ? 13.355 3.169 -10.299 1.00 98.12 430 GLY A CA 1
ATOM 3310 C C . GLY A 1 430 ? 14.317 2.330 -11.137 1.00 98.12 430 GLY A C 1
ATOM 3311 O O . GLY A 1 430 ? 15.533 2.417 -10.940 1.00 98.12 430 GLY A O 1
ATOM 3312 N N . SER A 1 431 ? 13.785 1.533 -12.058 1.00 98.06 431 SER A N 1
ATOM 3313 C CA . SER A 1 431 ? 14.510 0.752 -13.063 1.00 98.06 431 SER A CA 1
ATOM 3314 C C . SER A 1 431 ? 14.308 1.343 -14.449 1.00 98.06 431 SER A C 1
ATOM 3316 O O . SER A 1 431 ? 13.283 1.947 -14.740 1.00 98.06 431 SER A O 1
ATOM 3318 N N . THR A 1 432 ? 15.311 1.181 -15.306 1.00 97.88 432 THR A N 1
ATOM 3319 C CA . THR A 1 432 ? 15.202 1.514 -16.726 1.00 97.88 432 THR A CA 1
ATOM 3320 C C . THR A 1 432 ? 15.378 0.297 -17.621 1.00 97.88 432 THR A C 1
ATOM 3322 O O . THR A 1 432 ? 16.248 -0.543 -17.348 1.00 97.88 432 THR A O 1
ATOM 3325 N N . GLY A 1 433 ? 14.622 0.278 -18.716 1.00 96.31 433 GLY A N 1
ATOM 3326 C CA . GLY A 1 433 ? 14.581 -0.766 -19.730 1.00 96.31 433 GLY A CA 1
ATOM 3327 C C . GLY A 1 433 ? 15.751 -0.725 -20.713 1.00 96.31 433 GLY A C 1
ATOM 3328 O O . GLY A 1 433 ? 16.846 -0.198 -20.426 1.00 96.31 433 GLY A O 1
ATOM 3329 N N . LYS A 1 434 ? 15.553 -1.349 -21.883 1.00 93.94 434 LYS A N 1
ATOM 3330 C CA . LYS A 1 434 ? 16.591 -1.498 -22.922 1.00 93.94 434 LYS A CA 1
ATOM 3331 C C . LYS A 1 434 ? 16.516 -0.469 -24.055 1.00 93.94 434 LYS A C 1
ATOM 3333 O O . LYS A 1 434 ? 17.493 -0.384 -24.816 1.00 93.94 434 LYS A O 1
ATOM 3338 N N . ASP A 1 435 ? 15.421 0.262 -24.200 1.00 91.00 435 ASP A N 1
ATOM 3339 C CA . ASP A 1 435 ? 15.094 1.110 -25.350 1.00 91.00 435 ASP A CA 1
ATOM 3340 C C . ASP A 1 435 ? 15.448 2.598 -25.150 1.00 91.00 435 ASP A C 1
ATOM 3342 O O . ASP A 1 435 ? 15.500 3.376 -26.116 1.00 91.00 435 ASP A O 1
ATOM 3346 N N . GLY A 1 436 ? 15.884 2.972 -23.949 1.00 86.00 436 GLY A N 1
ATOM 3347 C CA . GLY A 1 436 ? 16.454 4.283 -23.657 1.00 86.00 436 GLY A CA 1
ATOM 3348 C C . GLY A 1 436 ? 17.830 4.546 -24.301 1.00 86.00 436 GLY A C 1
ATOM 3349 O O . GLY A 1 436 ? 18.368 3.812 -25.147 1.00 86.00 436 GLY A O 1
ATOM 3350 N N . ALA A 1 437 ? 18.489 5.624 -23.867 1.00 88.38 437 ALA A N 1
ATOM 3351 C CA . ALA A 1 437 ? 19.870 5.886 -24.261 1.00 88.38 437 ALA A CA 1
ATOM 3352 C C . ALA A 1 437 ? 20.838 4.877 -23.619 1.00 88.38 437 ALA A C 1
ATOM 3354 O O . ALA A 1 437 ? 20.774 4.607 -22.431 1.00 88.38 437 ALA A O 1
ATOM 3355 N N . SER A 1 438 ? 21.891 4.446 -24.324 1.00 87.31 438 SER A N 1
ATOM 3356 C CA . SER A 1 438 ? 22.890 3.507 -23.761 1.00 87.31 438 SER A CA 1
ATOM 3357 C C . SER A 1 438 ? 23.541 3.948 -22.433 1.00 87.31 438 SER A C 1
ATOM 3359 O O . SER A 1 438 ? 24.212 3.165 -21.769 1.00 87.31 438 SER A O 1
ATOM 3361 N N . SER A 1 439 ? 23.455 5.237 -22.092 1.00 91.19 439 SER A N 1
ATOM 3362 C CA . SER A 1 439 ? 23.915 5.790 -20.815 1.00 91.19 439 SER A CA 1
ATOM 3363 C C . SER A 1 439 ? 22.937 5.597 -19.655 1.00 91.19 439 SER A C 1
ATOM 3365 O O . SER A 1 439 ? 23.357 5.790 -18.515 1.00 91.19 439 SER A O 1
ATOM 3367 N N . THR A 1 440 ? 21.684 5.252 -19.934 1.00 94.12 440 THR A N 1
ATOM 3368 C CA . THR A 1 440 ? 20.593 5.084 -18.975 1.00 94.12 440 THR A CA 1
ATOM 3369 C C . THR A 1 440 ? 20.049 3.660 -18.928 1.00 94.12 440 THR A C 1
ATOM 3371 O O . THR A 1 440 ? 19.621 3.274 -17.854 1.00 94.12 440 THR A O 1
ATOM 3374 N N . ASN A 1 441 ? 20.144 2.872 -20.000 1.00 94.56 441 ASN A N 1
ATOM 3375 C CA . ASN A 1 441 ? 19.528 1.535 -20.072 1.00 94.56 441 ASN A CA 1
ATOM 3376 C C . ASN A 1 441 ? 20.047 0.573 -19.010 1.00 94.56 441 ASN A C 1
ATOM 3378 O O . ASN A 1 441 ? 21.255 0.576 -18.719 1.00 94.56 441 ASN A O 1
ATOM 3382 N N . ASN A 1 442 ? 19.142 -0.273 -18.515 1.00 96.25 442 ASN A N 1
ATOM 3383 C CA . ASN A 1 442 ? 19.399 -1.330 -17.544 1.00 96.25 442 ASN A CA 1
ATOM 3384 C C . ASN A 1 442 ? 20.092 -0.790 -16.283 1.00 96.25 442 ASN A C 1
ATOM 3386 O O . ASN A 1 442 ? 21.220 -1.176 -15.945 1.00 96.25 442 ASN A O 1
ATOM 3390 N N . LYS A 1 443 ? 19.480 0.194 -15.619 1.00 97.50 443 LYS A N 1
ATOM 3391 C CA . LYS A 1 443 ? 20.040 0.838 -14.420 1.00 97.50 443 LYS A CA 1
ATOM 3392 C C . LYS A 1 443 ? 18.987 1.012 -13.347 1.00 97.50 443 LYS A C 1
ATOM 3394 O O . LYS A 1 443 ? 17.833 1.279 -13.645 1.00 97.50 443 LYS A O 1
ATOM 3399 N N . ALA A 1 444 ? 19.435 0.915 -12.104 1.00 98.12 444 ALA A N 1
ATOM 3400 C CA . ALA A 1 444 ? 18.650 1.288 -10.945 1.00 98.12 444 ALA A CA 1
ATOM 3401 C C . ALA A 1 444 ? 18.977 2.730 -10.541 1.00 98.12 444 ALA A C 1
ATOM 3403 O O . ALA A 1 444 ? 20.138 3.163 -10.582 1.00 98.12 444 ALA A O 1
ATOM 3404 N N . TRP A 1 445 ? 17.965 3.466 -10.106 1.00 98.62 445 TRP A N 1
ATOM 3405 C CA . TRP A 1 445 ? 18.034 4.888 -9.795 1.00 98.62 445 TRP A CA 1
ATOM 3406 C C . TRP A 1 445 ? 17.380 5.181 -8.454 1.00 98.62 445 TRP A C 1
ATOM 3408 O O . TRP A 1 445 ? 16.442 4.502 -8.061 1.00 98.62 445 TRP A O 1
ATOM 3418 N N . ILE A 1 446 ? 17.842 6.238 -7.791 1.00 98.38 446 ILE A N 1
ATOM 3419 C CA . ILE A 1 446 ? 17.096 6.925 -6.735 1.00 98.38 446 ILE A CA 1
ATOM 3420 C C . ILE A 1 446 ? 16.531 8.204 -7.344 1.00 98.38 446 ILE A C 1
ATOM 3422 O O . ILE A 1 446 ? 17.287 9.023 -7.876 1.00 98.38 446 ILE A O 1
ATOM 3426 N N . ILE A 1 447 ? 15.222 8.394 -7.256 1.00 98.62 447 ILE A N 1
ATOM 3427 C CA . ILE A 1 447 ? 14.481 9.477 -7.895 1.00 98.62 447 ILE A CA 1
ATOM 3428 C C . ILE A 1 447 ? 13.964 10.442 -6.828 1.00 98.62 447 ILE A C 1
ATOM 3430 O O . ILE A 1 447 ? 13.356 10.068 -5.834 1.00 98.62 447 ILE A O 1
ATOM 3434 N N . ASN A 1 448 ? 14.173 11.738 -7.035 1.00 97.31 448 ASN A N 1
ATOM 3435 C CA . ASN A 1 448 ? 13.604 12.761 -6.172 1.00 97.31 448 ASN A CA 1
ATOM 3436 C C . ASN A 1 448 ? 12.212 13.168 -6.667 1.00 97.31 448 ASN A C 1
ATOM 3438 O O . ASN A 1 448 ? 12.074 13.928 -7.630 1.00 97.31 448 ASN A O 1
ATOM 3442 N N . VAL A 1 449 ? 11.179 12.746 -5.939 1.00 97.00 449 VAL A N 1
ATOM 3443 C CA . VAL A 1 449 ? 9.771 13.000 -6.287 1.00 97.00 449 VAL A CA 1
ATOM 3444 C C . VAL A 1 449 ? 9.368 14.474 -6.324 1.00 97.00 449 VAL A C 1
ATOM 3446 O O . VAL A 1 449 ? 8.341 14.829 -6.895 1.00 97.00 449 VAL A O 1
ATOM 3449 N N . LYS A 1 450 ? 10.161 15.380 -5.741 1.00 95.12 450 LYS A N 1
ATOM 3450 C CA . LYS A 1 450 ? 9.842 16.818 -5.726 1.00 95.12 450 LYS A CA 1
ATOM 3451 C C . LYS A 1 450 ? 10.242 17.522 -7.017 1.00 95.12 450 LYS A C 1
ATOM 3453 O O . LYS A 1 450 ? 9.722 18.601 -7.295 1.00 95.12 450 LYS A O 1
ATOM 3458 N N . ASN A 1 451 ? 11.210 16.982 -7.753 1.00 96.38 451 ASN A N 1
ATOM 3459 C CA . ASN A 1 451 ? 11.791 17.661 -8.911 1.00 96.38 451 ASN A CA 1
ATOM 3460 C C . ASN A 1 451 ? 12.174 16.737 -10.076 1.00 96.38 451 ASN A C 1
ATOM 3462 O O . ASN A 1 451 ? 12.779 17.231 -11.025 1.00 96.38 451 ASN A O 1
ATOM 3466 N N . ALA A 1 452 ? 11.833 15.446 -10.007 1.00 97.94 452 ALA A N 1
ATOM 3467 C CA . ALA A 1 452 ? 12.134 14.443 -11.025 1.00 97.94 452 ALA A CA 1
ATOM 3468 C C . ALA A 1 452 ? 13.641 14.316 -11.345 1.00 97.94 452 ALA A C 1
ATOM 3470 O O . ALA A 1 452 ? 14.030 13.995 -12.465 1.00 97.94 452 ALA A O 1
ATOM 3471 N N . TYR A 1 453 ? 14.520 14.588 -10.375 1.00 98.38 453 TYR A N 1
ATOM 3472 C CA . TYR A 1 453 ? 15.956 14.374 -10.547 1.00 98.38 453 TYR A CA 1
ATOM 3473 C C . TYR A 1 453 ? 16.373 12.999 -10.023 1.00 98.38 453 TYR A C 1
ATOM 3475 O O . TYR A 1 453 ? 16.108 12.673 -8.868 1.00 98.38 453 TYR A O 1
ATOM 3483 N N . ALA A 1 454 ? 17.078 12.233 -10.848 1.00 98.50 454 ALA A N 1
ATOM 3484 C CA . ALA A 1 454 ? 17.545 10.889 -10.570 1.00 98.50 454 ALA A CA 1
ATOM 3485 C C . ALA A 1 454 ? 19.061 10.836 -10.318 1.00 98.50 454 ALA A C 1
ATOM 3487 O O . ALA A 1 454 ? 19.872 11.527 -10.954 1.00 98.50 454 ALA A O 1
ATOM 3488 N N . ILE A 1 455 ? 19.452 9.969 -9.391 1.00 98.00 455 ILE A N 1
ATOM 3489 C CA . ILE A 1 455 ? 20.833 9.613 -9.072 1.00 98.00 455 ILE A CA 1
ATOM 3490 C C . ILE A 1 455 ? 21.006 8.135 -9.393 1.00 98.00 455 ILE A C 1
ATOM 3492 O O . ILE A 1 455 ? 20.187 7.316 -8.997 1.00 98.00 455 ILE A O 1
ATOM 3496 N N . LEU A 1 456 ? 22.072 7.795 -10.117 1.00 97.88 456 LEU A N 1
ATOM 3497 C CA . LEU A 1 456 ? 22.386 6.402 -10.417 1.00 97.88 456 LEU A CA 1
ATOM 3498 C C . LEU A 1 456 ? 22.688 5.656 -9.115 1.00 97.88 456 LEU A C 1
ATOM 3500 O O . LEU A 1 456 ? 23.637 6.029 -8.422 1.00 97.88 456 LEU A O 1
ATOM 3504 N N . LEU A 1 457 ? 21.919 4.605 -8.838 1.00 97.88 457 LEU A N 1
ATOM 3505 C CA . LEU A 1 457 ? 22.179 3.681 -7.742 1.00 97.88 457 LEU A CA 1
ATOM 3506 C C . LEU A 1 457 ? 23.224 2.651 -8.176 1.00 97.88 457 LEU A C 1
ATOM 3508 O O . LEU A 1 457 ? 24.338 2.621 -7.654 1.00 97.88 457 LEU A O 1
ATOM 3512 N N . HIS A 1 458 ? 22.889 1.851 -9.191 1.00 97.88 458 HIS A N 1
ATOM 3513 C CA . HIS A 1 458 ? 23.789 0.851 -9.759 1.00 97.88 458 HIS A CA 1
ATOM 3514 C C . HIS A 1 458 ? 23.403 0.498 -11.200 1.00 97.88 458 HIS A C 1
ATOM 3516 O O . HIS A 1 458 ? 22.302 0.787 -11.663 1.00 97.88 458 HIS A O 1
ATOM 3522 N N . ALA A 1 459 ? 24.324 -0.132 -11.927 1.00 96.06 459 ALA A N 1
ATOM 3523 C CA . ALA A 1 459 ? 24.022 -0.737 -13.219 1.00 96.06 459 ALA A CA 1
ATOM 3524 C C . ALA A 1 459 ? 23.480 -2.168 -13.053 1.00 96.06 459 ALA A C 1
ATOM 3526 O O . ALA A 1 459 ? 23.966 -2.927 -12.216 1.00 96.06 459 ALA A O 1
ATOM 3527 N N . MET A 1 460 ? 22.506 -2.553 -13.868 1.00 95.38 460 MET A N 1
ATOM 3528 C CA . MET A 1 460 ? 21.910 -3.888 -13.876 1.00 95.38 460 MET A CA 1
ATOM 3529 C C . MET A 1 460 ? 22.391 -4.629 -15.127 1.00 95.38 460 MET A C 1
ATOM 3531 O O . MET A 1 460 ? 21.666 -4.851 -16.081 1.00 95.38 460 MET A O 1
ATOM 3535 N N . ASP A 1 461 ? 23.684 -4.956 -15.160 1.00 90.75 461 ASP A N 1
ATOM 3536 C CA . ASP A 1 461 ? 24.362 -5.398 -16.391 1.00 90.75 461 ASP A CA 1
ATOM 3537 C C . ASP A 1 461 ? 24.285 -6.923 -16.645 1.00 90.75 461 ASP A C 1
ATOM 3539 O O . ASP A 1 461 ? 25.049 -7.448 -17.463 1.00 90.75 461 ASP A O 1
ATOM 3543 N N . ILE A 1 462 ? 23.446 -7.664 -15.909 1.00 95.38 462 ILE A N 1
ATOM 3544 C CA . ILE A 1 462 ? 23.349 -9.129 -16.061 1.00 95.38 462 ILE A CA 1
ATOM 3545 C C . ILE A 1 462 ? 22.439 -9.496 -17.232 1.00 95.38 462 ILE A C 1
ATOM 3547 O O . ILE A 1 462 ? 22.811 -10.355 -18.035 1.00 95.38 462 ILE A O 1
ATOM 3551 N N . TYR A 1 463 ? 21.295 -8.825 -17.326 1.00 96.62 463 TYR A N 1
ATOM 3552 C CA . TYR A 1 463 ? 20.269 -9.033 -18.341 1.00 96.62 463 TYR A CA 1
ATOM 3553 C C . TYR A 1 463 ? 19.894 -7.687 -18.978 1.00 96.62 463 TYR A C 1
ATOM 3555 O O . TYR A 1 463 ? 20.669 -6.724 -18.902 1.00 96.62 463 TYR A O 1
ATOM 3563 N N . ALA A 1 464 ? 18.772 -7.624 -19.681 1.00 96.12 464 ALA A N 1
ATOM 3564 C CA . ALA A 1 464 ? 18.270 -6.392 -20.276 1.00 96.12 464 ALA A CA 1
ATOM 3565 C C . ALA A 1 464 ? 16.760 -6.283 -20.099 1.00 96.12 464 ALA A C 1
ATOM 3567 O O . ALA A 1 464 ? 16.127 -7.307 -19.867 1.00 96.12 464 ALA A O 1
ATOM 3568 N N . ASP A 1 465 ? 16.217 -5.076 -20.289 1.00 96.06 465 ASP A N 1
ATOM 3569 C CA . ASP A 1 465 ? 14.762 -4.855 -20.273 1.00 96.06 465 ASP A CA 1
ATOM 3570 C C . ASP A 1 465 ? 14.195 -5.125 -18.885 1.00 96.06 465 ASP A C 1
ATOM 3572 O O . ASP A 1 465 ? 13.700 -6.206 -18.582 1.00 96.06 465 ASP A O 1
ATOM 3576 N N . TYR A 1 466 ? 14.496 -4.208 -17.971 1.00 97.50 466 TYR A N 1
ATOM 3577 C CA . TYR A 1 466 ? 14.097 -4.353 -16.583 1.00 97.50 466 TYR A CA 1
ATOM 3578 C C . TYR A 1 466 ? 12.778 -3.630 -16.360 1.00 97.50 466 TYR A C 1
ATOM 3580 O O . TYR A 1 466 ? 12.809 -2.421 -16.129 1.00 97.50 466 TYR A O 1
ATOM 3588 N N . GLU A 1 467 ? 11.679 -4.383 -16.386 1.00 97.12 467 GLU A N 1
ATOM 3589 C CA . GLU A 1 467 ? 10.322 -3.819 -16.426 1.00 97.12 467 GLU A CA 1
ATOM 3590 C C . GLU A 1 467 ? 9.846 -3.283 -15.081 1.00 97.12 467 GLU A C 1
ATOM 3592 O O . GLU A 1 467 ? 9.214 -2.245 -15.006 1.00 97.12 467 GLU A O 1
ATOM 3597 N N . ALA A 1 468 ? 10.243 -3.909 -13.973 1.00 97.56 468 ALA A N 1
ATOM 3598 C CA . ALA A 1 468 ? 9.778 -3.476 -12.660 1.00 97.56 468 ALA A CA 1
ATOM 3599 C C . ALA A 1 468 ? 10.893 -3.448 -11.618 1.00 97.56 468 ALA A C 1
ATOM 3601 O O . ALA A 1 468 ? 11.847 -4.234 -11.679 1.00 97.56 468 ALA A O 1
ATOM 3602 N N . ILE A 1 469 ? 10.755 -2.584 -10.610 1.00 97.94 469 ILE A N 1
ATOM 3603 C CA . ILE A 1 469 ? 11.581 -2.607 -9.400 1.00 97.94 469 ILE A CA 1
ATOM 3604 C C . ILE A 1 469 ? 10.720 -2.363 -8.169 1.00 97.94 469 ILE A C 1
ATOM 3606 O O . ILE A 1 469 ? 9.936 -1.421 -8.118 1.00 97.94 469 ILE A O 1
ATOM 3610 N N . VAL A 1 470 ? 10.907 -3.182 -7.139 1.00 97.12 470 VAL A N 1
ATOM 3611 C CA . VAL A 1 470 ? 10.147 -3.068 -5.899 1.00 97.12 470 VAL A CA 1
ATOM 3612 C C . VAL A 1 470 ? 11.035 -3.163 -4.671 1.00 97.12 470 VAL A C 1
ATOM 3614 O O . VAL A 1 470 ? 11.973 -3.960 -4.611 1.00 97.12 470 VAL A O 1
ATOM 3617 N N . GLY A 1 471 ? 10.724 -2.320 -3.693 1.00 93.50 471 GLY A N 1
ATOM 3618 C CA . GLY A 1 471 ? 11.283 -2.351 -2.350 1.00 93.50 471 GLY A CA 1
ATOM 3619 C C . GLY A 1 471 ? 10.279 -2.884 -1.337 1.00 93.50 471 GLY A C 1
ATOM 3620 O O . GLY A 1 471 ? 9.082 -2.950 -1.622 1.00 93.50 471 GLY A O 1
ATOM 3621 N N . CYS A 1 472 ? 10.739 -3.212 -0.130 1.00 90.12 472 CYS A N 1
ATOM 3622 C CA . CYS A 1 472 ? 9.803 -3.328 0.984 1.00 90.12 472 CYS A CA 1
ATOM 3623 C C . CYS A 1 472 ? 9.182 -1.957 1.232 1.00 90.12 472 CYS A C 1
ATOM 3625 O O . CYS A 1 472 ? 9.908 -1.005 1.504 1.00 90.12 472 CYS A O 1
ATOM 3627 N N . VAL A 1 473 ? 7.862 -1.853 1.171 1.00 85.00 473 VAL A N 1
ATOM 3628 C CA . VAL A 1 473 ? 7.151 -0.720 1.754 1.00 85.00 473 VAL A CA 1
ATOM 3629 C C . VAL A 1 473 ? 6.653 -1.231 3.087 1.00 85.00 473 VAL A C 1
ATOM 3631 O O . VAL A 1 473 ? 5.653 -1.942 3.118 1.00 85.00 473 VAL A O 1
ATOM 3634 N N . ASP A 1 474 ? 7.395 -0.940 4.155 1.00 71.19 474 ASP A N 1
ATOM 3635 C CA . ASP A 1 474 ? 6.882 -1.179 5.496 1.00 71.19 474 ASP A CA 1
ATOM 3636 C C . ASP A 1 474 ? 5.684 -0.244 5.655 1.00 71.19 474 ASP A C 1
ATOM 3638 O O . ASP A 1 474 ? 5.829 0.986 5.700 1.00 71.19 474 ASP A O 1
ATOM 3642 N N . ALA A 1 475 ? 4.480 -0.809 5.582 1.00 59.91 475 ALA A N 1
ATOM 3643 C CA . ALA A 1 475 ? 3.278 -0.078 5.915 1.00 59.91 475 ALA A CA 1
ATOM 3644 C C . ALA A 1 475 ? 3.261 0.001 7.431 1.00 59.91 475 ALA A C 1
ATOM 3646 O O . ALA A 1 475 ? 2.475 -0.697 8.064 1.00 59.91 475 ALA A O 1
ATOM 3647 N N . GLY A 1 476 ? 4.135 0.851 7.986 1.00 63.22 476 GLY A N 1
ATOM 3648 C CA . GLY A 1 476 ? 4.145 1.141 9.410 1.00 63.22 476 GLY A CA 1
ATOM 3649 C C . GLY A 1 476 ? 2.704 1.309 9.901 1.00 63.22 476 GLY A C 1
ATOM 3650 O O . GLY A 1 476 ? 1.840 1.722 9.120 1.00 63.22 476 GLY A O 1
ATOM 3651 N N . PRO A 1 477 ? 2.428 0.958 11.162 1.00 65.44 477 PRO A N 1
ATOM 3652 C CA . PRO A 1 477 ? 1.107 0.612 11.683 1.00 65.44 477 PRO A CA 1
ATOM 3653 C C . PRO A 1 477 ? -0.055 1.301 10.965 1.00 65.44 477 PRO A C 1
ATOM 3655 O O . PRO A 1 477 ? -0.200 2.528 10.992 1.00 65.44 477 PRO A O 1
ATOM 3658 N N . VAL A 1 478 ? -0.926 0.497 10.352 1.00 70.81 478 VAL A N 1
ATOM 3659 C CA . VAL A 1 478 ? -2.112 1.013 9.665 1.00 70.81 478 VAL A CA 1
ATOM 3660 C C . VAL A 1 478 ? -2.969 1.778 10.673 1.00 70.81 478 VAL A C 1
ATOM 3662 O O . VAL A 1 478 ? -3.273 1.282 11.760 1.00 70.81 478 VAL A O 1
ATOM 3665 N N . SER A 1 479 ? -3.343 3.012 10.321 1.00 80.12 479 SER A N 1
ATOM 3666 C CA . SER A 1 479 ? -4.249 3.813 11.147 1.00 80.12 479 SER A CA 1
ATOM 3667 C C . SER A 1 479 ? -5.590 3.101 11.311 1.00 80.12 479 SER A C 1
ATOM 3669 O O . SER A 1 479 ? -6.106 2.567 10.328 1.00 80.12 479 SER A O 1
ATOM 3671 N N . PRO A 1 480 ? -6.204 3.139 12.507 1.00 86.19 480 PRO A N 1
ATOM 3672 C CA . PRO A 1 480 ? -7.495 2.503 12.709 1.00 86.19 480 PRO A CA 1
ATOM 3673 C C . PRO A 1 480 ? -8.558 3.117 11.799 1.00 86.19 480 PRO A C 1
ATOM 3675 O O . PRO A 1 480 ? -8.513 4.312 11.472 1.00 86.19 480 PRO A O 1
ATOM 3678 N N . THR A 1 481 ? -9.556 2.312 11.442 1.00 85.56 481 THR A N 1
ATOM 3679 C CA . THR A 1 481 ? -10.693 2.728 10.626 1.00 85.56 481 THR A CA 1
ATOM 3680 C C . THR A 1 481 ? -11.319 3.997 11.203 1.00 85.56 481 THR A C 1
ATOM 3682 O O . THR A 1 481 ? -11.527 4.145 12.410 1.00 85.56 481 THR A O 1
ATOM 3685 N N . SER A 1 482 ? -11.621 4.955 10.324 1.00 87.88 482 SER A N 1
ATOM 3686 C CA . SER A 1 482 ? -12.324 6.178 10.713 1.00 87.88 482 SER A CA 1
ATOM 3687 C C . SER A 1 482 ? -13.787 5.886 11.042 1.00 87.88 482 SER A C 1
ATOM 3689 O O . SER A 1 482 ? -14.456 5.154 10.314 1.00 87.88 482 SER A O 1
ATOM 3691 N N . SER A 1 483 ? -14.311 6.523 12.091 1.00 90.25 483 SER A N 1
ATOM 3692 C CA . SER A 1 483 ? -15.704 6.331 12.502 1.00 90.25 483 SER A CA 1
ATOM 3693 C C . SER A 1 483 ? -16.717 6.746 11.426 1.00 90.25 483 SER A C 1
ATOM 3695 O O . SER A 1 483 ? -16.580 7.795 10.787 1.00 90.25 483 SER A O 1
ATOM 3697 N N . SER A 1 484 ? -17.795 5.966 11.288 1.00 91.19 484 SER A N 1
ATOM 3698 C CA . SER A 1 484 ? -18.909 6.220 10.364 1.00 91.19 484 SER A CA 1
ATOM 3699 C C . SER A 1 484 ? -20.129 6.901 11.013 1.00 91.19 484 SER A C 1
ATOM 3701 O O . SER A 1 484 ? -21.223 6.908 10.446 1.00 91.19 484 SER A O 1
ATOM 3703 N N . CYS A 1 485 ? -19.941 7.513 12.188 1.00 89.06 485 CYS A N 1
ATOM 3704 C CA . CYS A 1 485 ? -20.996 8.099 13.021 1.00 89.06 485 CYS A CA 1
ATOM 3705 C C . CYS A 1 485 ? -22.068 8.910 12.273 1.00 89.06 485 CYS A C 1
ATOM 3707 O O . CYS A 1 485 ? -21.774 9.893 11.582 1.00 89.06 485 CYS A O 1
ATOM 3709 N N . GLU A 1 486 ? -23.343 8.581 12.506 1.00 91.38 486 GLU A N 1
ATOM 3710 C CA . GLU A 1 486 ? -24.455 9.362 11.966 1.00 91.38 486 GLU A CA 1
ATOM 3711 C C . GLU A 1 486 ? -24.502 10.790 12.538 1.00 91.38 486 GLU A C 1
ATOM 3713 O O . GLU A 1 486 ? -24.203 11.063 13.704 1.00 91.38 486 GLU A O 1
ATOM 3718 N N . ASN A 1 487 ? -24.933 11.741 11.707 1.00 90.00 487 ASN A N 1
ATOM 3719 C CA . ASN A 1 487 ? -25.047 13.135 12.118 1.00 90.00 487 ASN A CA 1
ATOM 3720 C C . ASN A 1 487 ? -26.127 13.308 13.201 1.00 90.00 487 ASN A C 1
ATOM 3722 O O . ASN A 1 487 ? -27.306 13.055 12.956 1.00 90.00 487 ASN A O 1
ATOM 3726 N N . GLY A 1 488 ? -25.732 13.823 14.367 1.00 91.69 488 GLY A N 1
ATOM 3727 C CA . GLY A 1 488 ? -26.597 13.965 15.543 1.00 91.69 488 GLY A CA 1
ATOM 3728 C C . GLY A 1 488 ? -26.264 12.990 16.673 1.00 91.69 488 GLY A C 1
ATOM 3729 O O . GLY A 1 488 ? -26.702 13.227 17.797 1.00 91.69 488 GLY A O 1
ATOM 3730 N N . SER A 1 489 ? -25.452 11.967 16.404 1.00 95.88 489 SER A N 1
ATOM 3731 C CA . SER A 1 489 ? -24.863 11.101 17.425 1.00 95.88 489 SER A CA 1
ATOM 3732 C C . SER A 1 489 ? -23.759 11.821 18.203 1.00 95.88 489 SER A C 1
ATOM 3734 O O . SER A 1 489 ? -23.188 12.821 17.755 1.00 95.88 489 SER A O 1
ATOM 3736 N N . PHE A 1 490 ? -23.450 11.314 19.394 1.00 97.25 490 PHE A N 1
ATOM 3737 C CA . PHE A 1 490 ? -22.269 11.724 20.144 1.00 97.25 490 PHE A CA 1
ATOM 3738 C C . PHE A 1 490 ? -21.098 10.831 19.733 1.00 97.25 490 PHE A C 1
ATOM 3740 O O . PHE A 1 490 ? -21.115 9.636 20.010 1.00 97.25 490 PHE A O 1
ATOM 3747 N N . LEU A 1 491 ? -20.111 11.420 19.059 1.00 97.06 491 LEU A N 1
ATOM 3748 C CA . LEU A 1 491 ? -18.855 10.771 18.693 1.00 97.06 491 LEU A CA 1
ATOM 3749 C C . LEU A 1 491 ? -17.786 11.131 19.724 1.00 97.06 491 LEU A C 1
ATOM 3751 O O . LEU A 1 491 ? -17.535 12.316 19.970 1.00 97.06 491 LEU A O 1
ATOM 3755 N N . TRP A 1 492 ? -17.138 10.117 20.285 1.00 97.56 492 TRP A N 1
ATOM 3756 C CA . TRP A 1 492 ? -15.831 10.281 20.908 1.00 97.56 492 TRP A CA 1
ATOM 3757 C C . TRP A 1 492 ? -14.759 9.674 20.005 1.00 97.56 492 TRP A C 1
ATOM 3759 O O . TRP A 1 492 ? -14.914 8.550 19.535 1.00 97.56 492 TRP A O 1
ATOM 3769 N N . ASP A 1 493 ? -13.684 10.428 19.797 1.00 96.12 493 ASP A N 1
ATOM 3770 C CA . ASP A 1 493 ? -12.540 10.050 18.976 1.00 96.12 493 ASP A CA 1
ATOM 3771 C C . ASP A 1 493 ? -11.257 10.184 19.807 1.00 96.12 493 ASP A C 1
ATOM 3773 O O . ASP A 1 493 ? -11.064 11.165 20.547 1.00 96.12 493 ASP A O 1
ATOM 3777 N N . ASN A 1 494 ? -10.396 9.175 19.730 1.00 95.56 494 ASN A N 1
ATOM 3778 C CA . ASN A 1 494 ? -9.159 9.121 20.491 1.00 95.56 494 ASN A CA 1
ATOM 3779 C C . ASN A 1 494 ? -8.031 9.964 19.872 1.00 95.56 494 ASN A C 1
ATOM 3781 O O . ASN A 1 494 ? -6.977 10.115 20.489 1.00 95.56 494 ASN A O 1
ATOM 3785 N N . ASN A 1 495 ? -8.251 10.563 18.698 1.00 93.00 495 ASN A N 1
ATOM 3786 C CA . ASN A 1 495 ? -7.268 11.326 17.932 1.00 93.00 495 ASN A CA 1
ATOM 3787 C C . ASN A 1 495 ? -5.942 10.561 17.794 1.00 93.00 495 ASN A C 1
ATOM 3789 O O . ASN A 1 495 ? -4.882 11.121 18.078 1.00 93.00 495 ASN A O 1
ATOM 3793 N N . ILE A 1 496 ? -6.006 9.277 17.431 1.00 91.31 496 ILE A N 1
ATOM 3794 C CA . ILE A 1 496 ? -4.802 8.469 17.217 1.00 91.31 496 ILE A CA 1
ATOM 3795 C C . ILE A 1 496 ? -4.020 9.083 16.058 1.00 91.31 496 ILE A C 1
ATOM 3797 O O . ILE A 1 496 ? -4.580 9.353 14.997 1.00 91.31 496 ILE A O 1
ATOM 3801 N N . GLN A 1 497 ? -2.746 9.370 16.291 1.00 88.88 497 GLN A N 1
ATOM 3802 C CA . GLN A 1 497 ? -1.791 9.796 15.279 1.00 88.88 497 GLN A CA 1
ATOM 3803 C C . GLN A 1 497 ? -0.611 8.841 15.330 1.00 88.88 497 GLN A C 1
ATOM 3805 O O . GLN A 1 497 ? -0.130 8.505 16.416 1.00 88.88 497 GLN A O 1
ATOM 3810 N N . ILE A 1 498 ? -0.166 8.447 14.149 1.00 84.12 498 ILE A N 1
ATOM 3811 C CA . ILE A 1 498 ? 0.903 7.488 13.940 1.00 84.12 498 ILE A CA 1
ATOM 3812 C C . ILE A 1 498 ? 2.007 8.224 13.191 1.00 84.12 498 ILE A C 1
ATOM 3814 O O . ILE A 1 498 ? 1.744 8.852 12.165 1.00 84.12 498 ILE A O 1
ATOM 3818 N N . ASP A 1 499 ? 3.210 8.198 13.748 1.00 79.06 499 ASP A N 1
ATOM 3819 C CA . ASP A 1 499 ? 4.427 8.686 13.107 1.00 79.06 499 ASP A CA 1
ATOM 3820 C C . ASP A 1 499 ? 5.441 7.550 13.188 1.00 79.06 499 ASP A C 1
ATOM 3822 O O . ASP A 1 499 ? 6.020 7.325 14.251 1.00 79.06 499 ASP A O 1
ATOM 3826 N N . ASP A 1 500 ? 5.560 6.778 12.102 1.00 74.12 500 ASP A N 1
ATOM 3827 C CA . ASP A 1 500 ? 6.269 5.496 12.095 1.00 74.12 500 ASP A CA 1
ATOM 3828 C C . ASP A 1 500 ? 5.672 4.567 13.169 1.00 74.12 500 ASP A C 1
ATOM 3830 O O . ASP A 1 500 ? 4.525 4.139 13.046 1.00 74.12 500 ASP A O 1
ATOM 3834 N N . CYS A 1 501 ? 6.373 4.382 14.285 1.00 76.69 501 CYS A N 1
ATOM 3835 C CA . CYS A 1 501 ? 5.913 3.602 15.432 1.00 76.69 501 CYS A CA 1
ATOM 3836 C C . CYS A 1 501 ? 5.637 4.394 16.705 1.00 76.69 501 CYS A C 1
ATOM 3838 O O . CYS A 1 501 ? 5.269 3.830 17.742 1.00 76.69 501 CYS A O 1
ATOM 3840 N N . ASP A 1 502 ? 5.766 5.713 16.637 1.00 84.19 502 ASP A N 1
ATOM 3841 C CA . ASP A 1 502 ? 5.417 6.595 17.736 1.00 84.19 502 ASP A CA 1
ATOM 3842 C C . ASP A 1 502 ? 3.914 6.904 17.694 1.00 84.19 502 ASP A C 1
ATOM 3844 O O . ASP A 1 502 ? 3.439 7.859 17.074 1.00 84.19 502 ASP A O 1
ATOM 3848 N N . ILE A 1 503 ? 3.141 6.083 18.404 1.00 88.88 503 ILE A N 1
ATOM 3849 C CA . ILE A 1 503 ? 1.693 6.257 18.524 1.00 88.88 503 ILE A CA 1
ATOM 3850 C C . ILE A 1 503 ? 1.380 7.301 19.595 1.00 88.88 503 ILE A C 1
ATOM 3852 O O . ILE A 1 503 ? 1.685 7.137 20.783 1.00 88.88 503 ILE A O 1
ATOM 3856 N N . THR A 1 504 ? 0.662 8.351 19.201 1.00 92.25 504 THR A N 1
ATOM 3857 C CA . THR A 1 504 ? 0.079 9.319 20.135 1.00 92.25 504 THR A CA 1
ATOM 3858 C C . THR A 1 504 ? -1.442 9.257 20.095 1.00 92.25 504 THR A C 1
ATOM 3860 O O . THR A 1 504 ? -2.048 9.138 19.037 1.00 92.25 504 THR A O 1
ATOM 3863 N N . SER A 1 505 ? -2.083 9.322 21.260 1.00 94.31 505 SER A N 1
ATOM 3864 C CA . SER A 1 505 ? -3.543 9.336 21.371 1.00 94.31 505 SER A CA 1
ATOM 3865 C C . SER A 1 505 ? -3.989 10.029 22.658 1.00 94.31 505 SER A C 1
ATOM 3867 O O . SER A 1 505 ? -3.191 10.255 23.574 1.00 94.31 505 SER A O 1
ATOM 3869 N N . ASN A 1 506 ? -5.269 10.395 22.745 1.00 94.50 506 ASN A N 1
ATOM 3870 C CA . ASN A 1 506 ? -5.818 11.051 23.931 1.00 94.50 506 ASN A CA 1
ATOM 3871 C C . ASN A 1 506 ? -5.827 10.123 25.156 1.00 94.50 506 ASN A C 1
ATOM 3873 O O . ASN A 1 506 ? -5.659 10.603 26.281 1.00 94.50 506 ASN A O 1
ATOM 3877 N N . SER A 1 507 ? -6.086 8.827 24.958 1.00 93.06 507 SER A N 1
ATOM 3878 C CA . SER A 1 507 ? -6.163 7.832 26.029 1.00 93.06 507 SER A CA 1
ATOM 3879 C C . SER A 1 507 ? -4.848 7.114 26.298 1.00 93.06 507 SER A C 1
ATOM 3881 O O . SER A 1 507 ? -4.668 6.620 27.410 1.00 93.06 507 SER A O 1
ATOM 3883 N N . GLY A 1 508 ? -3.950 7.046 25.311 1.00 93.38 508 GLY A N 1
ATOM 3884 C CA . GLY A 1 508 ? -2.903 6.025 25.273 1.00 93.38 508 GLY A CA 1
ATOM 3885 C C . GLY A 1 508 ? -3.482 4.612 25.081 1.00 93.38 508 GLY A C 1
ATOM 3886 O O . GLY A 1 508 ? -4.708 4.462 24.974 1.00 93.38 508 GLY A O 1
ATOM 3887 N N . PRO A 1 509 ? -2.623 3.580 25.054 1.00 93.50 509 PRO A N 1
ATOM 3888 C CA . PRO A 1 509 ? -3.075 2.197 25.121 1.00 93.50 509 PRO A CA 1
ATOM 3889 C C . PRO A 1 509 ? -3.694 1.917 26.491 1.00 93.50 509 PRO A C 1
ATOM 3891 O O . PRO A 1 509 ? -3.226 2.417 27.522 1.00 93.50 509 PRO A O 1
ATOM 3894 N N . LEU A 1 510 ? -4.735 1.092 26.510 1.00 93.94 510 LEU A N 1
ATOM 3895 C CA . LEU A 1 510 ? -5.295 0.546 27.732 1.00 93.94 510 LEU A CA 1
ATOM 3896 C C . LEU A 1 510 ? -4.716 -0.840 27.988 1.00 93.94 510 LEU A C 1
ATOM 3898 O O . LEU A 1 510 ? -4.924 -1.740 27.186 1.00 93.94 510 LEU A O 1
ATOM 3902 N N . CYS A 1 511 ? -4.021 -1.009 29.114 1.00 91.62 511 CYS A N 1
ATOM 3903 C CA . CYS A 1 511 ? -3.563 -2.311 29.599 1.00 91.62 511 CYS A CA 1
ATOM 3904 C C . CYS A 1 511 ? -3.079 -2.247 31.052 1.00 91.62 511 CYS A C 1
ATOM 3906 O O . CYS A 1 511 ? -2.802 -1.175 31.603 1.00 91.62 511 CYS A O 1
ATOM 3908 N N . SER A 1 512 ? -2.933 -3.406 31.702 1.00 87.44 512 SER A N 1
ATOM 3909 C CA . SER A 1 512 ? -2.462 -3.469 33.093 1.00 87.44 512 SER A CA 1
ATOM 3910 C C . SER A 1 512 ? -0.976 -3.127 33.269 1.00 87.44 512 SER A C 1
ATOM 3912 O O . SER A 1 512 ? -0.563 -2.823 34.389 1.00 87.44 512 SER A O 1
ATOM 3914 N N . GLY A 1 513 ? -0.173 -3.179 32.196 1.00 84.12 513 GLY A N 1
ATOM 3915 C CA . GLY A 1 513 ? 1.281 -2.951 32.222 1.00 84.12 513 GLY A CA 1
ATOM 3916 C C . GLY A 1 513 ? 1.764 -1.597 31.678 1.00 84.12 513 GLY A C 1
ATOM 3917 O O . GLY A 1 513 ? 2.849 -1.154 32.043 1.00 84.12 513 GLY A O 1
ATOM 3918 N N . CYS A 1 514 ? 0.963 -0.917 30.857 1.00 81.50 514 CYS A N 1
ATOM 3919 C CA . CYS A 1 514 ? 1.361 0.256 30.062 1.00 81.50 514 CYS A CA 1
ATOM 3920 C C . CYS A 1 514 ? 0.874 1.591 30.642 1.00 81.50 514 CYS A C 1
ATOM 3922 O O . CYS A 1 514 ? 1.280 2.651 30.174 1.00 81.50 514 CYS A O 1
ATOM 3924 N N . GLY A 1 515 ? 0.059 1.570 31.702 1.00 80.00 515 GLY A N 1
ATOM 3925 C CA . GLY A 1 515 ? -0.198 2.753 32.526 1.00 80.00 515 GLY A CA 1
ATOM 3926 C C . GLY A 1 515 ? -1.633 2.881 33.016 1.00 80.00 515 GLY A C 1
ATOM 3927 O O . GLY A 1 515 ? -1.842 3.054 34.219 1.00 80.00 515 GLY A O 1
ATOM 3928 N N . ALA A 1 516 ? -2.613 2.796 32.117 1.00 92.31 516 ALA A N 1
ATOM 3929 C CA . ALA A 1 516 ? -4.026 2.953 32.444 1.00 92.31 516 ALA A CA 1
ATOM 3930 C C . ALA A 1 516 ? -4.832 1.740 31.975 1.00 92.31 516 ALA A C 1
ATOM 3932 O O . ALA A 1 516 ? -4.705 1.300 30.844 1.00 92.31 516 ALA A O 1
ATOM 3933 N N . THR A 1 517 ? -5.710 1.229 32.834 1.00 95.56 517 THR A N 1
ATOM 3934 C CA . THR A 1 517 ? -6.700 0.198 32.481 1.00 95.56 517 THR A CA 1
ATOM 3935 C C . THR A 1 517 ? -8.074 0.792 32.184 1.00 95.56 517 THR A C 1
ATOM 3937 O O . THR A 1 517 ? -9.001 0.076 31.823 1.00 95.56 517 THR A O 1
ATOM 3940 N N . GLN A 1 518 ? -8.225 2.106 32.340 1.00 96.88 518 GLN A N 1
ATOM 3941 C CA . GLN A 1 518 ? -9.473 2.807 32.092 1.00 96.88 518 GLN A CA 1
ATOM 3942 C C . GLN A 1 518 ? -9.223 4.227 31.587 1.00 96.88 518 GLN A C 1
ATOM 3944 O O . GLN A 1 518 ? -8.253 4.879 31.981 1.00 96.88 518 GLN A O 1
ATOM 3949 N N . TYR A 1 519 ? -10.154 4.733 30.788 1.00 97.88 519 TYR A N 1
ATOM 3950 C CA . TYR A 1 519 ? -10.162 6.100 30.288 1.00 97.88 519 TYR A CA 1
ATOM 3951 C C . TYR A 1 519 ? -11.541 6.730 30.467 1.00 97.88 519 TYR A C 1
ATOM 3953 O O . TYR A 1 519 ? -12.551 6.172 30.050 1.00 97.88 519 TYR A O 1
ATOM 3961 N N . HIS A 1 520 ? -11.592 7.907 31.088 1.00 98.06 520 HIS A N 1
ATOM 3962 C CA . HIS A 1 520 ? -12.827 8.678 31.211 1.00 98.06 520 HIS A CA 1
ATOM 3963 C C . HIS A 1 520 ? -12.993 9.558 29.977 1.00 98.06 520 HIS A C 1
ATOM 3965 O O . HIS A 1 520 ? -12.174 10.452 29.747 1.00 98.06 520 HIS A O 1
ATOM 3971 N N . ILE A 1 521 ? -14.066 9.340 29.218 1.00 98.00 521 ILE A N 1
ATOM 3972 C CA . ILE A 1 521 ? -14.378 10.150 28.043 1.00 98.00 521 ILE A CA 1
ATOM 3973 C C . ILE A 1 521 ? -14.625 11.594 28.504 1.00 98.00 521 ILE A C 1
ATOM 3975 O O . ILE A 1 521 ? -15.516 11.840 29.315 1.00 98.00 521 ILE A O 1
ATOM 3979 N N . PRO A 1 522 ? -13.858 12.587 28.031 1.00 96.44 522 PRO A N 1
ATOM 3980 C CA . PRO A 1 522 ? -14.067 13.960 28.455 1.00 96.44 522 PRO A CA 1
ATOM 3981 C C . PRO A 1 522 ? -15.397 14.502 27.912 1.00 96.44 522 PRO A C 1
ATOM 3983 O O . PRO A 1 522 ? -15.734 14.339 26.743 1.00 96.44 522 PRO A O 1
ATOM 3986 N N . GLY A 1 523 ? -16.151 15.196 28.770 1.00 91.50 523 GLY A N 1
ATOM 3987 C CA . GLY A 1 523 ? -17.339 15.946 28.359 1.00 91.50 523 GLY A CA 1
ATOM 3988 C C . GLY A 1 523 ? -17.011 17.258 27.614 1.00 91.50 523 GLY A C 1
ATOM 3989 O O . GLY A 1 523 ? -15.843 17.614 27.443 1.00 91.50 523 GLY A O 1
ATOM 3990 N N . PRO A 1 524 ? -18.034 18.057 27.249 1.00 95.56 524 PRO A N 1
ATOM 3991 C CA . PRO A 1 524 ? -19.429 17.927 27.668 1.00 95.56 524 PRO A CA 1
ATOM 3992 C C . PRO A 1 524 ? -20.188 16.836 26.907 1.00 95.56 524 PRO A C 1
ATOM 3994 O O . PRO A 1 524 ? -20.143 16.778 25.684 1.00 95.56 524 PRO A O 1
ATOM 3997 N N . TYR A 1 525 ? -20.954 16.028 27.640 1.00 97.50 525 TYR A N 1
ATOM 3998 C CA . TYR A 1 525 ? -21.900 15.082 27.048 1.00 97.50 525 TYR A CA 1
ATOM 3999 C C . TYR A 1 525 ? -23.152 15.797 26.515 1.00 97.50 525 TYR A C 1
ATOM 4001 O O . TYR A 1 525 ? -23.464 16.906 26.980 1.00 97.50 525 TYR A O 1
ATOM 4009 N N . PRO A 1 526 ? -23.916 15.161 25.605 1.00 97.94 526 PRO A N 1
ATOM 4010 C CA . PRO A 1 526 ? -25.242 15.629 25.223 1.00 97.94 526 PRO A CA 1
ATOM 4011 C C . PRO A 1 526 ? -26.106 15.950 26.442 1.00 97.94 526 PRO A C 1
ATOM 4013 O O . PRO A 1 526 ? -26.077 15.264 27.467 1.00 97.94 526 PRO A O 1
ATOM 4016 N N . SER A 1 527 ? -26.900 17.013 26.348 1.00 97.75 527 SER A N 1
ATOM 4017 C CA . SER A 1 527 ? -27.706 17.482 27.481 1.00 97.75 527 SER A CA 1
ATOM 4018 C C . SER A 1 527 ? -28.745 16.451 27.939 1.00 97.75 527 SER A C 1
ATOM 4020 O O . SER A 1 527 ? -29.086 16.395 29.124 1.00 97.75 527 SER A O 1
ATOM 4022 N N . GLU A 1 528 ? -29.184 15.621 27.000 1.00 98.06 528 GLU A N 1
ATOM 4023 C CA . GLU A 1 528 ? -30.096 14.491 27.092 1.00 98.06 528 GLU A CA 1
ATOM 4024 C C . GLU A 1 528 ? -29.587 13.447 28.089 1.00 98.06 528 GLU A C 1
ATOM 4026 O O . GLU A 1 528 ? -30.378 12.900 28.857 1.00 98.06 528 GLU A O 1
ATOM 4031 N N . PHE A 1 529 ? -28.264 13.269 28.194 1.00 98.19 529 PHE A N 1
ATOM 4032 C CA . PHE A 1 529 ? -27.653 12.313 29.120 1.00 98.19 529 PHE A CA 1
ATOM 4033 C C . PHE A 1 529 ? -27.878 12.710 30.588 1.00 98.19 529 PHE A C 1
ATOM 4035 O O . PHE A 1 529 ? -27.722 11.885 31.482 1.00 98.19 529 PHE A O 1
ATOM 4042 N N . ASN A 1 530 ? -28.330 13.936 30.883 1.00 97.88 530 ASN A N 1
ATOM 4043 C CA . ASN A 1 530 ? -28.701 14.323 32.248 1.00 97.88 530 ASN A CA 1
ATOM 4044 C C . ASN A 1 530 ? -30.044 13.744 32.724 1.00 97.88 530 ASN A C 1
ATOM 4046 O O . ASN A 1 530 ? -30.328 13.815 33.925 1.00 97.88 530 ASN A O 1
ATOM 4050 N N . TYR A 1 531 ? -30.861 13.204 31.818 1.00 97.75 531 TYR A N 1
ATOM 4051 C CA . TYR A 1 531 ? -32.211 12.708 32.086 1.00 97.75 531 TYR A CA 1
ATOM 4052 C C . TYR A 1 531 ? -32.365 11.256 31.630 1.00 97.75 531 TYR A C 1
ATOM 4054 O O . TYR A 1 531 ? -31.408 10.613 31.220 1.00 97.75 531 TYR A O 1
ATOM 4062 N N . SER A 1 532 ? -33.584 10.724 31.722 1.00 97.94 532 SER A N 1
ATOM 4063 C CA . SER A 1 532 ? -33.902 9.441 31.105 1.00 97.94 532 SER A CA 1
ATOM 4064 C C . SER A 1 532 ? -33.624 9.477 29.602 1.00 97.94 532 SER A C 1
ATOM 4066 O O . SER A 1 532 ? -34.192 10.337 28.929 1.00 97.94 532 SER A O 1
ATOM 4068 N N . VAL A 1 533 ? -32.825 8.541 29.099 1.00 98.38 533 VAL A N 1
ATOM 4069 C CA . VAL A 1 533 ? -32.400 8.490 27.691 1.00 98.38 533 VAL A CA 1
ATOM 4070 C C . VAL A 1 533 ? -32.282 7.037 27.232 1.00 98.38 533 VAL A C 1
ATOM 4072 O O . VAL A 1 533 ? -31.895 6.170 28.027 1.00 98.38 533 VAL A O 1
ATOM 4075 N N . ASN A 1 534 ? -32.645 6.757 25.980 1.00 98.38 534 ASN A N 1
ATOM 4076 C CA . ASN A 1 534 ? -32.246 5.516 25.315 1.00 98.38 534 ASN A CA 1
ATOM 4077 C C . ASN A 1 534 ? -30.932 5.757 24.582 1.00 98.38 534 ASN A C 1
ATOM 4079 O O . ASN A 1 534 ? -30.818 6.754 23.880 1.00 98.38 534 ASN A O 1
ATOM 4083 N N . ILE A 1 535 ? -29.967 4.858 24.738 1.00 98.25 535 ILE A N 1
ATOM 4084 C CA . ILE A 1 535 ? -28.668 4.927 24.067 1.00 98.25 535 ILE A CA 1
ATOM 4085 C C . ILE A 1 535 ? -28.472 3.656 23.245 1.00 98.25 535 ILE A C 1
ATOM 4087 O O . ILE A 1 535 ? -28.838 2.569 23.696 1.00 98.25 535 ILE A O 1
ATOM 4091 N N . THR A 1 536 ? -27.879 3.802 22.066 1.00 98.19 536 THR A N 1
ATOM 4092 C CA . THR A 1 536 ? -27.331 2.704 21.263 1.00 98.19 536 THR A CA 1
ATOM 4093 C C . THR A 1 536 ? -25.856 3.004 21.009 1.00 98.19 536 THR A C 1
ATOM 4095 O O . THR A 1 536 ? -25.533 4.121 20.607 1.00 98.19 536 THR A O 1
ATOM 4098 N N . ILE A 1 537 ? -24.962 2.036 21.236 1.00 97.94 537 ILE A N 1
ATOM 4099 C CA . ILE A 1 537 ? -23.562 2.141 20.800 1.00 97.94 537 ILE A CA 1
ATOM 4100 C C . ILE A 1 537 ? -23.487 1.522 19.406 1.00 97.94 537 ILE A C 1
ATOM 4102 O O . ILE A 1 537 ? -23.303 0.312 19.267 1.00 97.94 537 ILE A O 1
ATOM 4106 N N . SER A 1 538 ? -23.744 2.326 18.376 1.00 97.00 538 SER A N 1
ATOM 4107 C CA . SER A 1 538 ? -23.876 1.822 17.004 1.00 97.00 538 SER A CA 1
ATOM 4108 C C . SER A 1 538 ? -22.545 1.439 16.368 1.00 97.00 538 SER A C 1
ATOM 4110 O O . SER A 1 538 ? -22.531 0.609 15.464 1.00 97.00 538 SER A O 1
ATOM 4112 N N . GLU A 1 539 ? -21.440 1.978 16.882 1.00 96.81 539 GLU A N 1
ATOM 4113 C CA . GLU A 1 539 ? -20.088 1.668 16.434 1.00 96.81 539 GLU A CA 1
ATOM 4114 C C . GLU A 1 539 ? -19.089 1.882 17.576 1.00 96.81 539 GLU A C 1
ATOM 4116 O O . GLU A 1 539 ? -19.185 2.839 18.349 1.00 96.81 539 GLU A O 1
ATOM 4121 N N . ALA A 1 540 ? -18.132 0.974 17.668 1.00 96.81 540 ALA A N 1
ATOM 4122 C CA . ALA A 1 540 ? -16.944 1.028 18.491 1.00 96.81 540 ALA A CA 1
ATOM 4123 C C . ALA A 1 540 ? -15.794 0.469 17.652 1.00 96.81 540 ALA A C 1
ATOM 4125 O O . ALA A 1 540 ? -15.958 -0.563 16.999 1.00 96.81 540 ALA A O 1
ATOM 4126 N N . ILE A 1 541 ? -14.659 1.162 17.680 1.00 95.25 541 ILE A N 1
ATOM 4127 C CA . ILE A 1 541 ? -13.457 0.777 16.940 1.00 95.25 541 ILE A CA 1
ATOM 4128 C C . ILE A 1 541 ? -12.350 0.480 17.943 1.00 95.25 541 ILE A C 1
ATOM 4130 O O . ILE A 1 541 ? -11.988 1.344 18.747 1.00 95.25 541 ILE A O 1
ATOM 4134 N N . SER A 1 542 ? -11.854 -0.750 17.921 1.00 94.12 542 SER A N 1
ATOM 4135 C CA . SER A 1 542 ? -10.769 -1.248 18.766 1.00 94.12 542 SER A CA 1
ATOM 4136 C C . SER A 1 542 ? -9.557 -1.521 17.898 1.00 94.12 542 SER A C 1
ATOM 4138 O O . SER A 1 542 ? -9.716 -2.165 16.877 1.00 94.12 542 SER A O 1
ATOM 4140 N N . TRP A 1 543 ? -8.382 -1.066 18.302 1.00 92.25 543 TRP A N 1
ATOM 4141 C CA . TRP A 1 543 ? -7.151 -1.193 17.526 1.00 92.25 543 TRP A CA 1
ATOM 4142 C C . TRP A 1 543 ? -6.033 -1.713 18.420 1.00 92.25 543 TRP A C 1
ATOM 4144 O O . TRP A 1 543 ? -5.966 -1.318 19.584 1.00 92.25 543 TRP A O 1
ATOM 4154 N N . ASP A 1 544 ? -5.183 -2.594 17.916 1.00 86.25 544 ASP A N 1
ATOM 4155 C CA . ASP A 1 544 ? -4.098 -3.193 18.703 1.00 86.25 544 ASP A CA 1
ATOM 4156 C C . ASP A 1 544 ? -2.929 -2.219 18.939 1.00 86.25 544 ASP A C 1
ATOM 4158 O O . ASP A 1 544 ? -2.344 -2.163 20.022 1.00 86.25 544 ASP A O 1
ATOM 4162 N N . GLY A 1 545 ? -2.663 -1.353 17.962 1.00 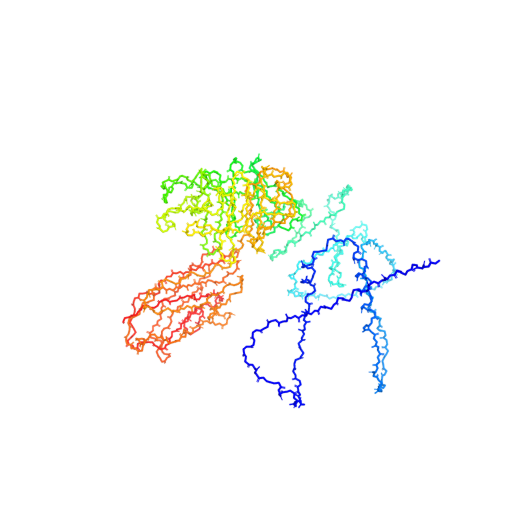83.81 545 GLY A N 1
ATOM 4163 C CA . GLY A 1 545 ? -1.566 -0.398 17.982 1.00 83.81 545 GLY A CA 1
ATOM 4164 C C . GLY A 1 545 ? -0.187 -1.039 17.924 1.00 83.81 545 GLY A C 1
ATOM 4165 O O . GLY A 1 545 ? 0.762 -0.469 18.466 1.00 83.81 545 GLY A O 1
ATOM 4166 N N . TYR A 1 546 ? -0.059 -2.212 17.301 1.00 80.69 546 TYR A N 1
ATOM 4167 C CA . TYR A 1 546 ? 1.248 -2.824 17.092 1.00 80.69 546 TYR A CA 1
ATOM 4168 C C . TYR A 1 546 ? 1.948 -2.287 15.852 1.00 80.69 546 TYR A C 1
ATOM 4170 O O . TYR A 1 546 ? 1.336 -2.023 14.828 1.00 80.69 546 TYR A O 1
ATOM 4178 N N . CYS A 1 547 ? 3.267 -2.185 15.970 1.00 70.81 547 CYS A N 1
ATOM 4179 C CA . CYS A 1 547 ? 4.194 -2.064 14.859 1.00 70.81 547 CYS A CA 1
ATOM 4180 C C . CYS A 1 547 ? 4.903 -3.392 14.654 1.00 70.81 547 CYS A C 1
ATOM 4182 O O . CYS A 1 547 ? 5.576 -3.859 15.578 1.00 70.81 547 CYS A O 1
ATOM 4184 N N . GLY A 1 548 ? 4.816 -3.994 13.479 1.00 61.53 548 GLY A N 1
ATOM 4185 C CA . GLY A 1 548 ? 5.645 -5.150 13.138 1.00 61.53 548 GLY A CA 1
ATOM 4186 C C . GLY A 1 548 ? 5.371 -6.448 13.909 1.00 61.53 548 GLY A C 1
ATOM 4187 O O . GLY A 1 548 ? 6.318 -7.199 14.172 1.00 61.53 548 GLY A O 1
ATOM 4188 N N . ARG A 1 549 ? 4.131 -6.770 14.319 1.00 61.88 549 ARG A N 1
ATOM 4189 C CA . ARG A 1 549 ? 3.896 -8.002 15.100 1.00 61.88 549 ARG A CA 1
ATOM 4190 C C . ARG A 1 549 ? 4.127 -9.270 14.255 1.00 61.88 549 ARG A C 1
ATOM 4192 O O . ARG A 1 549 ? 3.342 -9.629 13.385 1.00 61.88 549 ARG A O 1
ATOM 4199 N N . SER A 1 550 ? 5.209 -10.002 14.541 1.00 52.78 550 SER A N 1
ATOM 4200 C CA . SER A 1 550 ? 5.702 -11.094 13.680 1.00 52.78 550 SER A CA 1
ATOM 4201 C C . SER A 1 550 ? 4.982 -12.454 13.805 1.00 52.78 550 SER A C 1
ATOM 4203 O O . SER A 1 550 ? 5.176 -13.312 12.947 1.00 52.78 550 SER A O 1
ATOM 4205 N N . SER A 1 551 ? 4.158 -12.705 14.832 1.00 54.38 551 SER A N 1
ATOM 4206 C CA . SER A 1 551 ? 3.279 -13.901 14.979 1.00 54.38 551 SER A CA 1
ATOM 4207 C C . SER A 1 551 ? 2.463 -13.799 16.288 1.00 54.38 551 SER A C 1
ATOM 4209 O O . SER A 1 551 ? 2.959 -13.236 17.258 1.00 54.38 551 SER A O 1
ATOM 4211 N N . SER A 1 552 ? 1.156 -14.094 16.373 1.00 50.66 552 SER A N 1
ATOM 4212 C CA . SER A 1 552 ? 0.317 -15.295 16.132 1.00 50.66 552 SER A CA 1
ATOM 4213 C C . SER A 1 552 ? -0.061 -16.148 17.358 1.00 50.66 552 SER A C 1
ATOM 4215 O O . SER A 1 552 ? -0.390 -17.329 17.212 1.00 50.66 552 SER A O 1
ATOM 4217 N N . GLU A 1 553 ? -0.093 -15.567 18.556 1.00 59.16 553 GLU A N 1
ATOM 4218 C CA . GLU A 1 553 ? -0.922 -16.116 19.631 1.00 59.16 553 GLU A CA 1
ATOM 4219 C C . GLU A 1 553 ? -2.120 -15.195 19.836 1.00 59.16 553 GLU A C 1
ATOM 4221 O O . GLU A 1 553 ? -1.970 -13.986 19.938 1.00 59.16 553 GLU A O 1
ATOM 4226 N N . ASN A 1 554 ? -3.313 -15.783 19.805 1.00 65.69 554 ASN A N 1
ATOM 4227 C CA . ASN A 1 554 ? -4.576 -15.081 19.982 1.00 65.69 554 ASN A CA 1
ATOM 4228 C C . ASN A 1 554 ? -4.603 -14.415 21.366 1.00 65.69 554 ASN A C 1
ATOM 4230 O O . ASN A 1 554 ? -4.774 -15.116 22.372 1.00 65.69 554 ASN A O 1
ATOM 4234 N N . GLU A 1 555 ? -4.468 -13.093 21.425 1.00 72.81 555 GLU A N 1
ATOM 4235 C CA . GLU A 1 555 ? -4.519 -12.335 22.674 1.00 72.81 555 GLU A CA 1
ATOM 4236 C C . GLU A 1 555 ? -5.967 -12.096 23.077 1.00 72.81 555 GLU A C 1
ATOM 4238 O O . GLU A 1 555 ? -6.569 -11.054 22.851 1.00 72.81 555 GLU A O 1
ATOM 4243 N N . SER A 1 556 ? -6.538 -13.114 23.727 1.00 74.94 556 SER A N 1
ATOM 4244 C CA . SER A 1 556 ? -7.966 -13.186 24.052 1.00 74.94 556 SER A CA 1
ATOM 4245 C C . SER A 1 556 ? -8.507 -12.068 24.949 1.00 74.94 556 SER A C 1
ATOM 4247 O O . SER A 1 556 ? -9.674 -12.130 25.349 1.00 74.94 556 SER A O 1
ATOM 4249 N N . HIS A 1 557 ? -7.682 -11.091 25.321 1.00 85.19 557 HIS A N 1
ATOM 4250 C CA . HIS A 1 557 ? -8.018 -10.024 26.247 1.00 85.19 557 HIS A CA 1
ATOM 4251 C C . HIS A 1 557 ? -7.646 -8.620 25.754 1.00 85.19 557 HIS A C 1
ATOM 4253 O O . HIS A 1 557 ? -7.749 -7.689 26.553 1.00 85.19 557 HIS A O 1
ATOM 4259 N N . GLU A 1 558 ? -7.348 -8.429 24.462 1.00 88.75 558 GLU A N 1
ATOM 4260 C CA . GLU A 1 558 ? -7.268 -7.104 23.810 1.00 88.75 558 GLU A CA 1
ATOM 4261 C C . GLU A 1 558 ? -8.660 -6.502 23.590 1.00 88.75 558 GLU A C 1
ATOM 4263 O O . GLU A 1 558 ? -9.114 -6.178 22.493 1.00 88.75 558 GLU A O 1
ATOM 4268 N N . GLN A 1 559 ? -9.405 -6.405 24.684 1.00 92.88 559 GLN A N 1
ATOM 4269 C CA . GLN A 1 559 ? -10.809 -6.061 24.679 1.00 92.88 559 GLN A CA 1
ATOM 4270 C C . GLN A 1 559 ? -11.076 -4.963 25.688 1.00 92.88 559 GLN A C 1
ATOM 4272 O O . GLN A 1 559 ? -10.520 -4.911 26.789 1.00 92.88 559 GLN A O 1
ATOM 4277 N N . TRP A 1 560 ? -12.024 -4.103 25.353 1.00 95.25 560 TRP A N 1
ATOM 4278 C CA . TRP A 1 560 ? -12.519 -3.090 26.269 1.00 95.25 560 TRP A CA 1
ATOM 4279 C C . TRP A 1 560 ? -14.038 -2.980 26.177 1.00 95.25 560 TRP A C 1
ATOM 4281 O O . TRP A 1 560 ? -14.677 -3.478 25.252 1.00 95.25 560 TRP A O 1
ATOM 4291 N N . ARG A 1 561 ? -14.644 -2.378 27.199 1.00 97.62 561 ARG A N 1
ATOM 4292 C CA . ARG A 1 561 ? -16.089 -2.129 27.276 1.00 97.62 561 ARG A CA 1
ATOM 4293 C C . ARG A 1 561 ? -16.378 -0.724 27.777 1.00 97.62 561 ARG A C 1
ATOM 4295 O O . ARG A 1 561 ? -15.511 -0.071 28.357 1.00 97.62 561 ARG A O 1
ATOM 4302 N N . VAL A 1 562 ? -17.615 -0.274 27.604 1.00 98.50 562 VAL A N 1
ATOM 4303 C CA . VAL A 1 562 ? -18.081 1.044 28.041 1.00 98.50 562 VAL A CA 1
ATOM 4304 C C . VAL A 1 562 ? -18.898 0.927 29.325 1.00 98.50 562 VAL A C 1
ATOM 4306 O O . VAL A 1 562 ? -19.825 0.124 29.440 1.00 98.50 562 VAL A O 1
ATOM 4309 N N . ILE A 1 563 ? -18.582 1.771 30.301 1.00 98.62 563 ILE A N 1
ATOM 4310 C CA . ILE A 1 563 ? -19.272 1.889 31.583 1.00 98.62 563 ILE A CA 1
ATOM 4311 C C . ILE A 1 563 ? -19.950 3.250 31.654 1.00 98.62 563 ILE A C 1
ATOM 4313 O O . ILE A 1 563 ? -19.305 4.290 31.544 1.00 98.62 563 ILE A O 1
ATOM 4317 N N . PHE A 1 564 ? -21.251 3.246 31.916 1.00 98.50 564 PHE A N 1
ATOM 4318 C CA . PHE A 1 564 ? -22.021 4.456 32.169 1.00 98.50 564 PHE A CA 1
ATOM 4319 C C . PHE A 1 564 ? -22.217 4.616 33.671 1.00 98.50 564 PHE A C 1
ATOM 4321 O O . PHE A 1 564 ? -22.727 3.713 34.347 1.00 98.50 564 PHE A O 1
ATOM 4328 N N . LEU A 1 565 ? -21.847 5.779 34.196 1.00 98.50 565 LEU A N 1
ATOM 4329 C CA . LEU A 1 565 ? -21.909 6.101 35.614 1.00 98.50 565 LEU A CA 1
ATOM 4330 C C . LEU A 1 565 ? -22.858 7.282 35.855 1.00 98.50 565 LEU A C 1
ATOM 4332 O O . LEU A 1 565 ? -22.925 8.237 35.088 1.00 98.50 565 LEU A O 1
ATOM 4336 N N . LYS A 1 566 ? -23.580 7.244 36.975 1.00 98.00 566 LYS A N 1
ATOM 4337 C CA . LYS A 1 566 ? -24.347 8.382 37.488 1.00 98.00 566 LYS A CA 1
ATOM 4338 C C . LYS A 1 566 ? -23.963 8.651 38.930 1.00 98.00 566 LYS A C 1
ATOM 4340 O O . LYS A 1 566 ? -24.209 7.814 39.802 1.00 98.00 566 LYS A O 1
ATOM 4345 N N . ASN A 1 567 ? -23.386 9.819 39.203 1.00 97.44 567 ASN A N 1
ATOM 4346 C CA . ASN A 1 567 ? -22.828 10.170 40.511 1.00 97.44 567 ASN A CA 1
ATOM 4347 C C . ASN A 1 567 ? -21.892 9.065 41.055 1.00 97.44 567 ASN A C 1
ATOM 4349 O O . ASN A 1 567 ? -21.977 8.687 42.227 1.00 97.44 567 ASN A O 1
ATOM 4353 N N . GLY A 1 568 ? -21.058 8.494 40.178 1.00 97.12 568 GLY A N 1
ATOM 4354 C CA . GLY A 1 568 ? -20.111 7.419 40.497 1.00 97.12 568 GLY A CA 1
ATOM 4355 C C . GLY A 1 568 ? -20.719 6.022 40.689 1.00 97.12 568 GLY A C 1
ATOM 4356 O O . GLY A 1 568 ? -19.999 5.098 41.054 1.00 97.12 568 GLY A O 1
ATOM 4357 N N . SER A 1 569 ? -22.027 5.839 40.478 1.00 97.81 569 SER A N 1
ATOM 4358 C CA . SER A 1 569 ? -22.669 4.514 40.491 1.00 97.81 569 SER A CA 1
ATOM 4359 C C . SER A 1 569 ? -22.895 4.008 39.070 1.00 97.81 569 SER A C 1
ATOM 4361 O O . SER A 1 569 ? -23.425 4.751 38.250 1.00 97.81 569 SER A O 1
ATOM 4363 N N . ILE A 1 570 ? -22.565 2.744 38.796 1.00 98.44 570 ILE A N 1
ATOM 4364 C CA . ILE A 1 570 ? -22.818 2.110 37.494 1.00 98.44 570 ILE A CA 1
ATOM 4365 C C . ILE A 1 570 ? -24.322 2.072 37.215 1.00 98.44 570 ILE A C 1
ATOM 4367 O O . ILE A 1 570 ? -25.099 1.536 38.010 1.00 98.44 570 ILE A O 1
ATOM 4371 N N . VAL A 1 571 ? -24.722 2.645 36.080 1.00 98.25 571 VAL A N 1
ATOM 4372 C CA . VAL A 1 571 ? -26.093 2.580 35.555 1.00 98.25 571 VAL A CA 1
ATOM 4373 C C . VAL A 1 571 ? -26.212 1.633 34.364 1.00 98.25 571 VAL A C 1
ATOM 4375 O O . VAL A 1 571 ? -27.293 1.083 34.156 1.00 98.25 571 VAL A O 1
ATOM 4378 N N . HIS A 1 572 ? -25.122 1.405 33.626 1.00 98.44 572 HIS A N 1
ATOM 4379 C CA . HIS A 1 572 ? -25.037 0.410 32.560 1.00 98.44 572 HIS A CA 1
ATOM 4380 C C . HIS A 1 572 ? -23.577 0.024 32.276 1.00 98.44 572 HIS A C 1
ATOM 4382 O O . HIS A 1 572 ? -22.666 0.814 32.525 1.00 98.44 572 HIS A O 1
ATOM 4388 N N . THR A 1 573 ? -23.379 -1.179 31.746 1.00 98.44 573 THR A N 1
ATOM 4389 C CA . THR A 1 573 ? -22.091 -1.736 31.319 1.00 98.44 573 THR A CA 1
ATOM 4390 C C . THR A 1 573 ? -22.337 -2.446 30.002 1.00 98.44 573 THR A C 1
ATOM 4392 O O . THR A 1 573 ? -23.236 -3.290 29.962 1.00 98.44 573 THR A O 1
ATOM 4395 N N . SER A 1 574 ? -21.573 -2.100 28.969 1.00 98.31 574 SER A N 1
ATOM 4396 C CA . SER A 1 574 ? -21.721 -2.731 27.664 1.00 98.31 574 SER A CA 1
ATOM 4397 C C . SER A 1 574 ? -21.075 -4.119 27.604 1.00 98.31 574 SER A C 1
ATOM 4399 O O . SER A 1 574 ? -20.284 -4.490 28.480 1.00 98.31 574 SER A O 1
ATOM 4401 N N . SER A 1 575 ? -21.350 -4.863 26.534 1.00 97.31 575 SER A N 1
ATOM 4402 C CA . SER A 1 575 ? -20.483 -5.958 26.079 1.00 97.31 575 SER A CA 1
ATOM 4403 C C . SER A 1 575 ? -19.065 -5.457 25.760 1.00 97.31 575 SER A C 1
ATOM 4405 O O . SER A 1 575 ? -18.856 -4.261 25.534 1.00 97.31 575 SER A O 1
ATOM 4407 N N . TYR A 1 576 ? -18.101 -6.379 25.763 1.00 96.06 576 TYR A N 1
ATOM 4408 C CA . TYR A 1 576 ? -16.743 -6.133 25.280 1.00 96.06 576 TYR A CA 1
ATOM 4409 C C . TYR A 1 576 ? -16.712 -6.020 23.752 1.00 96.06 576 TYR A C 1
ATOM 4411 O O . TYR A 1 576 ? -17.538 -6.636 23.070 1.00 96.06 576 TYR A O 1
ATOM 4419 N N . THR A 1 577 ? -15.742 -5.265 23.234 1.00 94.62 577 THR A N 1
ATOM 4420 C CA . THR A 1 577 ? -15.276 -5.414 21.851 1.00 94.62 577 THR A CA 1
ATOM 4421 C C . THR A 1 577 ? -14.855 -6.862 21.609 1.00 94.62 577 THR A C 1
ATOM 4423 O O . THR A 1 577 ? -14.519 -7.587 22.551 1.00 94.62 577 THR A O 1
ATOM 4426 N N . GLN A 1 578 ? -14.945 -7.331 20.365 1.00 88.31 578 GLN A N 1
ATOM 4427 C CA . GLN A 1 578 ? -14.428 -8.665 20.070 1.00 88.31 578 GLN A CA 1
ATOM 4428 C C . GLN A 1 578 ? -12.910 -8.592 19.980 1.00 88.31 578 GLN A C 1
ATOM 4430 O O . GLN A 1 578 ? -12.358 -7.609 19.498 1.00 88.31 578 GLN A O 1
ATOM 4435 N N . ASP A 1 579 ? -12.276 -9.661 20.447 1.00 73.94 579 ASP A N 1
ATOM 4436 C CA . ASP A 1 579 ? -10.917 -10.000 20.051 1.00 73.94 579 ASP A CA 1
ATOM 4437 C C . ASP A 1 579 ? -11.026 -10.448 18.592 1.00 73.94 579 ASP A C 1
ATOM 4439 O O . ASP A 1 579 ? -11.600 -11.499 18.288 1.00 73.94 579 ASP A O 1
ATOM 4443 N N . GLY A 1 580 ? -10.702 -9.523 17.703 1.00 57.12 580 GLY A N 1
ATOM 4444 C CA . GLY A 1 580 ? -10.883 -9.642 16.262 1.00 57.12 580 GLY A CA 1
ATOM 4445 C C . GLY A 1 580 ? -9.730 -9.007 15.509 1.00 57.12 580 GLY A C 1
ATOM 4446 O O . GLY A 1 580 ? -9.940 -8.606 14.376 1.00 57.12 580 GLY A O 1
ATOM 4447 N N . ILE A 1 581 ? -8.579 -8.887 16.172 1.00 61.22 581 ILE A N 1
ATOM 4448 C CA . ILE A 1 581 ? -7.321 -8.460 15.578 1.00 61.22 581 ILE A CA 1
ATOM 4449 C C . ILE A 1 581 ? -6.692 -9.724 14.988 1.00 61.22 581 ILE A C 1
ATOM 4451 O O . ILE A 1 581 ? -6.315 -10.648 15.719 1.00 61.22 581 ILE A O 1
ATOM 4455 N N . ASP A 1 582 ? -6.696 -9.836 13.663 1.00 55.44 582 ASP A N 1
ATOM 4456 C CA . ASP A 1 582 ? -6.231 -11.025 12.964 1.00 55.44 582 ASP A CA 1
ATOM 4457 C C . ASP A 1 582 ? -4.768 -11.329 13.322 1.00 55.44 582 ASP A C 1
ATOM 4459 O O . ASP A 1 582 ? -3.854 -10.511 13.241 1.00 55.44 582 ASP A O 1
ATOM 4463 N N . THR A 1 583 ? -4.503 -12.576 13.702 1.00 52.94 583 THR A N 1
ATOM 4464 C CA . THR A 1 583 ? -3.131 -13.010 13.954 1.00 52.94 583 THR A CA 1
ATOM 4465 C C . THR A 1 583 ? -2.333 -13.042 12.651 1.00 52.94 583 THR A C 1
ATOM 4467 O O . THR A 1 583 ? -2.696 -13.777 11.732 1.00 52.94 583 THR A O 1
ATOM 4470 N N . GLY A 1 584 ? -1.189 -12.356 12.613 1.00 53.19 584 GLY A N 1
ATOM 4471 C CA . GLY A 1 584 ? -0.238 -12.422 11.497 1.00 53.19 584 GLY A CA 1
ATOM 4472 C C . GLY A 1 584 ? -0.304 -11.254 10.512 1.00 53.19 584 GLY A C 1
ATOM 4473 O O . GLY A 1 584 ? 0.441 -11.288 9.528 1.00 53.19 584 GLY A O 1
ATOM 4474 N N . VAL A 1 585 ? -1.142 -10.253 10.789 1.00 57.47 585 VAL A N 1
ATOM 4475 C CA . VAL A 1 585 ? -1.006 -8.904 10.228 1.00 57.47 585 VAL A CA 1
ATOM 4476 C C . VAL A 1 585 ? -0.226 -8.011 11.194 1.00 57.47 585 VAL A C 1
ATOM 4478 O O . VAL A 1 585 ? -0.021 -8.368 12.355 1.00 57.47 585 VAL A O 1
ATOM 4481 N N . GLU A 1 586 ? 0.278 -6.896 10.678 1.00 63.91 586 GLU A N 1
ATOM 4482 C CA . GLU A 1 586 ? 1.133 -5.980 11.425 1.00 63.91 586 GLU A CA 1
ATOM 4483 C C . GLU A 1 586 ? 0.379 -5.208 12.515 1.00 63.91 586 GLU A C 1
ATOM 4485 O O . GLU A 1 586 ? 0.855 -5.124 13.649 1.00 63.91 586 GLU A O 1
ATOM 4490 N N . SER A 1 587 ? -0.801 -4.711 12.146 1.00 74.38 587 SER A N 1
ATOM 4491 C CA . SER A 1 587 ? -1.826 -4.135 13.007 1.00 74.38 587 SER A CA 1
ATOM 4492 C C . SER A 1 587 ? -3.205 -4.472 12.436 1.00 74.38 587 SER A C 1
ATOM 4494 O O . SER A 1 587 ? -3.344 -4.693 11.227 1.00 74.38 587 SER A O 1
ATOM 4496 N N . ASP A 1 588 ? -4.226 -4.517 13.286 1.00 79.81 588 ASP A N 1
ATOM 4497 C CA . ASP A 1 588 ? -5.614 -4.714 12.857 1.00 79.81 588 ASP A CA 1
ATOM 4498 C C . ASP A 1 588 ? -6.593 -3.946 13.744 1.00 79.81 588 ASP A C 1
ATOM 4500 O O . ASP A 1 588 ? -6.283 -3.547 14.876 1.00 79.81 588 ASP A O 1
ATOM 4504 N N . ASP A 1 589 ? -7.805 -3.745 13.233 1.00 87.88 589 ASP A N 1
ATOM 4505 C CA . ASP A 1 589 ? -8.888 -3.153 13.990 1.00 87.88 589 ASP A CA 1
ATOM 4506 C C . ASP A 1 589 ? -10.194 -3.952 13.948 1.00 87.88 589 ASP A C 1
ATOM 4508 O O . ASP A 1 589 ? -10.633 -4.524 12.955 1.00 87.88 589 ASP A O 1
ATOM 4512 N N . TRP A 1 590 ? -10.881 -3.954 15.085 1.00 91.88 590 TRP A N 1
ATOM 4513 C CA . TRP A 1 590 ? -12.243 -4.441 15.180 1.00 91.88 590 TRP A CA 1
ATOM 4514 C C . TRP A 1 590 ? -13.215 -3.268 15.110 1.00 91.88 590 TRP A C 1
ATOM 4516 O O . TRP A 1 590 ? -13.182 -2.376 15.961 1.00 91.88 590 TRP A O 1
ATOM 4526 N N . VAL A 1 591 ? -14.145 -3.318 14.154 1.00 93.00 591 VAL A N 1
ATOM 4527 C CA . VAL A 1 591 ? -15.248 -2.358 14.013 1.00 93.00 591 VAL A CA 1
ATOM 4528 C C . VAL A 1 591 ? -16.583 -3.062 14.251 1.00 93.00 591 VAL A C 1
ATOM 4530 O O . VAL A 1 591 ? -16.960 -3.990 13.529 1.00 93.00 591 VAL A O 1
ATOM 4533 N N . GLY A 1 592 ? -17.358 -2.602 15.234 1.00 94.44 592 GLY A N 1
ATOM 4534 C CA . GLY A 1 592 ? -18.694 -3.152 15.460 1.00 94.44 592 GLY A CA 1
ATOM 4535 C C . GLY A 1 592 ? -19.533 -2.422 16.500 1.00 94.44 592 GLY A C 1
ATOM 4536 O O . GLY A 1 592 ? -19.054 -1.589 17.258 1.00 94.44 592 GLY A O 1
ATOM 4537 N N . ALA A 1 593 ? -20.825 -2.743 16.546 1.00 96.44 593 ALA A N 1
ATOM 4538 C CA . ALA A 1 593 ? -21.734 -2.221 17.564 1.00 96.44 593 ALA A CA 1
ATOM 4539 C C . ALA A 1 593 ? -21.517 -2.920 18.919 1.00 96.44 593 ALA A C 1
ATOM 4541 O O . ALA A 1 593 ? -21.258 -4.127 18.968 1.00 96.44 593 ALA A O 1
ATOM 4542 N N . LEU A 1 594 ? -21.711 -2.186 20.019 1.00 96.25 594 LEU A N 1
ATOM 4543 C CA . LEU A 1 594 ? -21.720 -2.749 21.372 1.00 96.25 594 LEU A CA 1
ATOM 4544 C C . LEU A 1 594 ? -23.141 -2.741 21.926 1.00 96.25 594 LEU A C 1
ATOM 4546 O O . LEU A 1 594 ? -23.723 -1.696 22.210 1.00 96.25 594 LEU A O 1
ATOM 4550 N N . ASP A 1 595 ? -23.684 -3.940 22.118 1.00 93.56 595 ASP A N 1
ATOM 4551 C CA . ASP A 1 595 ? -25.079 -4.161 22.496 1.00 93.56 595 ASP A CA 1
ATOM 4552 C C . ASP A 1 595 ? -26.101 -3.553 21.514 1.00 93.56 595 ASP A C 1
ATOM 4554 O O . ASP A 1 595 ? -25.784 -2.990 20.470 1.00 93.56 595 ASP A O 1
ATOM 4558 N N . GLY A 1 596 ? -27.385 -3.749 21.816 1.00 91.25 596 GLY A N 1
ATOM 4559 C CA . GLY A 1 596 ? -28.467 -3.008 21.169 1.00 91.25 596 GLY A CA 1
ATOM 4560 C C . GLY A 1 596 ? -28.824 -1.744 21.952 1.00 91.25 596 GLY A C 1
ATOM 4561 O O . GLY A 1 596 ? -28.118 -1.331 22.865 1.00 91.25 596 GLY A O 1
ATOM 4562 N N . GLN A 1 597 ? -29.989 -1.169 21.658 1.00 96.88 597 GLN A N 1
ATOM 4563 C CA . GLN A 1 597 ? -30.524 -0.048 22.432 1.00 96.88 597 GLN A CA 1
ATOM 4564 C C . GLN A 1 597 ? -30.761 -0.434 23.908 1.00 96.88 597 GLN A C 1
ATOM 4566 O O . GLN A 1 597 ? -31.416 -1.442 24.201 1.00 96.88 597 GLN A O 1
ATOM 4571 N N . PHE A 1 598 ? -30.315 0.409 24.841 1.00 98.25 598 PHE A N 1
ATOM 4572 C CA . PHE A 1 598 ? -30.566 0.280 26.279 1.00 98.25 598 PHE A CA 1
ATOM 4573 C C . PHE A 1 598 ? -31.061 1.592 26.899 1.00 98.25 598 PHE A C 1
ATOM 4575 O O . PHE A 1 598 ? -30.838 2.683 26.385 1.00 98.25 598 PHE A O 1
ATOM 4582 N N . TYR A 1 599 ? -31.762 1.485 28.032 1.00 98.25 599 TYR A N 1
ATOM 4583 C CA . TYR A 1 599 ? -32.413 2.617 28.694 1.00 98.25 599 TYR A CA 1
ATOM 4584 C C . TYR A 1 599 ? -31.708 3.000 29.998 1.00 98.25 599 TYR A C 1
ATOM 4586 O O . TYR A 1 599 ? -31.623 2.189 30.925 1.00 98.25 599 TYR A O 1
ATOM 4594 N N . LEU A 1 600 ? -31.283 4.261 30.106 1.00 98.19 600 LEU A N 1
ATOM 4595 C CA . LEU A 1 600 ? -30.715 4.844 31.321 1.00 98.19 600 LEU A CA 1
ATOM 4596 C C . LEU A 1 600 ? -31.776 5.698 32.032 1.00 98.19 600 LEU A C 1
ATOM 4598 O O . LEU A 1 600 ? -31.948 6.863 31.683 1.00 98.19 600 LEU A O 1
ATOM 4602 N N . PRO A 1 601 ? -32.486 5.196 33.063 1.00 97.44 601 PRO A N 1
ATOM 4603 C CA . PRO A 1 601 ? -33.648 5.887 33.642 1.00 97.44 601 PRO A CA 1
ATOM 4604 C C . PRO A 1 601 ? -33.334 7.239 34.296 1.00 97.44 601 PRO A C 1
ATOM 4606 O O . PRO A 1 601 ? -34.232 8.064 34.443 1.00 97.44 601 PRO A O 1
ATOM 4609 N N . ASN A 1 602 ? -32.082 7.458 34.699 1.00 97.56 602 ASN A N 1
ATOM 4610 C CA . ASN A 1 602 ? -31.604 8.709 35.294 1.00 97.56 602 ASN A CA 1
ATOM 4611 C C . ASN A 1 602 ? -30.443 9.325 34.489 1.00 97.56 602 ASN A C 1
ATOM 4613 O O . ASN A 1 602 ? -29.754 10.214 35.000 1.00 97.56 602 ASN A O 1
ATOM 4617 N N . GLY A 1 603 ? -30.209 8.816 33.276 1.00 98.06 603 GLY A N 1
ATOM 4618 C CA . GLY A 1 603 ? -29.096 9.210 32.425 1.00 98.06 603 GLY A CA 1
ATOM 4619 C C . GLY A 1 603 ? -27.725 8.804 32.961 1.00 98.06 603 GLY A C 1
ATOM 4620 O O . GLY A 1 603 ? -27.620 7.941 33.835 1.00 98.06 603 GLY A O 1
ATOM 4621 N N . THR A 1 604 ? -26.688 9.464 32.453 1.00 98.31 604 THR A N 1
ATOM 4622 C CA . THR A 1 604 ? -25.275 9.304 32.819 1.00 98.31 604 THR A CA 1
ATOM 4623 C C . THR A 1 604 ? -24.632 10.680 33.048 1.00 98.31 604 THR A C 1
ATOM 4625 O O . THR A 1 604 ? -25.095 11.690 32.520 1.00 98.31 604 THR A O 1
ATOM 4628 N N . ASP A 1 605 ? -23.618 10.765 33.901 1.00 98.00 605 ASP A N 1
ATOM 4629 C CA . ASP A 1 605 ? -22.773 11.961 34.048 1.00 98.00 605 ASP A CA 1
ATOM 4630 C C . ASP A 1 605 ? -21.276 11.664 33.941 1.00 98.00 605 ASP A C 1
ATOM 4632 O O . ASP A 1 605 ? -20.473 12.585 34.089 1.00 98.00 605 ASP A O 1
ATOM 4636 N N . ASP A 1 606 ? -20.916 10.415 33.636 1.00 98.44 606 ASP A N 1
ATOM 4637 C CA . ASP A 1 606 ? -19.551 9.980 33.376 1.00 98.44 606 ASP A CA 1
ATOM 4638 C C . ASP A 1 606 ? -19.565 8.691 32.529 1.00 98.44 606 ASP A C 1
ATOM 4640 O O . ASP A 1 606 ? -20.412 7.813 32.732 1.00 98.44 606 ASP A O 1
ATOM 4644 N N . ILE A 1 607 ? -18.680 8.604 31.538 1.00 98.56 607 ILE A N 1
ATOM 4645 C CA . ILE A 1 607 ? -18.561 7.466 30.621 1.00 98.56 607 ILE A CA 1
ATOM 4646 C C . ILE A 1 607 ? -17.109 7.015 30.649 1.00 98.56 607 ILE A C 1
ATOM 4648 O O . ILE A 1 607 ? -16.200 7.804 30.396 1.00 98.56 607 ILE A O 1
ATOM 4652 N N . VAL A 1 608 ? -16.899 5.744 30.969 1.00 98.56 608 VAL A N 1
ATOM 4653 C CA . VAL A 1 608 ? -15.570 5.162 31.142 1.00 98.56 608 VAL A CA 1
ATOM 4654 C C . VAL A 1 608 ? -15.385 4.043 30.139 1.00 98.56 608 VAL A C 1
ATOM 4656 O O . VAL A 1 608 ? -16.228 3.157 30.042 1.00 98.56 608 VAL A O 1
ATOM 4659 N N . ILE A 1 609 ? -14.275 4.065 29.422 1.00 98.25 609 ILE A N 1
ATOM 4660 C CA . ILE A 1 609 ? -13.784 2.923 28.665 1.00 98.25 609 ILE A CA 1
ATOM 4661 C C . ILE A 1 609 ? -12.912 2.114 29.613 1.00 98.25 609 ILE A C 1
ATOM 4663 O O . ILE A 1 609 ? -11.994 2.668 30.213 1.00 98.25 609 ILE A O 1
ATOM 4667 N N . ALA A 1 610 ? -13.217 0.835 29.790 1.00 97.31 610 ALA A N 1
ATOM 4668 C CA . ALA A 1 610 ? -12.504 -0.043 30.705 1.00 97.31 610 ALA A CA 1
ATOM 4669 C C . ALA A 1 610 ? -11.933 -1.239 29.950 1.00 97.31 610 ALA A C 1
ATOM 4671 O O . ALA A 1 610 ? -12.671 -1.962 29.277 1.00 97.31 610 ALA A O 1
ATOM 4672 N N . HIS A 1 611 ? -10.632 -1.448 30.110 1.00 96.00 611 HIS A N 1
ATOM 4673 C CA . HIS A 1 611 ? -9.924 -2.622 29.626 1.00 96.00 611 HIS A CA 1
ATOM 4674 C C . HIS A 1 611 ? -10.453 -3.899 30.282 1.00 96.00 611 HIS A C 1
ATOM 4676 O O . HIS A 1 611 ? -10.966 -3.870 31.409 1.00 96.00 611 HIS A O 1
ATOM 4682 N N . TYR A 1 612 ? -10.272 -5.038 29.618 1.00 94.25 612 TYR A N 1
ATOM 4683 C CA . TYR A 1 612 ? -10.582 -6.349 30.178 1.00 94.25 612 TYR A CA 1
ATOM 4684 C C . TYR A 1 612 ? -9.899 -6.577 31.537 1.00 94.25 612 TYR A C 1
ATOM 4686 O O . TYR A 1 612 ? -10.535 -7.044 32.486 1.00 94.25 612 TYR A O 1
ATOM 4694 N N . ASP A 1 613 ? -8.651 -6.127 31.673 1.00 93.31 613 ASP A N 1
ATOM 4695 C CA . ASP A 1 613 ? -7.862 -6.245 32.907 1.00 93.31 613 ASP A CA 1
ATOM 4696 C C . ASP A 1 613 ? -8.121 -5.155 33.956 1.00 93.31 613 ASP A C 1
ATOM 4698 O O . ASP A 1 613 ? -7.451 -5.117 34.992 1.00 93.31 613 ASP A O 1
ATOM 4702 N N . ASP A 1 614 ? -9.086 -4.259 33.744 1.00 95.06 614 ASP A N 1
ATOM 4703 C CA . ASP A 1 614 ? -9.392 -3.257 34.758 1.00 95.06 614 ASP A CA 1
ATOM 4704 C C . ASP A 1 614 ? -9.913 -3.900 36.057 1.00 95.06 614 ASP A C 1
ATOM 4706 O O . ASP A 1 614 ? -10.863 -4.681 36.079 1.00 95.06 614 ASP A O 1
ATOM 4710 N N . SER A 1 615 ? -9.301 -3.549 37.187 1.00 94.00 615 SER A N 1
ATOM 4711 C CA . SER A 1 615 ? -9.634 -4.165 38.480 1.00 94.00 615 SER A CA 1
ATOM 4712 C C . SER A 1 615 ? -10.998 -3.755 39.053 1.00 94.00 615 SER A C 1
ATOM 4714 O O . SER A 1 615 ? -11.507 -4.417 39.965 1.00 94.00 615 SER A O 1
ATOM 4716 N N . GLN A 1 616 ? -11.570 -2.646 38.577 1.00 95.75 616 GLN A N 1
ATOM 4717 C CA . GLN A 1 616 ? -12.824 -2.084 39.073 1.00 95.75 616 GLN A CA 1
ATOM 4718 C C . GLN A 1 616 ? -13.994 -2.388 38.132 1.00 95.75 616 GLN A C 1
ATOM 4720 O O . GLN A 1 616 ? -15.097 -2.695 38.594 1.00 95.75 616 GLN A O 1
ATOM 4725 N N . TYR A 1 617 ? -13.750 -2.271 36.833 1.00 96.69 617 TYR A N 1
ATOM 4726 C CA . TYR A 1 617 ? -14.733 -2.326 35.764 1.00 96.69 617 TYR A CA 1
ATOM 4727 C C . TYR A 1 617 ? -14.416 -3.369 34.701 1.00 96.69 617 TYR A C 1
ATOM 4729 O O . TYR A 1 617 ? -15.208 -3.504 33.773 1.00 96.69 617 TYR A O 1
ATOM 4737 N N . GLY A 1 618 ? -13.311 -4.096 34.812 1.00 93.25 618 GLY A N 1
ATOM 4738 C CA . GLY A 1 618 ? -12.956 -5.226 33.964 1.00 93.25 618 GLY A CA 1
ATOM 4739 C C . GLY A 1 618 ? -13.286 -6.565 34.626 1.00 93.25 618 GLY A C 1
ATOM 4740 O O . GLY A 1 618 ? -13.928 -6.617 35.682 1.00 93.25 618 GLY A O 1
ATOM 4741 N N . ASP A 1 619 ? -12.845 -7.646 33.994 1.00 92.12 619 ASP A N 1
ATOM 4742 C CA . ASP A 1 619 ? -12.984 -9.018 34.487 1.00 92.12 619 ASP A CA 1
ATOM 4743 C C . ASP A 1 619 ? -11.649 -9.552 35.066 1.00 92.12 619 ASP A C 1
ATOM 4745 O O . ASP A 1 619 ? -11.627 -10.618 35.688 1.00 92.12 619 ASP A O 1
ATOM 4749 N N . ASN A 1 620 ? -10.581 -8.736 34.998 1.00 79.12 620 ASN A N 1
ATOM 4750 C CA . ASN A 1 620 ? -9.320 -8.875 35.739 1.00 79.12 620 ASN A CA 1
ATOM 4751 C C . ASN A 1 620 ? -8.531 -10.147 35.340 1.00 79.12 620 ASN A C 1
ATOM 4753 O O . ASN A 1 620 ? -8.204 -10.978 36.195 1.00 79.12 620 ASN A O 1
ATOM 4757 N N . GLY A 1 621 ? -8.274 -10.307 34.034 1.00 70.31 621 GLY A N 1
ATOM 4758 C CA . GLY A 1 621 ? -7.610 -11.467 33.421 1.00 70.31 621 GLY A CA 1
ATOM 4759 C C . GLY A 1 621 ? -6.101 -11.543 33.668 1.00 70.31 621 GLY A C 1
ATOM 4760 O O . GLY A 1 621 ? -5.565 -12.641 33.824 1.00 70.31 621 GLY A O 1
ATOM 4761 N N . GLY A 1 622 ? -5.445 -10.390 33.803 1.00 68.38 622 GLY A N 1
ATOM 4762 C CA . GLY A 1 622 ? -4.035 -10.242 34.154 1.00 68.38 622 GLY A CA 1
ATOM 4763 C C . GLY A 1 622 ? -3.066 -10.673 33.055 1.00 68.38 622 GLY A C 1
ATOM 4764 O O . GLY A 1 622 ? -2.017 -11.227 33.395 1.00 68.38 622 GLY A O 1
ATOM 4765 N N . THR A 1 623 ? -3.408 -10.469 31.782 1.00 67.69 623 THR A N 1
ATOM 4766 C CA . THR A 1 623 ? -2.568 -10.893 30.649 1.00 67.69 623 THR A CA 1
ATOM 4767 C C . THR A 1 623 ? -1.632 -9.805 30.146 1.00 67.69 623 THR A C 1
ATOM 4769 O O . THR A 1 623 ? -0.543 -10.133 29.692 1.00 67.69 623 THR A O 1
ATOM 4772 N N . GLY A 1 624 ? -1.937 -8.528 30.401 1.00 68.44 624 GLY A N 1
ATOM 4773 C CA . GLY A 1 624 ? -1.040 -7.424 30.040 1.00 68.44 624 GLY A CA 1
ATOM 4774 C C . GLY A 1 624 ? -1.151 -6.959 28.589 1.00 68.44 624 GLY A C 1
ATOM 4775 O O . GLY A 1 624 ? -0.445 -6.015 28.239 1.00 68.44 624 GLY A O 1
ATOM 4776 N N . ASP A 1 625 ? -2.055 -7.560 27.821 1.00 84.50 625 ASP A N 1
ATOM 4777 C CA . ASP A 1 625 ? -2.349 -7.240 26.423 1.00 84.50 625 ASP A CA 1
ATOM 4778 C C . ASP A 1 625 ? -2.836 -5.788 26.299 1.00 84.50 625 ASP A C 1
ATOM 4780 O O . ASP A 1 625 ? -3.496 -5.267 27.213 1.00 84.50 625 ASP A O 1
ATOM 4784 N N . SER A 1 626 ? -2.456 -5.110 25.215 1.00 88.88 626 SER A N 1
ATOM 4785 C CA . SER A 1 626 ? -2.688 -3.678 25.035 1.00 88.88 626 SER A CA 1
ATOM 4786 C C . SER A 1 626 ? -3.652 -3.385 23.918 1.00 88.88 626 SER A C 1
ATOM 4788 O O . SER A 1 626 ? -3.525 -3.915 22.834 1.00 88.88 626 SER A O 1
ATOM 4790 N N . VAL A 1 627 ? -4.581 -2.468 24.163 1.00 92.56 627 VAL A N 1
ATOM 4791 C CA . VAL A 1 627 ? -5.554 -2.089 23.144 1.00 92.56 627 VAL A CA 1
ATOM 4792 C C . VAL A 1 627 ? -5.811 -0.593 23.163 1.00 92.56 627 VAL A C 1
ATOM 4794 O O . VAL A 1 627 ? -5.908 0.041 24.219 1.00 92.56 627 VAL A O 1
ATOM 4797 N N . TYR A 1 628 ? -5.968 -0.018 21.984 1.00 94.19 628 TYR A N 1
ATOM 4798 C CA . TYR A 1 628 ? -6.380 1.353 21.761 1.00 94.19 628 TYR A CA 1
ATOM 4799 C C . TYR A 1 628 ? -7.874 1.394 21.419 1.00 94.19 628 TYR A C 1
ATOM 4801 O O . TYR A 1 628 ? -8.294 0.962 20.345 1.00 94.19 628 TYR A O 1
ATOM 4809 N N . PRO A 1 629 ? -8.718 1.979 22.282 1.00 95.62 629 PRO A N 1
ATOM 4810 C CA . PRO A 1 629 ? -10.049 2.402 21.869 1.00 95.62 629 PRO A CA 1
ATOM 4811 C C . PRO A 1 629 ? -9.883 3.549 20.868 1.00 95.62 629 PRO A C 1
ATOM 4813 O O . PRO A 1 629 ? -9.443 4.630 21.255 1.00 95.62 629 PRO A O 1
ATOM 4816 N N . SER A 1 630 ? -10.184 3.331 19.591 1.00 95.81 630 SER A N 1
ATOM 4817 C CA . SER A 1 630 ? -10.006 4.343 18.544 1.00 95.81 630 SER A CA 1
ATOM 4818 C C . SER A 1 630 ? -11.149 5.358 18.548 1.00 95.81 630 SER A C 1
ATOM 4820 O O . SER A 1 630 ? -10.925 6.561 18.689 1.00 95.81 630 SER A O 1
ATOM 4822 N N . SER A 1 631 ? -12.394 4.888 18.474 1.00 97.19 631 SER A N 1
ATOM 4823 C CA . SER A 1 631 ? -13.571 5.762 18.481 1.00 97.19 631 SER A CA 1
ATOM 4824 C C . SER A 1 631 ? -14.836 5.034 18.942 1.00 97.19 631 SER A C 1
ATOM 4826 O O . SER A 1 631 ? -14.890 3.801 18.966 1.00 97.19 631 SER A O 1
ATOM 4828 N N . ILE A 1 632 ? -15.846 5.805 19.369 1.00 97.81 632 ILE A N 1
ATOM 4829 C CA . ILE A 1 632 ? -17.155 5.294 19.806 1.00 97.81 632 ILE A CA 1
ATOM 4830 C C . ILE A 1 632 ? -18.281 6.233 19.374 1.00 97.81 632 ILE A C 1
ATOM 4832 O O . ILE A 1 632 ? -18.243 7.437 19.650 1.00 97.81 632 ILE A O 1
ATOM 4836 N N . CYS A 1 633 ? -19.333 5.650 18.807 1.00 97.81 633 CYS A N 1
ATOM 4837 C CA . CYS A 1 633 ? -20.570 6.320 18.436 1.00 97.81 633 CYS A CA 1
ATOM 4838 C C . CYS A 1 633 ? -21.723 5.983 19.368 1.00 97.81 633 CYS A C 1
ATOM 4840 O O . CYS A 1 633 ? -22.117 4.826 19.505 1.00 97.81 633 CYS A O 1
ATOM 4842 N N . PHE A 1 634 ? -22.324 7.023 19.942 1.00 97.75 634 PHE A N 1
ATOM 4843 C CA . PHE A 1 634 ? -23.529 6.916 20.753 1.00 97.75 634 PHE A CA 1
ATOM 4844 C C . PHE A 1 634 ? -24.703 7.610 20.057 1.00 97.75 634 PHE A C 1
ATOM 4846 O O . PHE A 1 634 ? -24.766 8.841 19.996 1.00 97.75 634 PHE A O 1
ATOM 4853 N N . GLU A 1 635 ? -25.669 6.829 19.591 1.00 97.69 635 GLU A N 1
ATOM 4854 C CA . GLU A 1 635 ? -26.994 7.330 19.220 1.00 97.69 635 GLU A CA 1
ATOM 4855 C C . GLU A 1 635 ? -27.851 7.478 20.476 1.00 97.69 635 GLU A C 1
ATOM 4857 O O . GLU A 1 635 ? -27.751 6.668 21.404 1.00 97.69 635 GLU A O 1
ATOM 4862 N N . TYR A 1 636 ? -28.705 8.503 20.521 1.00 97.06 636 TYR A N 1
ATOM 4863 C CA . TYR A 1 636 ? -29.540 8.755 21.690 1.00 97.06 636 TYR A CA 1
ATOM 4864 C C . TYR A 1 636 ? -30.894 9.394 21.376 1.00 97.06 636 TYR A C 1
ATOM 4866 O O . TYR A 1 636 ? -31.008 10.240 20.489 1.00 97.06 636 TYR A O 1
ATOM 4874 N N . GLU A 1 637 ? -31.914 9.003 22.152 1.00 94.62 637 GLU A N 1
ATOM 4875 C CA . GLU A 1 637 ? -33.312 9.461 22.023 1.00 94.62 637 GLU A CA 1
ATOM 4876 C C . GLU A 1 637 ? -34.007 9.735 23.364 1.00 94.62 637 GLU A C 1
ATOM 4878 O O . GLU A 1 637 ? -33.819 8.947 24.332 1.00 94.62 637 GLU A O 1
#

Secondary structure (DSSP, 8-state):
--------------PPP-----------S---S---------------SHHHHHT-----TTSHHHHHHHHHHHHTTS------------------PPPP-------------PPPP----------------S---S----EEEEEEEETTEEEEEEE-TT-S-EEEEEEPPPPS-S----------S---------SS------TT----------S--TTEEEEEETTTTEEEEEETT-SS--EEEEE-SSS-EEEEEE-TTS--EEEEETTEEEEE-TTT--EEEEEE--EEEETTEEEE---EEEEEE-TTT--EEEEE--SSS-EEEEE-TTT--B-TTTBTTBSEEE--HHHHHS--B---EEE-TTT--EEE--BBTTBS-EEEEE-TTT--EEEEEE-EETTEE---EEEEEE-TTS-EEEEE-SSS-TTTSSEEEEEETTTTEEEEEEE--SSS---EEE------SPPPPPP---TTSEEEE---EEETTEEE-SS--B-TTTSBSEEEPPSPPPGGGGSSEEEEEEEEEEE---SS-------TT--EEEEEEETTEEEEEPPPPP----BTBSS-EEEEEEEEEEEETT--SEEEEEETT-TTTS--------BEEEEEEEEE-

Foldseek 3Di:
DDDDDDDDDDDDDDDDDDDDDDDPDDDDDPPPDDDPDDDDDPDDPPDPPVVVVVPDDDPDPPCVVVVVVVVVVVVVPPDDDDDDDDDDDDDDDDDDDDDDDDDDDDDDDDDDDDDDDDDDDDDDDDDDDDDDDPDDDDDFQKDWDWDDPDPFKIWIWIDGPPDPDIDIDIDHDDDDDDDDDDDDDDDDDDDDDDDDDDDDDDDDDDPPDPPPPPVCPVFPDLQWKWFAAQVQQWIWIDGPQLPDAIDTQEGQPARAWQEWEAQLLRHWIWTDRFQFTFTADSNYRYTDTQEGQAWWQDDVGIDRQGAWRAWEAQLQPRWIWTWRADPFFIKIATADNNRRYTDACPQVRGRIATQPCCVAPNFRDWQYWEAQLVPRWIWTWTAHPQPQTWIWTADNNHSYIHTQGFQAEPVGGATQFQEWYAACVRWIKTAGFAPDDPVHFQFMWTADNNRNYTDTSYHNPPHGGTRYMYGNPNSQAHDWDDDPADPPWDKDFQPWDDDRLDTDTNAPWAFPPPPHQKDWGDDDDPPCLQAKKKKWFFKWKKKQSAASPAWDDQPQFSKKWKFFADVNHTQDIWDIQGSPFDTGDRMDMGMGIIDGIDIRHRGGDIMMIGGLCRPPRHVNPPPGRIMDGGMIIMDMD

Sequence (637 aa):
MNAFITKFRIVSVIIFFTVLLPLSGITSSNDIKNSENSNTLLNIVTIDLNYVLENVSFKDHNIYSSFKDLYNAFIIKSLDQSSFDKESKTTVQDSVKPPYLVKLDQAKYMILNEFSTGKNLLSPLCYGTVDVAEDVCETDNITGTYEAIGPSNWRLVLYDPGFDEVDVIDLPYGDSNGDFSFNPQPIGNNYHVELQSDDIGCWNLKAEDYFNIVSCINHPDCDYLYTVSDSDNKLLYMPKDGSAGASEIGSTGVDDIEAIVMSLDGKTLYAADAETFGTLNWNTGEFTPIGDFGTGNGSIGWETFDDVDGLTFDPSTGILYGSDRRGGDDLLFQINPNTGAFVPGAFSGNDYVVIATTPAVGLDDVDDLAIDPSDGQMYGSANSGGQYERLIKIDKNTGSVTDIGRLQYSGGDLDDLEGFSFHDDGNFYGSTGKDGASSTNNKAWIINVKNAYAILLHAMDIYADYEAIVGCVDAGPVSPTSSSCENGSFLWDNNIQIDDCDITSNSGPLCSGCGATQYHIPGPYPSEFNYSVNITISEAISWDGYCGRSSSENESHEQWRVIFLKNGSIVHTSSYTQDGIDTGVESDDWVGALDGQFYLPNGTDDIVIAHYDDSQYGDNGGTGDSVYPSSICFEYE